Protein 8WEB (pdb70)

Sequence (646 aa):
TVEEANALLKWKSTFTNQTSSSKLSSWVNPNTSSFCTSWYGVACSLGSIIRLNLTNTGIEGTFEDFPFSSLPNLTFVDLSMNRFSGTISPEWGRFSKLEYFDLSINQLVGEIPPELGKLSNLDTLHLVENKLNGSIPSEIGRLTKVTEIAIYDNLLTGPIPSSFGNLTKLVNLYLFINSLSGSIPSEIGNLPNLRELCLDRNNLTGKIPSSFGNLKNVTLLNMFENQLSGEIPPEIGNMTALDTLSLHTNKLTGPIPSTLGNIKTLAVLHLYLNQLNGSIPPELGEMESMIDLEISENKLTGPVPDSFGKLTALEWLFLRDNQLSGPIPPGIANSTELTVLQLDTNNFTGFLPDTICRGGKLENLTLDDNHFEGPVPKSLRDCKSLIRVRFKGNSFSGDISEAFGVYPTLNFIDLSNNNFHGQLSANWEQSQKLVAFILSNNSITGAIPPEIWNMTQLSQLDLSSNRITGELPESISNINRISKLQLNGNRLSGKIPSGIRLLTNLEYLDLSSNRFSFEIPPTLNNLPRLYYMNLSRNDLDQTIPEGLTKLSQLQMLDLSYNQLDGEISSQFRSLQNLERLDLSHNNLSGQIPPSFKDMLALTHVDVSHNNLQGPIPDNAAFRNAPPDAFEGNKDLCGSQGLKPCS

InterPro domains:
  IPR000719 Protein kinase domain [PF00069] (779-1040)
  IPR000719 Protein kinase domain [PS50011] (775-1045)
  IPR001611 Leucine-rich repeat [PF00560] (360-380)
  IPR001611 Leucine-rich repeat [PF00560] (480-501)
  IPR001611 Leucine-rich repeat [PF00560] (504-524)
  IPR001611 Leucine-rich repeat [PF13855] (550-610)
  IPR001611 Leucine-rich repeat [PF13855] (616-658)
  IPR001611 Leucine-rich repeat [PS51450] (551-574)
  IPR001611 Leucine-rich repeat [PS51450] (623-645)
  IPR003591 Leucine-rich repeat, typical subtype [SM00369] (165-189)
  IPR003591 Leucine-rich repeat, typical subtype [SM00369] (237-260)
  IPR003591 Leucine-rich repeat, typical subtype [SM00369] (261-285)
  IPR003591 Leucine-rich repeat, typical subtype [SM00369] (357-381)
  IPR003591 Leucine-rich repeat, typical subtype [SM00369] (501-525)
  IPR003591 Leucine-rich repeat, typical subtype [SM00369] (549-573)
  IPR003591 Leucine-rich repeat, typical subtype [SM00369] (597-620)
  IPR003591 Leucine-rich repeat, typical subtype [SM00369] (621-644)
  IPR003591 Leucine-rich repeat, typical subtype [SM00369] (645-678)
  IPR008266 Tyrosine-protein kinase, active site [PS00109] (901-913)
  IPR011009 Protein kinase-like domain superfamily [SSF56112] (757-1040)

Foldseek 3Di:
DLQLLVLVVVVQVQWPPDDCVFLQVQSDDSDPVSQCPGGPQFHDDPRATATGACAQRATAEECPSVPLPRRQNHAAYAHAHYAYEEEDDLSVLNNQNHAYEEHAHYAYEEEDDLSVLSNQNHAEAYHDHYAYEEADDLSVLSNQNYAEYAHAQYAYEEADHLSVLNNQNHAEYHHAHYAYEEAHHLSVLNNANYAEAAHAHYAYEEADHLSVLSNCRHQYAHHAHYAYEEAHDLSVLSNQNHQEHAHDHYAYEEADHLSVLSRCNHAYYHHDHYAYEEAHHLSVLSNQNHAHAAHAHYAYEEEDDLSLLNNQNYAEDHHAHYAYEEEHHLSVQQHLNHAEDHHHHYAYEEEHDLNHNVNLRHEAYAHHQYAYEEAAHVSQQVNQNYAYAHQHNYAYEEAPVVRHHAHQNHAYHAQAPYAYEEEDDLSPLSVLNHAEAHNEQYAYEEEDPPSVLQSQNHQYYAHEQYAYEEEDDLSVLSNQNHAEAHHYNYAYEEADHPSVLNNQNHAEEAHDHYAYEEADDLSNQRNQNHAYYAHDHYAYEEADHLSVLNNQNHQEDHHAHYAYEEEDDLSVLSNQNHAEYEHDHYAYEEEHDLSCQSRANHQAAAHYQYAYAEEDHDYNNRVPYDVRSHYNYHHYAYCPVHPHDD

Nearest PDB structures (foldseek):
  8wei-assembly1_A  TM=9.904E-01  e=1.282E-81  Brassica napus
  5gr9-assembly1_B  TM=7.968E-01  e=9.320E-37  Arabidopsis thaliana
  5jfk-assembly2_B  TM=8.933E-01  e=8.081E-34  Arabidopsis thaliana
  5ixt-assembly1_A  TM=8.221E-01  e=8.149E-36  Arabidopsis thaliana
  5xkj-assembly2_B  TM=6.113E-01  e=1.138E-32  Arabidopsis thaliana

GO terms:
  GO:0002237 response to molecule of bacterial origin (P, IEP)
  GO:0042277 peptide binding (F, IDA)
  GO:0002213 defense response to insect (P, IMP)
  GO:0001653 peptide receptor activity (F, IMP)
  GO:0009695 jasmonic acid biosynthetic process (P, IMP)
  GO:0009759 indole glucosinolate biosynthetic process (P, IMP)
  GO:1901653 cellular response to peptide (P, IMP)
  GO:0031349 positive regulation of defense response (P, IMP)
  GO:0080027 response to herbivore (P, IMP)
  GO:0005515 protein binding (F, IPI)
  GO:0090406 pollen tube (C, IDA)
  GO:0005886 plasma membrane (C, IDA)
  GO:0010183 pollen tube guidance (P, IGI)
  GO:0005886 plasma membrane (C, HDA)
  GO:0009506 plasmodesma (C, HDA)

B-factor: mean 26.1, std 13.51, range [9.66, 122.48]

Organism: Arabidopsis thaliana (NCBI:txid3702)

Radius of gyration: 35.7 Å; Cα contacts (8 Å, |Δi|>4): 1998; chains: 1; bounding box: 74×93×81 Å

Structure (mmCIF, N/CA/C/O backbone):
data_8WEB
#
_entry.id   8WEB
#
_cell.length_a   62.127
_cell.length_b   107.889
_cell.length_c   164.305
_cell.angle_alpha   90.00
_cell.angle_beta   90.00
_cell.angle_gamma   90.00
#
_symmetry.space_group_name_H-M   'P 21 21 21'
#
loop_
_entity.id
_entity.type
_entity.pdbx_description
1 polymer 'MDIS1-interacting receptor like kinase 2'
2 branched 2-acetamido-2-deoxy-beta-D-glucopyranose-(1-4)-2-acetamido-2-deoxy-beta-D-glucopyranose
3 non-polymer 2-acetamido-2-deoxy-beta-D-glucopyranose
4 water water
#
loop_
_atom_site.group_PDB
_atom_site.id
_atom_site.type_symbol
_atom_site.label_atom_id
_atom_site.label_alt_id
_atom_site.label_comp_id
_atom_site.label_asym_id
_atom_site.label_entity_id
_atom_site.label_seq_id
_atom_site.pdbx_PDB_ins_code
_atom_site.Cartn_x
_atom_site.Cartn_y
_atom_site.Cartn_z
_atom_site.occupancy
_atom_site.B_iso_or_equiv
_atom_site.auth_seq_id
_atom_site.auth_comp_id
_atom_site.auth_asym_id
_atom_site.auth_atom_id
_atom_site.pdbx_PDB_model_num
ATOM 1 N N . THR A 1 47 ? 20.180 -42.949 34.317 1.00 20.32 47 THR A N 1
ATOM 2 C CA . THR A 1 47 ? 19.748 -43.623 35.568 1.00 21.35 47 THR A CA 1
ATOM 3 C C . THR A 1 47 ? 18.247 -43.360 35.741 1.00 23.93 47 THR A C 1
ATOM 4 O O . THR A 1 47 ? 17.718 -42.418 35.156 1.00 19.59 47 THR A O 1
ATOM 8 N N . VAL A 1 48 ? 17.595 -44.182 36.565 1.00 23.50 48 VAL A N 1
ATOM 9 C CA . VAL A 1 48 ? 16.169 -44.021 36.828 1.00 27.02 48 VAL A CA 1
ATOM 10 C C . VAL A 1 48 ? 15.879 -42.625 37.378 1.00 27.02 48 VAL A C 1
ATOM 11 O O . VAL A 1 48 ? 14.880 -41.978 37.020 1.00 27.80 48 VAL A O 1
ATOM 15 N N . GLU A 1 49 ? 16.758 -42.116 38.240 1.00 23.82 49 GLU A N 1
ATOM 16 C CA . GLU A 1 49 ? 16.509 -40.791 38.804 1.00 25.13 49 GLU A CA 1
ATOM 17 C C . GLU A 1 49 ? 16.668 -39.691 37.763 1.00 21.22 49 GLU A C 1
ATOM 18 O O . GLU A 1 49 ? 15.880 -38.746 37.747 1.00 24.16 49 GLU A O 1
ATOM 24 N N . GLU A 1 50 ? 17.659 -39.784 36.867 1.00 21.61 50 GLU A N 1
ATOM 25 C CA . GLU A 1 50 ? 17.725 -38.752 35.822 1.00 18.96 50 GLU A CA 1
ATOM 26 C C . GLU A 1 50 ? 16.498 -38.814 34.903 1.00 19.53 50 GLU A C 1
ATOM 27 O O . GLU A 1 50 ? 15.905 -37.773 34.550 1.00 20.39 50 GLU A O 1
ATOM 33 N N . ALA A 1 51 ? 16.095 -40.022 34.533 1.00 21.26 51 ALA A N 1
ATOM 34 C CA . ALA A 1 51 ? 14.971 -40.193 33.614 1.00 21.04 51 ALA A CA 1
ATOM 35 C C . ALA A 1 51 ? 13.673 -39.688 34.245 1.00 28.23 51 ALA A C 1
ATOM 36 O O . ALA A 1 51 ? 12.903 -38.970 33.601 1.00 20.69 51 ALA A O 1
ATOM 38 N N . ASN A 1 52 ? 13.407 -40.063 35.515 1.00 23.68 52 ASN A N 1
ATOM 39 C CA . ASN A 1 52 ? 12.206 -39.556 36.170 1.00 21.91 52 ASN A CA 1
ATOM 40 C C . ASN A 1 52 ? 12.188 -38.037 36.225 1.00 20.00 52 ASN A C 1
ATOM 41 O O . ASN A 1 52 ? 11.147 -37.419 35.977 1.00 22.36 52 ASN A O 1
ATOM 46 N N . ALA A 1 53 ? 13.342 -37.409 36.482 1.00 20.91 53 ALA A N 1
ATOM 47 C CA . ALA A 1 53 ? 13.395 -35.953 36.536 1.00 23.87 53 ALA A CA 1
ATOM 48 C C . ALA A 1 53 ? 13.134 -35.317 35.173 1.00 23.97 53 ALA A C 1
ATOM 49 O O . ALA A 1 53 ? 12.474 -34.270 35.083 1.00 22.17 53 ALA A O 1
ATOM 51 N N . LEU A 1 54 ? 13.690 -35.896 34.105 1.00 22.39 54 LEU A N 1
ATOM 52 C CA . LEU A 1 54 ? 13.400 -35.373 32.773 1.00 21.37 54 LEU A CA 1
ATOM 53 C C . LEU A 1 54 ? 11.939 -35.586 32.396 1.00 24.73 54 LEU A C 1
ATOM 54 O O . LEU A 1 54 ? 11.363 -34.749 31.686 1.00 23.08 54 LEU A O 1
ATOM 59 N N . LEU A 1 55 ? 11.316 -36.668 32.882 1.00 20.44 55 LEU A N 1
ATOM 60 C CA . LEU A 1 55 ? 9.891 -36.856 32.635 1.00 26.20 55 LEU A CA 1
ATOM 61 C C . LEU A 1 55 ? 9.058 -35.760 33.300 1.00 26.22 55 LEU A C 1
ATOM 62 O O . LEU A 1 55 ? 8.082 -35.271 32.722 1.00 29.51 55 LEU A O 1
ATOM 67 N N . LYS A 1 56 ? 9.397 -35.398 34.527 1.00 25.55 56 LYS A N 1
ATOM 68 C CA . LYS A 1 56 ? 8.683 -34.323 35.204 1.00 27.08 56 LYS A CA 1
ATOM 69 C C . LYS A 1 56 ? 8.820 -33.006 34.446 1.00 27.68 56 LYS A C 1
ATOM 70 O O . LYS A 1 56 ? 7.854 -32.248 34.321 1.00 31.03 56 LYS A O 1
ATOM 76 N N . TRP A 1 57 ? 10.015 -32.713 33.935 1.00 25.02 57 TRP A N 1
ATOM 77 C CA . TRP A 1 57 ? 10.162 -31.517 33.115 1.00 22.50 57 TRP A CA 1
ATOM 78 C C . TRP A 1 57 ? 9.298 -31.615 31.863 1.00 25.83 57 TRP A C 1
ATOM 79 O O . TRP A 1 57 ? 8.616 -30.651 31.487 1.00 27.16 57 TRP A O 1
ATOM 90 N N . LYS A 1 58 ? 9.290 -32.779 31.226 1.00 22.12 58 LYS A N 1
ATOM 91 C CA . LYS A 1 58 ? 8.482 -32.957 30.019 1.00 25.42 58 LYS A CA 1
ATOM 92 C C . LYS A 1 58 ? 7.008 -32.742 30.310 1.00 25.69 58 LYS A C 1
ATOM 93 O O . LYS A 1 58 ? 6.299 -32.156 29.491 1.00 23.67 58 LYS A O 1
ATOM 99 N N . SER A 1 59 ? 6.515 -33.233 31.463 1.00 26.99 59 SER A N 1
ATOM 100 C CA . SER A 1 59 ? 5.086 -33.063 31.753 1.00 30.78 59 SER A CA 1
ATOM 101 C C . SER A 1 59 ? 4.685 -31.588 31.779 1.00 28.37 59 SER A C 1
ATOM 102 O O . SER A 1 59 ? 3.502 -31.287 31.651 1.00 30.46 59 SER A O 1
ATOM 105 N N . THR A 1 60 ? 5.642 -30.663 31.903 1.00 26.25 60 THR A N 1
ATOM 106 C CA . THR A 1 60 ? 5.311 -29.243 31.948 1.00 30.55 60 THR A CA 1
ATOM 107 C C . THR A 1 60 ? 5.212 -28.606 30.570 1.00 33.06 60 THR A C 1
ATOM 108 O O . THR A 1 60 ? 4.757 -27.460 30.485 1.00 34.38 60 THR A O 1
ATOM 112 N N . PHE A 1 61 ? 5.634 -29.292 29.501 1.00 25.38 61 PHE A N 1
ATOM 113 C CA . PHE A 1 61 ? 5.593 -28.673 28.176 1.00 27.75 61 PHE A CA 1
ATOM 114 C C . PHE A 1 61 ? 4.141 -28.450 27.745 1.00 30.23 61 PHE A C 1
ATOM 115 O O . PHE A 1 61 ? 3.236 -29.207 28.109 1.00 29.76 61 PHE A O 1
ATOM 123 N N . THR A 1 62 ? 3.924 -27.424 26.927 1.00 34.18 62 THR A N 1
ATOM 124 C CA . THR A 1 62 ? 2.583 -27.121 26.440 1.00 34.26 62 THR A CA 1
ATOM 125 C C . THR A 1 62 ? 2.483 -27.311 24.934 1.00 40.05 62 THR A C 1
ATOM 126 O O . THR A 1 62 ? 3.477 -27.264 24.198 1.00 32.21 62 THR A O 1
ATOM 130 N N . ASN A 1 63 ? 1.253 -27.564 24.486 1.00 47.35 63 ASN A N 1
ATOM 131 C CA . ASN A 1 63 ? 0.947 -27.609 23.055 1.00 50.82 63 ASN A CA 1
ATOM 132 C C . ASN A 1 63 ? 1.736 -28.713 22.348 1.00 42.88 63 ASN A C 1
ATOM 133 O O . ASN A 1 63 ? 2.280 -28.508 21.262 1.00 50.22 63 ASN A O 1
ATOM 138 N N . GLN A 1 64 ? 1.796 -29.891 22.972 1.00 44.55 64 GLN A N 1
ATOM 139 C CA . GLN A 1 64 ? 2.601 -31.013 22.497 1.00 51.46 64 GLN A CA 1
ATOM 140 C C . GLN A 1 64 ? 1.730 -31.951 21.654 1.00 60.04 64 GLN A C 1
ATOM 141 O O . GLN A 1 64 ? 0.617 -32.295 22.060 1.00 54.66 64 GLN A O 1
ATOM 147 N N . THR A 1 65 ? 2.226 -32.319 20.462 1.00 73.32 65 THR A N 1
ATOM 148 C CA . THR A 1 65 ? 1.385 -32.794 19.365 1.00 71.91 65 THR A CA 1
ATOM 149 C C . THR A 1 65 ? 1.148 -34.293 19.346 1.00 78.52 65 THR A C 1
ATOM 150 O O . THR A 1 65 ? 0.325 -34.748 18.544 1.00 93.96 65 THR A O 1
ATOM 154 N N . SER A 1 66 ? 1.852 -35.075 20.170 1.00 73.53 66 SER A N 1
ATOM 155 C CA . SER A 1 66 ? 1.744 -36.538 20.248 1.00 69.86 66 SER A CA 1
ATOM 156 C C . SER A 1 66 ? 2.312 -37.234 19.011 1.00 56.48 66 SER A C 1
ATOM 157 O O . SER A 1 66 ? 2.540 -38.447 19.041 1.00 46.79 66 SER A O 1
ATOM 160 N N . SER A 1 67 ? 2.735 -36.476 18.012 1.00 51.75 67 SER A N 1
ATOM 161 C CA . SER A 1 67 ? 3.681 -36.928 17.016 1.00 52.43 67 SER A CA 1
ATOM 162 C C . SER A 1 67 ? 5.073 -36.486 17.426 1.00 55.63 67 SER A C 1
ATOM 163 O O . SER A 1 67 ? 6.044 -36.672 16.678 1.00 38.39 67 SER A O 1
ATOM 166 N N . SER A 1 68 ? 5.174 -35.933 18.630 1.00 45.45 68 SER A N 1
ATOM 167 C CA . SER A 1 68 ? 6.454 -35.541 19.180 1.00 37.79 68 SER A CA 1
ATOM 168 C C . SER A 1 68 ? 7.411 -36.725 19.171 1.00 34.32 68 SER A C 1
ATOM 169 O O . SER A 1 68 ? 7.010 -37.877 19.412 1.00 26.96 68 SER A O 1
ATOM 172 N N . LYS A 1 69 ? 8.685 -36.430 18.895 1.00 31.63 69 LYS A N 1
ATOM 173 C CA . LYS A 1 69 ? 9.744 -37.415 19.130 1.00 33.32 69 LYS A CA 1
ATOM 174 C C . LYS A 1 69 ? 9.747 -37.880 20.579 1.00 33.13 69 LYS A C 1
ATOM 175 O O . LYS A 1 69 ? 10.043 -39.059 20.865 1.00 33.17 69 LYS A O 1
ATOM 181 N N . LEU A 1 70 ? 9.350 -36.995 21.503 1.00 23.49 70 LEU A N 1
ATOM 182 C CA . LEU A 1 70 ? 9.376 -37.348 22.920 1.00 24.12 70 LEU A CA 1
ATOM 183 C C . LEU A 1 70 ? 8.329 -38.402 23.294 1.00 23.45 70 LEU A C 1
ATOM 184 O O . LEU A 1 70 ? 8.269 -38.753 24.488 1.00 23.33 70 LEU A O 1
ATOM 189 N N . SER A 1 71 ? 7.536 -38.913 22.319 1.00 24.97 71 SER A N 1
ATOM 190 C CA . SER A 1 71 ? 6.746 -40.118 22.527 1.00 26.35 71 SER A CA 1
ATOM 191 C C . SER A 1 71 ? 7.597 -41.244 23.108 1.00 25.87 71 SER A C 1
ATOM 192 O O . SER A 1 71 ? 7.072 -42.159 23.770 1.00 26.64 71 SER A O 1
ATOM 195 N N . SER A 1 72 ? 8.894 -41.243 22.798 1.00 24.83 72 SER A N 1
ATOM 196 C CA . SER A 1 72 ? 9.789 -42.323 23.195 1.00 26.29 72 SER A CA 1
ATOM 197 C C . SER A 1 72 ? 10.234 -42.216 24.644 1.00 27.77 72 SER A C 1
ATOM 198 O O . SER A 1 72 ? 10.880 -43.145 25.136 1.00 23.54 72 SER A O 1
ATOM 201 N N . TRP A 1 73 ? 9.913 -41.113 25.326 1.00 22.80 73 TRP A N 1
ATOM 202 C CA . TRP A 1 73 ? 10.239 -40.922 26.746 1.00 22.00 73 TRP A CA 1
ATOM 203 C C . TRP A 1 73 ? 9.159 -41.603 27.587 1.00 26.80 73 TRP A C 1
ATOM 204 O O . TRP A 1 73 ? 8.174 -40.988 27.981 1.00 28.90 73 TRP A O 1
ATOM 215 N N . VAL A 1 74 ? 9.294 -42.910 27.792 1.00 25.02 74 VAL A N 1
ATOM 216 C CA . VAL A 1 74 ? 8.307 -43.605 28.622 1.00 35.00 74 VAL A CA 1
ATOM 217 C C . VAL A 1 74 ? 8.908 -44.342 29.819 1.00 34.66 74 VAL A C 1
ATOM 218 O O . VAL A 1 74 ? 8.663 -43.973 30.977 1.00 41.46 74 VAL A O 1
ATOM 222 N N . ASN A 1 75 ? 9.783 -45.317 29.548 1.00 26.23 75 ASN A N 1
ATOM 223 C CA . ASN A 1 75 ? 10.312 -46.221 30.576 1.00 33.47 75 ASN A CA 1
ATOM 224 C C . ASN A 1 75 ? 11.594 -45.632 31.157 1.00 29.39 75 ASN A C 1
ATOM 225 O O . ASN A 1 75 ? 12.610 -45.584 30.449 1.00 36.69 75 ASN A O 1
ATOM 230 N N . PRO A 1 76 ? 11.608 -45.190 32.422 1.00 35.27 76 PRO A N 1
ATOM 231 C CA . PRO A 1 76 ? 12.839 -44.593 33.000 1.00 33.94 76 PRO A CA 1
ATOM 232 C C . PRO A 1 76 ? 13.984 -45.573 33.214 1.00 38.23 76 PRO A C 1
ATOM 233 O O . PRO A 1 76 ? 15.114 -45.143 33.511 1.00 32.30 76 PRO A O 1
ATOM 237 N N . ASN A 1 77 ? 13.750 -46.874 33.096 1.00 39.80 77 ASN A N 1
ATOM 238 C CA . ASN A 1 77 ? 14.856 -47.792 33.293 1.00 34.52 77 ASN A CA 1
ATOM 239 C C . ASN A 1 77 ? 15.914 -47.583 32.213 1.00 47.03 77 ASN A C 1
ATOM 240 O O . ASN A 1 77 ? 15.623 -47.162 31.078 1.00 35.85 77 ASN A O 1
ATOM 245 N N . THR A 1 78 ? 17.164 -47.828 32.598 1.00 44.20 78 THR A N 1
ATOM 246 C CA . THR A 1 78 ? 18.197 -47.984 31.598 1.00 42.30 78 THR A CA 1
ATOM 247 C C . THR A 1 78 ? 17.745 -49.107 30.651 1.00 59.47 78 THR A C 1
ATOM 248 O O . THR A 1 78 ? 16.818 -49.880 30.949 1.00 64.78 78 THR A O 1
ATOM 252 N N . SER A 1 79 ? 18.335 -49.126 29.467 1.00 62.47 79 SER A N 1
ATOM 253 C CA . SER A 1 79 ? 17.968 -50.020 28.366 1.00 60.22 79 SER A CA 1
ATOM 254 C C . SER A 1 79 ? 16.669 -49.548 27.746 1.00 48.66 79 SER A C 1
ATOM 255 O O . SER A 1 79 ? 16.291 -49.986 26.655 1.00 59.56 79 SER A O 1
ATOM 258 N N . SER A 1 80 ? 16.044 -48.568 28.371 1.00 31.99 80 SER A N 1
ATOM 259 C CA . SER A 1 80 ? 15.145 -47.695 27.642 1.00 39.55 80 SER A CA 1
ATOM 260 C C . SER A 1 80 ? 15.722 -46.294 27.581 1.00 30.89 80 SER A C 1
ATOM 261 O O . SER A 1 80 ? 16.005 -45.766 26.490 1.00 23.27 80 SER A O 1
ATOM 264 N N . PHE A 1 81 ? 16.043 -45.742 28.753 1.00 24.53 81 PHE A N 1
ATOM 265 C CA . PHE A 1 81 ? 16.561 -44.377 28.854 1.00 25.02 81 PHE A CA 1
ATOM 266 C C . PHE A 1 81 ? 17.812 -44.196 28.006 1.00 20.63 81 PHE A C 1
ATOM 267 O O . PHE A 1 81 ? 17.931 -43.221 27.247 1.00 21.47 81 PHE A O 1
ATOM 275 N N . CYS A 1 82 ? 18.750 -45.137 28.093 1.00 21.62 82 CYS A N 1
ATOM 276 C CA . CYS A 1 82 ? 20.013 -44.930 27.399 1.00 24.48 82 CYS A CA 1
ATOM 277 C C . CYS A 1 82 ? 20.012 -45.486 25.980 1.00 28.93 82 CYS A C 1
ATOM 278 O O . CYS A 1 82 ? 20.999 -45.315 25.262 1.00 28.30 82 CYS A O 1
ATOM 281 N N . THR A 1 83 ? 18.913 -46.071 25.515 1.00 24.65 83 THR A N 1
ATOM 282 C CA . THR A 1 83 ? 18.979 -46.613 24.160 1.00 24.15 83 THR A CA 1
ATOM 283 C C . THR A 1 83 ? 17.881 -46.059 23.256 1.00 28.10 83 THR A C 1
ATOM 284 O O . THR A 1 83 ? 18.111 -45.857 22.053 1.00 26.30 83 THR A O 1
ATOM 288 N N . SER A 1 84 ? 16.716 -45.706 23.810 1.00 26.36 84 SER A N 1
ATOM 289 C CA . SER A 1 84 ? 15.565 -45.376 22.959 1.00 25.71 84 SER A CA 1
ATOM 290 C C . SER A 1 84 ? 14.933 -44.025 23.259 1.00 23.72 84 SER A C 1
ATOM 291 O O . SER A 1 84 ? 14.051 -43.604 22.500 1.00 23.90 84 SER A O 1
ATOM 294 N N . TRP A 1 85 ? 15.329 -43.325 24.334 1.00 21.69 85 TRP A N 1
ATOM 295 C CA . TRP A 1 85 ? 14.742 -41.996 24.541 1.00 20.77 85 TRP A CA 1
ATOM 296 C C . TRP A 1 85 ? 15.341 -41.000 23.559 1.00 20.19 85 TRP A C 1
ATOM 297 O O . TRP A 1 85 ? 16.550 -40.758 23.582 1.00 19.57 85 TRP A O 1
ATOM 308 N N . TYR A 1 86 ? 14.499 -40.373 22.746 1.00 21.91 86 TYR A N 1
ATOM 309 C CA . TYR A 1 86 ? 14.993 -39.427 21.750 1.00 22.02 86 TYR A CA 1
ATOM 310 C C . TYR A 1 86 ? 15.850 -38.352 22.407 1.00 18.65 86 TYR A C 1
ATOM 311 O O . TYR A 1 86 ? 15.451 -37.743 23.411 1.00 19.39 86 TYR A O 1
ATOM 320 N N . GLY A 1 87 ? 17.023 -38.085 21.823 1.00 18.32 87 GLY A N 1
ATOM 321 C CA . GLY A 1 87 ? 17.854 -36.960 22.257 1.00 17.13 87 GLY A CA 1
ATOM 322 C C . GLY A 1 87 ? 18.710 -37.216 23.479 1.00 19.40 87 GLY A C 1
ATOM 323 O O . GLY A 1 87 ? 19.487 -36.323 23.876 1.00 17.62 87 GLY A O 1
ATOM 324 N N . VAL A 1 88 ? 18.678 -38.430 24.034 1.00 20.45 88 VAL A N 1
ATOM 325 C CA . VAL A 1 88 ? 19.399 -38.767 25.260 1.00 17.58 88 VAL A CA 1
ATOM 326 C C . VAL A 1 88 ? 20.559 -39.682 24.859 1.00 22.53 88 VAL A C 1
ATOM 327 O O . VAL A 1 88 ? 20.349 -40.717 24.225 1.00 18.62 88 VAL A O 1
ATOM 331 N N . ALA A 1 89 ? 21.770 -39.339 25.256 1.00 20.07 89 ALA A N 1
ATOM 332 C CA . ALA A 1 89 ? 22.886 -40.284 25.156 1.00 19.51 89 ALA A CA 1
ATOM 333 C C . ALA A 1 89 ? 23.600 -40.373 26.502 1.00 23.61 89 ALA A C 1
ATOM 334 O O . ALA A 1 89 ? 23.742 -39.370 27.205 1.00 19.68 89 ALA A O 1
ATOM 336 N N . CYS A 1 90 ? 24.030 -41.588 26.854 1.00 20.51 90 CYS A N 1
ATOM 337 C CA . CYS A 1 90 ? 24.547 -41.881 28.178 1.00 24.12 90 CYS A CA 1
ATOM 338 C C . CYS A 1 90 ? 25.988 -42.352 28.100 1.00 27.48 90 CYS A C 1
ATOM 339 O O . CYS A 1 90 ? 26.448 -42.819 27.050 1.00 25.12 90 CYS A O 1
ATOM 342 N N . SER A 1 91 ? 26.648 -42.313 29.263 1.00 24.29 91 SER A N 1
ATOM 343 C CA . SER A 1 91 ? 27.891 -43.025 29.516 1.00 26.12 91 SER A CA 1
ATOM 344 C C . SER A 1 91 ? 27.728 -43.786 30.828 1.00 26.68 91 SER A C 1
ATOM 345 O O . SER A 1 91 ? 27.322 -43.193 31.835 1.00 27.20 91 SER A O 1
ATOM 348 N N . LEU A 1 92 ? 27.969 -45.100 30.801 1.00 30.73 92 LEU A N 1
ATOM 349 C CA . LEU A 1 92 ? 27.852 -45.925 32.005 1.00 34.44 92 LEU A CA 1
ATOM 350 C C . LEU A 1 92 ? 26.510 -45.696 32.694 1.00 29.57 92 LEU A C 1
ATOM 351 O O . LEU A 1 92 ? 26.438 -45.502 33.908 1.00 29.31 92 LEU A O 1
ATOM 356 N N . GLY A 1 93 ? 25.438 -45.674 31.898 1.00 29.93 93 GLY A N 1
ATOM 357 C CA . GLY A 1 93 ? 24.100 -45.589 32.444 1.00 25.36 93 GLY A CA 1
ATOM 358 C C . GLY A 1 93 ? 23.682 -44.205 32.889 1.00 29.39 93 GLY A C 1
ATOM 359 O O . GLY A 1 93 ? 22.573 -44.052 33.405 1.00 27.67 93 GLY A O 1
ATOM 360 N N . SER A 1 94 ? 24.513 -43.181 32.694 1.00 24.33 94 SER A N 1
ATOM 361 C CA . SER A 1 94 ? 24.181 -41.816 33.086 1.00 22.28 94 SER A CA 1
ATOM 362 C C . SER A 1 94 ? 24.145 -40.868 31.884 1.00 21.58 94 SER A C 1
ATOM 363 O O . SER A 1 94 ? 24.992 -40.953 30.985 1.00 22.22 94 SER A O 1
ATOM 366 N N . ILE A 1 95 ? 23.179 -39.934 31.858 1.00 19.69 95 ILE A N 1
ATOM 367 C CA . ILE A 1 95 ? 23.047 -39.090 30.677 1.00 16.61 95 ILE A CA 1
ATOM 368 C C . ILE A 1 95 ? 24.193 -38.079 30.629 1.00 21.56 95 ILE A C 1
ATOM 369 O O . ILE A 1 95 ? 24.459 -37.357 31.601 1.00 18.49 95 ILE A O 1
ATOM 374 N N . ILE A 1 96 ? 24.873 -38.012 29.489 1.00 19.36 96 ILE A N 1
ATOM 375 C CA . ILE A 1 96 ? 25.905 -36.998 29.275 1.00 18.31 96 ILE A CA 1
ATOM 376 C C . ILE A 1 96 ? 25.583 -36.052 28.134 1.00 21.07 96 ILE A C 1
ATOM 377 O O . ILE A 1 96 ? 26.187 -34.974 28.059 1.00 18.59 96 ILE A O 1
ATOM 382 N N . ARG A 1 97 ? 24.626 -36.390 27.270 1.00 20.42 97 ARG A N 1
ATOM 383 C CA . ARG A 1 97 ? 24.236 -35.555 26.141 1.00 15.98 97 ARG A CA 1
ATOM 384 C C . ARG A 1 97 ? 22.712 -35.445 26.093 1.00 22.65 97 ARG A C 1
ATOM 385 O O . ARG A 1 97 ? 22.010 -36.459 26.181 1.00 19.27 97 ARG A O 1
ATOM 393 N N . LEU A 1 98 ? 22.192 -34.219 25.996 1.00 18.94 98 LEU A N 1
ATOM 394 C CA . LEU A 1 98 ? 20.757 -33.998 25.799 1.00 18.13 98 LEU A CA 1
ATOM 395 C C . LEU A 1 98 ? 20.604 -33.132 24.558 1.00 20.30 98 LEU A C 1
ATOM 396 O O . LEU A 1 98 ? 21.021 -31.965 24.556 1.00 18.84 98 LEU A O 1
ATOM 401 N N . ASN A 1 99 ? 20.085 -33.718 23.472 1.00 17.67 99 ASN A N 1
ATOM 402 C CA . ASN A 1 99 ? 19.994 -32.998 22.207 1.00 18.86 99 ASN A CA 1
ATOM 403 C C . ASN A 1 99 ? 18.546 -32.983 21.742 1.00 18.38 99 ASN A C 1
ATOM 404 O O . ASN A 1 99 ? 18.075 -33.949 21.117 1.00 17.30 99 ASN A O 1
ATOM 409 N N . LEU A 1 100 ? 17.829 -31.913 22.059 1.00 18.74 100 LEU A N 1
ATOM 410 C CA . LEU A 1 100 ? 16.443 -31.778 21.630 1.00 18.09 100 LEU A CA 1
ATOM 411 C C . LEU A 1 100 ? 16.285 -30.619 20.652 1.00 17.96 100 LEU A C 1
ATOM 412 O O . LEU A 1 100 ? 15.217 -29.984 20.595 1.00 22.15 100 LEU A O 1
ATOM 417 N N . THR A 1 101 ? 17.296 -30.396 19.811 1.00 16.27 101 THR A N 1
ATOM 418 C CA . THR A 1 101 ? 17.177 -29.330 18.827 1.00 18.21 101 THR A CA 1
ATOM 419 C C . THR A 1 101 ? 15.993 -29.579 17.898 1.00 19.98 101 THR A C 1
ATOM 420 O O . THR A 1 101 ? 15.779 -30.699 17.413 1.00 22.57 101 THR A O 1
ATOM 424 N N . ASN A 1 102 ? 15.238 -28.516 17.635 1.00 20.99 102 ASN A N 1
ATOM 425 C CA . ASN A 1 102 ? 14.217 -28.520 16.582 1.00 26.19 102 ASN A CA 1
ATOM 426 C C . ASN A 1 102 ? 13.218 -29.662 16.756 1.00 26.23 102 ASN A C 1
ATOM 427 O O . ASN A 1 102 ? 12.940 -30.426 15.842 1.00 23.81 102 ASN A O 1
ATOM 432 N N . THR A 1 103 ? 12.711 -29.801 17.963 1.00 22.88 103 THR A N 1
ATOM 433 C CA . THR A 1 103 ? 11.728 -30.830 18.267 1.00 27.78 103 THR A CA 1
ATOM 434 C C . THR A 1 103 ? 10.358 -30.301 18.672 1.00 29.86 103 THR A C 1
ATOM 435 O O . THR A 1 103 ? 9.514 -31.096 19.113 1.00 30.03 103 THR A O 1
ATOM 439 N N . GLY A 1 104 ? 10.101 -29.004 18.456 1.00 30.06 104 GLY A N 1
ATOM 440 C CA . GLY A 1 104 ? 8.786 -28.417 18.672 1.00 30.29 104 GLY A CA 1
ATOM 441 C C . GLY A 1 104 ? 8.377 -28.351 20.117 1.00 32.88 104 GLY A C 1
ATOM 442 O O . GLY A 1 104 ? 7.187 -28.448 20.424 1.00 29.41 104 GLY A O 1
ATOM 443 N N . ILE A 1 105 ? 9.339 -28.246 21.019 1.00 28.02 105 ILE A N 1
ATOM 444 C CA . ILE A 1 105 ? 9.037 -28.160 22.441 1.00 26.24 105 ILE A CA 1
ATOM 445 C C . ILE A 1 105 ? 8.631 -26.735 22.753 1.00 28.90 105 ILE A C 1
ATOM 446 O O . ILE A 1 105 ? 9.335 -25.793 22.373 1.00 25.42 105 ILE A O 1
ATOM 451 N N . GLU A 1 106 ? 7.536 -26.573 23.489 1.00 24.67 106 GLU A N 1
ATOM 452 C CA . GLU A 1 106 ? 7.157 -25.270 24.004 1.00 26.20 106 GLU A CA 1
ATOM 453 C C . GLU A 1 106 ? 7.059 -25.368 25.521 1.00 25.41 106 GLU A C 1
ATOM 454 O O . GLU A 1 106 ? 6.406 -26.272 26.060 1.00 29.27 106 GLU A O 1
ATOM 460 N N . GLY A 1 107 ? 7.761 -24.478 26.205 1.00 21.61 107 GLY A N 1
ATOM 461 C CA . GLY A 1 107 ? 7.828 -24.540 27.651 1.00 22.52 107 GLY A CA 1
ATOM 462 C C . GLY A 1 107 ? 8.905 -23.587 28.142 1.00 25.21 107 GLY A C 1
ATOM 463 O O . GLY A 1 107 ? 9.250 -22.621 27.467 1.00 22.89 107 GLY A O 1
ATOM 464 N N . THR A 1 108 ? 9.364 -23.838 29.357 1.00 21.49 108 THR A N 1
ATOM 465 C CA . THR A 1 108 ? 10.429 -23.064 29.957 1.00 21.06 108 THR A CA 1
ATOM 466 C C . THR A 1 108 ? 11.400 -24.021 30.638 1.00 27.20 108 THR A C 1
ATOM 467 O O . THR A 1 108 ? 11.208 -25.246 30.661 1.00 26.37 108 THR A O 1
ATOM 471 N N . PHE A 1 109 ? 12.433 -23.451 31.240 1.00 22.61 109 PHE A N 1
ATOM 472 C CA . PHE A 1 109 ? 13.416 -24.217 31.990 1.00 20.78 109 PHE A CA 1
ATOM 473 C C . PHE A 1 109 ? 13.165 -24.135 33.489 1.00 24.85 109 PHE A C 1
ATOM 474 O O . PHE A 1 109 ? 13.965 -24.661 34.281 1.00 23.17 109 PHE A O 1
ATOM 482 N N . GLU A 1 110 ? 12.028 -23.550 33.891 1.00 23.39 110 GLU A N 1
ATOM 483 C CA . GLU A 1 110 ? 11.685 -23.456 35.307 1.00 29.21 110 GLU A CA 1
ATOM 484 C C . GLU A 1 110 ? 11.786 -24.806 36.019 1.00 32.58 110 GLU A C 1
ATOM 485 O O . GLU A 1 110 ? 12.276 -24.884 37.156 1.00 28.00 110 GLU A O 1
ATOM 491 N N . ASP A 1 111 ? 11.309 -25.878 35.387 1.00 26.74 111 ASP A N 1
ATOM 492 C CA . ASP A 1 111 ? 11.377 -27.214 35.998 1.00 28.45 111 ASP A CA 1
ATOM 493 C C . ASP A 1 111 ? 12.422 -28.120 35.352 1.00 31.17 111 ASP A C 1
ATOM 494 O O . ASP A 1 111 ? 12.359 -29.349 35.496 1.00 30.01 111 ASP A O 1
ATOM 499 N N . PHE A 1 112 ? 13.375 -27.537 34.633 1.00 20.20 112 PHE A N 1
ATOM 500 C CA . PHE A 1 112 ? 14.513 -28.301 34.147 1.00 20.68 112 PHE A CA 1
ATOM 501 C C . PHE A 1 112 ? 15.237 -28.896 35.355 1.00 28.78 112 PHE A C 1
ATOM 502 O O . PHE A 1 112 ? 15.424 -28.211 36.362 1.00 22.77 112 PHE A O 1
ATOM 510 N N . PRO A 1 113 ? 15.621 -30.137 35.312 1.00 25.12 113 PRO A N 1
ATOM 511 C CA . PRO A 1 113 ? 16.107 -30.785 36.569 1.00 31.97 113 PRO A CA 1
ATOM 512 C C . PRO A 1 113 ? 17.590 -30.541 36.833 1.00 29.80 113 PRO A C 1
ATOM 513 O O . PRO A 1 113 ? 18.434 -31.449 36.741 1.00 27.00 113 PRO A O 1
ATOM 517 N N . PHE A 1 114 ? 17.936 -29.294 37.196 1.00 20.97 114 PHE A N 1
ATOM 518 C CA . PHE A 1 114 ? 19.350 -28.953 37.355 1.00 27.95 114 PHE A CA 1
ATOM 519 C C . PHE A 1 114 ? 20.049 -29.896 38.328 1.00 22.60 114 PHE A C 1
ATOM 520 O O . PHE A 1 114 ? 21.180 -30.331 38.093 1.00 30.50 114 PHE A O 1
ATOM 528 N N . SER A 1 115 ? 19.412 -30.215 39.419 1.00 20.71 115 SER A N 1
ATOM 529 C CA . SER A 1 115 ? 20.140 -30.980 40.423 1.00 30.99 115 SER A CA 1
ATOM 530 C C . SER A 1 115 ? 20.145 -32.486 40.131 1.00 27.44 115 SER A C 1
ATOM 531 O O . SER A 1 115 ? 20.704 -33.255 40.909 1.00 27.64 115 SER A O 1
ATOM 534 N N . SER A 1 116 ? 19.541 -32.939 39.036 1.00 24.84 116 SER A N 1
ATOM 535 C CA . SER A 1 116 ? 19.391 -34.378 38.778 1.00 24.37 116 SER A CA 1
ATOM 536 C C . SER A 1 116 ? 20.264 -34.899 37.648 1.00 20.15 116 SER A C 1
ATOM 537 O O . SER A 1 116 ? 20.276 -36.116 37.418 1.00 21.84 116 SER A O 1
ATOM 540 N N . LEU A 1 117 ? 20.990 -34.034 36.940 1.00 16.39 117 LEU A N 1
ATOM 541 C CA . LEU A 1 117 ? 21.740 -34.425 35.742 1.00 20.87 117 LEU A CA 1
ATOM 542 C C . LEU A 1 117 ? 23.201 -34.036 35.886 1.00 22.81 117 LEU A C 1
ATOM 543 O O . LEU A 1 117 ? 23.729 -33.264 35.090 1.00 21.66 117 LEU A O 1
ATOM 548 N N . PRO A 1 118 ? 23.905 -34.598 36.883 1.00 23.94 118 PRO A N 1
ATOM 549 C CA . PRO A 1 118 ? 25.243 -34.086 37.209 1.00 27.78 118 PRO A CA 1
ATOM 550 C C . PRO A 1 118 ? 26.245 -34.247 36.102 1.00 25.93 118 PRO A C 1
ATOM 551 O O . PRO A 1 118 ? 27.232 -33.505 36.083 1.00 24.97 118 PRO A O 1
ATOM 555 N N . ASN A 1 119 ? 26.060 -35.207 35.197 1.00 19.89 119 ASN A N 1
ATOM 556 C CA . ASN A 1 119 ? 27.087 -35.502 34.213 1.00 18.98 119 ASN A CA 1
ATOM 557 C C . ASN A 1 119 ? 26.812 -34.863 32.874 1.00 20.46 119 ASN A C 1
ATOM 558 O O . ASN A 1 119 ? 27.462 -35.229 31.883 1.00 21.59 119 ASN A O 1
ATOM 563 N N . LEU A 1 120 ? 25.866 -33.939 32.821 1.00 15.01 120 LEU A N 1
ATOM 564 C CA . LEU A 1 120 ? 25.543 -33.278 31.557 1.00 18.16 120 LEU A CA 1
ATOM 565 C C . LEU A 1 120 ? 26.786 -32.626 30.971 1.00 20.27 120 LEU A C 1
ATOM 566 O O . LEU A 1 120 ? 27.442 -31.793 31.620 1.00 18.83 120 LEU A O 1
ATOM 571 N N . THR A 1 121 ? 27.119 -33.038 29.770 1.00 20.73 121 THR A N 1
ATOM 572 C CA . THR A 1 121 ? 28.312 -32.596 29.060 1.00 18.45 121 THR A CA 1
ATOM 573 C C . THR A 1 121 ? 27.985 -31.878 27.762 1.00 20.38 121 THR A C 1
ATOM 574 O O . THR A 1 121 ? 28.673 -30.902 27.401 1.00 20.64 121 THR A O 1
ATOM 578 N N . PHE A 1 122 ? 26.951 -32.311 27.042 1.00 16.20 122 PHE A N 1
ATOM 579 C CA . PHE A 1 122 ? 26.571 -31.674 25.780 1.00 17.58 122 PHE A CA 1
ATOM 580 C C . PHE A 1 122 ? 25.083 -31.380 25.866 1.00 19.70 122 PHE A C 1
ATOM 581 O O . PHE A 1 122 ? 24.286 -32.289 26.149 1.00 20.50 122 PHE A O 1
ATOM 589 N N . VAL A 1 123 ? 24.707 -30.112 25.699 1.00 18.80 123 VAL A N 1
ATOM 590 C CA . VAL A 1 123 ? 23.304 -29.709 25.817 1.00 12.76 123 VAL A CA 1
ATOM 591 C C . VAL A 1 123 ? 22.967 -28.857 24.611 1.00 20.06 123 VAL A C 1
ATOM 592 O O . VAL A 1 123 ? 23.568 -27.796 24.433 1.00 15.74 123 VAL A O 1
ATOM 596 N N . ASP A 1 124 ? 21.987 -29.292 23.813 1.00 15.21 124 ASP A N 1
ATOM 597 C CA . ASP A 1 124 ? 21.548 -28.516 22.646 1.00 14.88 124 ASP A CA 1
ATOM 598 C C . ASP A 1 124 ? 20.030 -28.451 22.734 1.00 21.74 124 ASP A C 1
ATOM 599 O O . ASP A 1 124 ? 19.341 -29.438 22.423 1.00 18.93 124 ASP A O 1
ATOM 604 N N . LEU A 1 125 ? 19.505 -27.308 23.173 1.00 17.54 125 LEU A N 1
ATOM 605 C CA . LEU A 1 125 ? 18.054 -27.129 23.218 1.00 18.15 125 LEU A CA 1
ATOM 606 C C . LEU A 1 125 ? 17.575 -26.076 22.213 1.00 19.10 125 LEU A C 1
ATOM 607 O O . LEU A 1 125 ? 16.474 -25.526 22.363 1.00 16.35 125 LEU A O 1
ATOM 612 N N . SER A 1 126 ? 18.353 -25.856 21.154 1.00 16.63 126 SER A N 1
ATOM 613 C CA . SER A 1 126 ? 18.104 -24.817 20.156 1.00 18.16 126 SER A CA 1
ATOM 614 C C . SER A 1 126 ? 16.901 -25.134 19.261 1.00 20.89 126 SER A C 1
ATOM 615 O O . SER A 1 126 ? 16.500 -26.296 19.084 1.00 20.59 126 SER A O 1
ATOM 618 N N . MET A 1 127 ? 16.350 -24.059 18.658 1.00 21.36 127 MET A N 1
ATOM 619 C CA . MET A 1 127 ? 15.275 -24.145 17.667 1.00 17.30 127 MET A CA 1
ATOM 620 C C . MET A 1 127 ? 14.022 -24.783 18.275 1.00 22.41 127 MET A C 1
ATOM 621 O O . MET A 1 127 ? 13.431 -25.707 17.713 1.00 24.32 127 MET A O 1
ATOM 626 N N . ASN A 1 128 ? 13.570 -24.221 19.389 1.00 18.43 128 ASN A N 1
ATOM 627 C CA . ASN A 1 128 ? 12.368 -24.660 20.083 1.00 24.24 128 ASN A CA 1
ATOM 628 C C . ASN A 1 128 ? 11.588 -23.401 20.445 1.00 24.95 128 ASN A C 1
ATOM 629 O O . ASN A 1 128 ? 11.738 -22.354 19.804 1.00 23.34 128 ASN A O 1
ATOM 634 N N . ARG A 1 129 ? 10.615 -23.559 21.319 1.00 20.91 129 ARG A N 1
ATOM 635 C CA . ARG A 1 129 ? 9.807 -22.451 21.828 1.00 24.68 129 ARG A CA 1
ATOM 636 C C . ARG A 1 129 ? 9.966 -22.349 23.354 1.00 20.76 129 ARG A C 1
ATOM 637 O O . ARG A 1 129 ? 8.995 -22.325 24.122 1.00 25.78 129 ARG A O 1
ATOM 645 N N . PHE A 1 130 ? 11.200 -22.417 23.816 1.00 19.52 130 PHE A N 1
ATOM 646 C CA . PHE A 1 130 ? 11.496 -22.146 25.210 1.00 21.08 130 PHE A CA 1
ATOM 647 C C . PHE A 1 130 ? 11.485 -20.656 25.512 1.00 19.59 130 PHE A C 1
ATOM 648 O O . PHE A 1 130 ? 12.099 -19.860 24.793 1.00 20.15 130 PHE A O 1
ATOM 656 N N . SER A 1 131 ? 10.773 -20.290 26.566 1.00 21.18 131 SER A N 1
ATOM 657 C CA . SER A 1 131 ? 10.632 -18.896 26.974 1.00 23.27 131 SER A CA 1
ATOM 658 C C . SER A 1 131 ? 11.150 -18.804 28.402 1.00 23.82 131 SER A C 1
ATOM 659 O O . SER A 1 131 ? 11.681 -19.784 28.951 1.00 20.87 131 SER A O 1
ATOM 662 N N . GLY A 1 132 ? 11.005 -17.619 29.001 1.00 19.86 132 GLY A N 1
ATOM 663 C CA . GLY A 1 132 ? 11.524 -17.378 30.344 1.00 24.50 132 GLY A CA 1
ATOM 664 C C . GLY A 1 132 ? 13.009 -17.034 30.290 1.00 22.14 132 GLY A C 1
ATOM 665 O O . GLY A 1 132 ? 13.543 -16.648 29.245 1.00 21.55 132 GLY A O 1
ATOM 666 N N . THR A 1 133 ? 13.693 -17.209 31.426 1.00 21.03 133 THR A N 1
ATOM 667 C CA . THR A 1 133 ? 15.063 -16.711 31.607 1.00 19.50 133 THR A CA 1
ATOM 668 C C . THR A 1 133 ? 16.060 -17.863 31.677 1.00 20.68 133 THR A C 1
ATOM 669 O O . THR A 1 133 ? 15.703 -19.058 31.695 1.00 21.31 133 THR A O 1
ATOM 673 N N . ILE A 1 134 ? 17.337 -17.491 31.741 1.00 15.91 134 ILE A N 1
ATOM 674 C CA . ILE A 1 134 ? 18.428 -18.442 31.871 1.00 14.55 134 ILE A CA 1
ATOM 675 C C . ILE A 1 134 ? 18.839 -18.408 33.326 1.00 21.35 134 ILE A C 1
ATOM 676 O O . ILE A 1 134 ? 19.374 -17.401 33.806 1.00 15.74 134 ILE A O 1
ATOM 681 N N . SER A 1 135 ? 18.567 -19.494 34.019 1.00 16.82 135 SER A N 1
ATOM 682 C CA . SER A 1 135 ? 18.798 -19.572 35.455 1.00 20.97 135 SER A CA 1
ATOM 683 C C . SER A 1 135 ? 20.299 -19.582 35.793 1.00 21.46 135 SER A C 1
ATOM 684 O O . SER A 1 135 ? 21.103 -20.178 35.077 1.00 14.89 135 SER A O 1
ATOM 687 N N . PRO A 1 136 ? 20.686 -18.998 36.916 1.00 16.67 136 PRO A N 1
ATOM 688 C CA . PRO A 1 136 ? 22.057 -19.225 37.443 1.00 19.61 136 PRO A CA 1
ATOM 689 C C . PRO A 1 136 ? 22.417 -20.700 37.588 1.00 20.23 136 PRO A C 1
ATOM 690 O O . PRO A 1 136 ? 23.603 -21.057 37.509 1.00 17.02 136 PRO A O 1
ATOM 694 N N . GLU A 1 137 ? 21.415 -21.568 37.795 1.00 16.33 137 GLU A N 1
ATOM 695 C CA . GLU A 1 137 ? 21.665 -22.999 38.015 1.00 21.72 137 GLU A CA 1
ATOM 696 C C . GLU A 1 137 ? 22.285 -23.697 36.809 1.00 18.23 137 GLU A C 1
ATOM 697 O O . GLU A 1 137 ? 22.905 -24.735 36.988 1.00 16.99 137 GLU A O 1
ATOM 703 N N . TRP A 1 138 ? 22.175 -23.151 35.591 1.00 18.01 138 TRP A N 1
ATOM 704 C CA . TRP A 1 138 ? 22.910 -23.742 34.463 1.00 14.62 138 TRP A CA 1
ATOM 705 C C . TRP A 1 138 ? 24.410 -23.803 34.737 1.00 19.94 138 TRP A C 1
ATOM 706 O O . TRP A 1 138 ? 25.108 -24.636 34.155 1.00 18.10 138 TRP A O 1
ATOM 717 N N . GLY A 1 139 ? 24.936 -22.904 35.594 1.00 17.48 139 GLY A N 1
ATOM 718 C CA . GLY A 1 139 ? 26.362 -22.923 35.904 1.00 21.00 139 GLY A CA 1
ATOM 719 C C . GLY A 1 139 ? 26.812 -24.028 36.840 1.00 19.02 139 GLY A C 1
ATOM 720 O O . GLY A 1 139 ? 28.013 -24.142 37.110 1.00 23.65 139 GLY A O 1
ATOM 721 N N . ARG A 1 140 ? 25.902 -24.891 37.291 1.00 17.84 140 ARG A N 1
ATOM 722 C CA . ARG A 1 140 ? 26.284 -25.993 38.159 1.00 22.59 140 ARG A CA 1
ATOM 723 C C . ARG A 1 140 ? 26.634 -27.258 37.389 1.00 25.10 140 ARG A C 1
ATOM 724 O O . ARG A 1 140 ? 27.050 -28.250 38.004 1.00 19.66 140 ARG A O 1
ATOM 732 N N . PHE A 1 141 ? 26.574 -27.227 36.060 1.00 18.96 141 PHE A N 1
ATOM 733 C CA . PHE A 1 141 ? 26.885 -28.415 35.265 1.00 18.08 141 PHE A CA 1
ATOM 734 C C . PHE A 1 141 ? 28.378 -28.396 35.005 1.00 19.20 141 PHE A C 1
ATOM 735 O O . PHE A 1 141 ? 28.852 -27.967 33.955 1.00 21.62 141 PHE A O 1
ATOM 743 N N . SER A 1 142 ? 29.136 -28.891 35.992 1.00 19.23 142 SER A N 1
ATOM 744 C CA . SER A 1 142 ? 30.577 -28.670 35.971 1.00 19.57 142 SER A CA 1
ATOM 745 C C . SER A 1 142 ? 31.236 -29.326 34.752 1.00 19.94 142 SER A C 1
ATOM 746 O O . SER A 1 142 ? 32.282 -28.845 34.288 1.00 21.92 142 SER A O 1
ATOM 749 N N . LYS A 1 143 ? 30.655 -30.426 34.213 1.00 17.85 143 LYS A N 1
ATOM 750 C CA . LYS A 1 143 ? 31.274 -31.082 33.071 1.00 19.89 143 LYS A CA 1
ATOM 751 C C . LYS A 1 143 ? 30.892 -30.474 31.728 1.00 18.46 143 LYS A C 1
ATOM 752 O O . LYS A 1 143 ? 31.381 -30.954 30.704 1.00 20.97 143 LYS A O 1
ATOM 758 N N . LEU A 1 144 ? 30.019 -29.487 31.684 1.00 15.14 144 LEU A N 1
ATOM 759 C CA . LEU A 1 144 ? 29.476 -29.057 30.396 1.00 15.68 144 LEU A CA 1
ATOM 760 C C . LEU A 1 144 ? 30.583 -28.551 29.460 1.00 19.97 144 LEU A C 1
ATOM 761 O O . LEU A 1 144 ? 31.435 -27.739 29.844 1.00 13.99 144 LEU A O 1
ATOM 766 N N . GLU A 1 145 ? 30.576 -29.051 28.238 1.00 17.15 145 GLU A N 1
ATOM 767 C CA . GLU A 1 145 ? 31.489 -28.631 27.183 1.00 18.46 145 GLU A CA 1
ATOM 768 C C . GLU A 1 145 ? 30.798 -27.872 26.063 1.00 19.38 145 GLU A C 1
ATOM 769 O O . GLU A 1 145 ? 31.399 -26.969 25.455 1.00 17.00 145 GLU A O 1
ATOM 775 N N . TYR A 1 146 ? 29.528 -28.174 25.820 1.00 14.96 146 TYR A N 1
ATOM 776 C CA . TYR A 1 146 ? 28.806 -27.642 24.679 1.00 16.89 146 TYR A CA 1
ATOM 777 C C . TYR A 1 146 ? 27.449 -27.207 25.178 1.00 17.53 146 TYR A C 1
ATOM 778 O O . TYR A 1 146 ? 26.721 -28.014 25.771 1.00 15.74 146 TYR A O 1
ATOM 787 N N . PHE A 1 147 ? 27.116 -25.927 24.970 1.00 14.25 147 PHE A N 1
ATOM 788 C CA . PHE A 1 147 ? 25.913 -25.352 25.564 1.00 16.17 147 PHE A CA 1
ATOM 789 C C . PHE A 1 147 ? 25.210 -24.497 24.531 1.00 20.60 147 PHE A C 1
ATOM 790 O O . PHE A 1 147 ? 25.726 -23.425 24.190 1.00 16.03 147 PHE A O 1
ATOM 798 N N . ASP A 1 148 ? 24.041 -24.944 24.028 1.00 14.15 148 ASP A N 1
ATOM 799 C CA . ASP A 1 148 ? 23.334 -24.210 22.969 1.00 14.03 148 ASP A CA 1
ATOM 800 C C . ASP A 1 148 ? 21.853 -24.069 23.328 1.00 17.53 148 ASP A C 1
ATOM 801 O O . ASP A 1 148 ? 21.126 -25.068 23.353 1.00 15.40 148 ASP A O 1
ATOM 806 N N . LEU A 1 149 ? 21.414 -22.829 23.607 1.00 13.95 149 LEU A N 1
ATOM 807 C CA . LEU A 1 149 ? 20.006 -22.471 23.808 1.00 14.40 149 LEU A CA 1
ATOM 808 C C . LEU A 1 149 ? 19.525 -21.511 22.737 1.00 13.61 149 LEU A C 1
ATOM 809 O O . LEU A 1 149 ? 18.574 -20.760 22.968 1.00 16.92 149 LEU A O 1
ATOM 814 N N . SER A 1 150 ? 20.167 -21.512 21.565 1.00 15.96 150 SER A N 1
ATOM 815 C CA . SER A 1 150 ? 19.873 -20.505 20.532 1.00 15.50 150 SER A CA 1
ATOM 816 C C . SER A 1 150 ? 18.472 -20.711 19.956 1.00 18.38 150 SER A C 1
ATOM 817 O O . SER A 1 150 ? 17.910 -21.812 20.001 1.00 17.79 150 SER A O 1
ATOM 820 N N . ILE A 1 151 ? 17.955 -19.662 19.312 1.00 15.33 151 ILE A N 1
ATOM 821 C CA . ILE A 1 151 ? 16.736 -19.744 18.494 1.00 18.84 151 ILE A CA 1
ATOM 822 C C . ILE A 1 151 ? 15.589 -20.265 19.360 1.00 20.16 151 ILE A C 1
ATOM 823 O O . ILE A 1 151 ? 15.005 -21.337 19.127 1.00 19.96 151 ILE A O 1
ATOM 828 N N . ASN A 1 152 ? 15.319 -19.511 20.409 1.00 20.62 152 ASN A N 1
ATOM 829 C CA . ASN A 1 152 ? 14.271 -19.752 21.365 1.00 21.16 152 ASN A CA 1
ATOM 830 C C . ASN A 1 152 ? 13.650 -18.394 21.602 1.00 19.04 152 ASN A C 1
ATOM 831 O O . ASN A 1 152 ? 13.807 -17.496 20.773 1.00 18.47 152 ASN A O 1
ATOM 836 N N . GLN A 1 153 ? 12.820 -18.277 22.622 1.00 19.58 153 GLN A N 1
ATOM 837 C CA . GLN A 1 153 ? 12.246 -16.991 22.980 1.00 18.10 153 GLN A CA 1
ATOM 838 C C . GLN A 1 153 ? 12.661 -16.617 24.388 1.00 21.96 153 GLN A C 1
ATOM 839 O O . GLN A 1 153 ? 11.846 -16.189 25.196 1.00 23.80 153 GLN A O 1
ATOM 845 N N . LEU A 1 154 ? 13.932 -16.838 24.700 1.00 18.25 154 LEU A N 1
ATOM 846 C CA . LEU A 1 154 ? 14.477 -16.509 26.014 1.00 20.70 154 LEU A CA 1
ATOM 847 C C . LEU A 1 154 ? 14.667 -14.996 26.213 1.00 20.40 154 LEU A C 1
ATOM 848 O O . LEU A 1 154 ? 14.989 -14.270 25.272 1.00 20.97 154 LEU A O 1
ATOM 853 N N . VAL A 1 155 ? 14.491 -14.537 27.468 1.00 20.31 155 VAL A N 1
ATOM 854 C CA . VAL A 1 155 ? 14.538 -13.130 27.858 1.00 18.28 155 VAL A CA 1
ATOM 855 C C . VAL A 1 155 ? 15.428 -12.998 29.095 1.00 21.31 155 VAL A C 1
ATOM 856 O O . VAL A 1 155 ? 15.910 -13.991 29.664 1.00 20.20 155 VAL A O 1
ATOM 860 N N . GLY A 1 156 ? 15.672 -11.738 29.497 1.00 21.46 156 GLY A N 1
ATOM 861 C CA . GLY A 1 156 ? 16.407 -11.480 30.715 1.00 22.08 156 GLY A CA 1
ATOM 862 C C . GLY A 1 156 ? 17.916 -11.555 30.492 1.00 20.59 156 GLY A C 1
ATOM 863 O O . GLY A 1 156 ? 18.419 -11.703 29.383 1.00 19.81 156 GLY A O 1
ATOM 864 N N . GLU A 1 157 ? 18.656 -11.367 31.565 1.00 17.85 157 GLU A N 1
ATOM 865 C CA . GLU A 1 157 ? 20.103 -11.213 31.440 1.00 19.93 157 GLU A CA 1
ATOM 866 C C . GLU A 1 157 ? 20.832 -12.555 31.457 1.00 21.86 157 GLU A C 1
ATOM 867 O O . GLU A 1 157 ? 20.326 -13.564 31.937 1.00 21.32 157 GLU A O 1
ATOM 873 N N . ILE A 1 158 ? 22.054 -12.554 30.930 1.00 18.90 158 ILE A N 1
ATOM 874 C CA . ILE A 1 158 ? 22.907 -13.730 31.007 1.00 18.11 158 ILE A CA 1
ATOM 875 C C . ILE A 1 158 ? 23.426 -13.809 32.437 1.00 19.80 158 ILE A C 1
ATOM 876 O O . ILE A 1 158 ? 23.994 -12.821 32.929 1.00 18.95 158 ILE A O 1
ATOM 881 N N . PRO A 1 159 ? 23.221 -14.896 33.180 1.00 18.26 159 PRO A N 1
ATOM 882 C CA . PRO A 1 159 ? 23.722 -14.902 34.567 1.00 15.76 159 PRO A CA 1
ATOM 883 C C . PRO A 1 159 ? 25.233 -15.028 34.583 1.00 16.13 159 PRO A C 1
ATOM 884 O O . PRO A 1 159 ? 25.833 -15.718 33.740 1.00 16.24 159 PRO A O 1
ATOM 888 N N . PRO A 1 160 ? 25.891 -14.371 35.541 1.00 22.15 160 PRO A N 1
ATOM 889 C CA . PRO A 1 160 ? 27.353 -14.510 35.657 1.00 19.05 160 PRO A CA 1
ATOM 890 C C . PRO A 1 160 ? 27.763 -15.942 35.908 1.00 17.66 160 PRO A C 1
ATOM 891 O O . PRO A 1 160 ? 28.868 -16.345 35.516 1.00 16.65 160 PRO A O 1
ATOM 895 N N . GLU A 1 161 ? 26.867 -16.740 36.493 1.00 16.35 161 GLU A N 1
ATOM 896 C CA . GLU A 1 161 ? 27.168 -18.137 36.797 1.00 16.17 161 GLU A CA 1
ATOM 897 C C . GLU A 1 161 ? 27.526 -18.962 35.565 1.00 18.37 161 GLU A C 1
ATOM 898 O O . GLU A 1 161 ? 28.150 -20.013 35.711 1.00 15.33 161 GLU A O 1
ATOM 904 N N . LEU A 1 162 ? 27.139 -18.542 34.349 1.00 14.84 162 LEU A N 1
ATOM 905 C CA . LEU A 1 162 ? 27.637 -19.291 33.185 1.00 14.62 162 LEU A CA 1
ATOM 906 C C . LEU A 1 162 ? 29.169 -19.354 33.188 1.00 18.68 162 LEU A C 1
ATOM 907 O O . LEU A 1 162 ? 29.755 -20.322 32.693 1.00 17.32 162 LEU A O 1
ATOM 912 N N . GLY A 1 163 ? 29.830 -18.340 33.763 1.00 17.35 163 GLY A N 1
ATOM 913 C CA . GLY A 1 163 ? 31.281 -18.327 33.882 1.00 16.66 163 GLY A CA 1
ATOM 914 C C . GLY A 1 163 ? 31.848 -19.441 34.746 1.00 24.05 163 GLY A C 1
ATOM 915 O O . GLY A 1 163 ? 33.072 -19.632 34.765 1.00 21.42 163 GLY A O 1
ATOM 916 N N . LYS A 1 164 ? 31.006 -20.147 35.499 1.00 18.00 164 LYS A N 1
ATOM 917 C CA . LYS A 1 164 ? 31.496 -21.272 36.291 1.00 18.86 164 LYS A CA 1
ATOM 918 C C . LYS A 1 164 ? 31.764 -22.515 35.437 1.00 24.07 164 LYS A C 1
ATOM 919 O O . LYS A 1 164 ? 32.303 -23.505 35.965 1.00 18.59 164 LYS A O 1
ATOM 925 N N . LEU A 1 165 ? 31.371 -22.493 34.160 1.00 17.55 165 LEU A N 1
ATOM 926 C CA . LEU A 1 165 ? 31.453 -23.694 33.297 1.00 19.68 165 LEU A CA 1
ATOM 927 C C . LEU A 1 165 ? 32.878 -23.843 32.765 1.00 17.48 165 LEU A C 1
ATOM 928 O O . LEU A 1 165 ? 33.174 -23.599 31.599 1.00 17.19 165 LEU A O 1
ATOM 933 N N . SER A 1 166 ? 33.768 -24.281 33.658 1.00 18.63 166 SER A N 1
ATOM 934 C CA . SER A 1 166 ? 35.189 -24.154 33.369 1.00 22.91 166 SER A CA 1
ATOM 935 C C . SER A 1 166 ? 35.625 -25.062 32.213 1.00 19.19 166 SER A C 1
ATOM 936 O O . SER A 1 166 ? 36.693 -24.834 31.618 1.00 21.19 166 SER A O 1
ATOM 939 N N . ASN A 1 167 ? 34.828 -26.077 31.889 1.00 20.37 167 ASN A N 1
ATOM 940 C CA . ASN A 1 167 ? 35.109 -26.985 30.787 1.00 17.84 167 ASN A CA 1
ATOM 941 C C . ASN A 1 167 ? 34.441 -26.597 29.469 1.00 18.94 167 ASN A C 1
ATOM 942 O O . ASN A 1 167 ? 34.591 -27.333 28.488 1.00 18.43 167 ASN A O 1
ATOM 947 N N . LEU A 1 168 ? 33.702 -25.494 29.425 1.00 16.08 168 LEU A N 1
ATOM 948 C CA . LEU A 1 168 ? 32.935 -25.161 28.235 1.00 17.25 168 LEU A CA 1
ATOM 949 C C . LEU A 1 168 ? 33.855 -24.891 27.048 1.00 21.36 168 LEU A C 1
ATOM 950 O O . LEU A 1 168 ? 34.821 -24.130 27.148 1.00 15.29 168 LEU A O 1
ATOM 955 N N . ASP A 1 169 ? 33.552 -25.534 25.926 1.00 18.16 169 ASP A N 1
ATOM 956 C CA . ASP A 1 169 ? 34.223 -25.299 24.662 1.00 19.07 169 ASP A CA 1
ATOM 957 C C . ASP A 1 169 ? 33.415 -24.393 23.733 1.00 20.81 169 ASP A C 1
ATOM 958 O O . ASP A 1 169 ? 33.992 -23.548 23.013 1.00 17.63 169 ASP A O 1
ATOM 963 N N . THR A 1 170 ? 32.093 -24.533 23.742 1.00 13.57 170 THR A N 1
ATOM 964 C CA . THR A 1 170 ? 31.231 -23.745 22.859 1.00 15.32 170 THR A CA 1
ATOM 965 C C . THR A 1 170 ? 30.067 -23.208 23.654 1.00 19.35 170 THR A C 1
ATOM 966 O O . THR A 1 170 ? 29.372 -23.992 24.315 1.00 14.44 170 THR A O 1
ATOM 970 N N . LEU A 1 171 ? 29.832 -21.877 23.562 1.00 17.17 171 LEU A N 1
ATOM 971 C CA . LEU A 1 171 ? 28.645 -21.238 24.124 1.00 16.58 171 LEU A CA 1
ATOM 972 C C . LEU A 1 171 ? 27.830 -20.574 23.020 1.00 17.54 171 LEU A C 1
ATOM 973 O O . LEU A 1 171 ? 28.306 -19.632 22.375 1.00 15.47 171 LEU A O 1
ATOM 978 N N . HIS A 1 172 ? 26.602 -21.044 22.813 1.00 14.32 172 HIS A N 1
ATOM 979 C CA . HIS A 1 172 ? 25.734 -20.495 21.781 1.00 14.11 172 HIS A CA 1
ATOM 980 C C . HIS A 1 172 ? 24.419 -20.078 22.413 1.00 17.18 172 HIS A C 1
ATOM 981 O O . HIS A 1 172 ? 23.683 -20.934 22.920 1.00 15.95 172 HIS A O 1
ATOM 988 N N . LEU A 1 173 ? 24.092 -18.791 22.329 1.00 15.05 173 LEU A N 1
ATOM 989 C CA . LEU A 1 173 ? 22.815 -18.256 22.820 1.00 15.91 173 LEU A CA 1
ATOM 990 C C . LEU A 1 173 ? 22.163 -17.314 21.793 1.00 16.41 173 LEU A C 1
ATOM 991 O O . LEU A 1 173 ? 21.501 -16.321 22.159 1.00 16.69 173 LEU A O 1
ATOM 996 N N . VAL A 1 174 ? 22.358 -17.591 20.519 1.00 15.50 174 VAL A N 1
ATOM 997 C CA . VAL A 1 174 ? 21.985 -16.622 19.492 1.00 13.97 174 VAL A CA 1
ATOM 998 C C . VAL A 1 174 ? 20.475 -16.598 19.312 1.00 19.16 174 VAL A C 1
ATOM 999 O O . VAL A 1 174 ? 19.757 -17.540 19.684 1.00 17.26 174 VAL A O 1
ATOM 1003 N N . GLU A 1 175 ? 19.989 -15.480 18.748 1.00 14.91 175 GLU A N 1
ATOM 1004 C CA . GLU A 1 175 ? 18.593 -15.367 18.285 1.00 18.25 175 GLU A CA 1
ATOM 1005 C C . GLU A 1 175 ? 17.625 -15.642 19.428 1.00 19.18 175 GLU A C 1
ATOM 1006 O O . GLU A 1 175 ? 16.758 -16.506 19.358 1.00 19.25 175 GLU A O 1
ATOM 1012 N N . ASN A 1 176 ? 17.808 -14.889 20.504 1.00 20.90 176 ASN A N 1
ATOM 1013 C CA . ASN A 1 176 ? 16.906 -14.846 21.646 1.00 19.29 176 ASN A CA 1
ATOM 1014 C C . ASN A 1 176 ? 16.605 -13.380 21.882 1.00 23.61 176 ASN A C 1
ATOM 1015 O O . ASN A 1 176 ? 16.797 -12.572 20.966 1.00 19.59 176 ASN A O 1
ATOM 1020 N N . LYS A 1 177 ? 15.984 -13.040 23.003 1.00 17.47 177 LYS A N 1
ATOM 1021 C CA . LYS A 1 177 ? 15.819 -11.633 23.353 1.00 18.32 177 LYS A CA 1
ATOM 1022 C C . LYS A 1 177 ? 16.540 -11.304 24.650 1.00 22.66 177 LYS A C 1
ATOM 1023 O O . LYS A 1 177 ? 16.039 -10.540 25.484 1.00 19.42 177 LYS A O 1
ATOM 1029 N N . LEU A 1 178 ? 17.740 -11.853 24.810 1.00 17.20 178 LEU A N 1
ATOM 1030 C CA . LEU A 1 178 ? 18.528 -11.602 26.014 1.00 20.74 178 LEU A CA 1
ATOM 1031 C C . LEU A 1 178 ? 18.944 -10.144 26.099 1.00 19.77 178 LEU A C 1
ATOM 1032 O O . LEU A 1 178 ? 19.365 -9.543 25.109 1.00 17.82 178 LEU A O 1
ATOM 1037 N N . ASN A 1 179 ? 18.870 -9.585 27.296 1.00 16.96 179 ASN A N 1
ATOM 1038 C CA . ASN A 1 179 ? 19.195 -8.170 27.475 1.00 21.56 179 ASN A CA 1
ATOM 1039 C C . ASN A 1 179 ? 20.185 -7.935 28.612 1.00 20.14 179 ASN A C 1
ATOM 1040 O O . ASN A 1 179 ? 20.775 -8.890 29.127 1.00 20.67 179 ASN A O 1
ATOM 1045 N N . GLY A 1 180 ? 20.413 -6.663 28.974 1.00 22.63 180 GLY A N 1
ATOM 1046 C CA . GLY A 1 180 ? 21.417 -6.310 29.960 1.00 22.30 180 GLY A CA 1
ATOM 1047 C C . GLY A 1 180 ? 22.825 -6.431 29.378 1.00 25.10 180 GLY A C 1
ATOM 1048 O O . GLY A 1 180 ? 23.022 -6.733 28.181 1.00 17.82 180 GLY A O 1
ATOM 1049 N N . SER A 1 181 ? 23.812 -6.298 30.268 1.00 22.08 181 SER A N 1
ATOM 1050 C CA . SER A 1 181 ? 25.233 -6.392 29.916 1.00 26.20 181 SER A CA 1
ATOM 1051 C C . SER A 1 181 ? 25.737 -7.840 29.973 1.00 22.50 181 SER A C 1
ATOM 1052 O O . SER A 1 181 ? 25.211 -8.682 30.703 1.00 20.02 181 SER A O 1
ATOM 1055 N N . ILE A 1 182 ? 26.742 -8.143 29.158 1.00 19.26 182 ILE A N 1
ATOM 1056 C CA . ILE A 1 182 ? 27.439 -9.425 29.257 1.00 16.51 182 ILE A CA 1
ATOM 1057 C C . ILE A 1 182 ? 28.184 -9.401 30.579 1.00 21.00 182 ILE A C 1
ATOM 1058 O O . ILE A 1 182 ? 28.984 -8.475 30.806 1.00 19.66 182 ILE A O 1
ATOM 1063 N N . PRO A 1 183 ? 27.957 -10.345 31.490 1.00 17.96 183 PRO A N 1
ATOM 1064 C CA . PRO A 1 183 ? 28.665 -10.272 32.782 1.00 20.79 183 PRO A CA 1
ATOM 1065 C C . PRO A 1 183 ? 30.175 -10.510 32.605 1.00 16.95 183 PRO A C 1
ATOM 1066 O O . PRO A 1 183 ? 30.595 -11.314 31.765 1.00 19.32 183 PRO A O 1
ATOM 1070 N N . SER A 1 184 ? 30.991 -9.827 33.413 1.00 21.15 184 SER A N 1
ATOM 1071 C CA . SER A 1 184 ? 32.440 -9.997 33.267 1.00 25.47 184 SER A CA 1
ATOM 1072 C C . SER A 1 184 ? 32.893 -11.420 33.609 1.00 27.72 184 SER A C 1
ATOM 1073 O O . SER A 1 184 ? 33.939 -11.873 33.113 1.00 22.02 184 SER A O 1
ATOM 1076 N N . GLU A 1 185 ? 32.116 -12.148 34.413 1.00 22.94 185 GLU A N 1
ATOM 1077 C CA . GLU A 1 185 ? 32.475 -13.515 34.742 1.00 23.04 185 GLU A CA 1
ATOM 1078 C C . GLU A 1 185 ? 32.502 -14.444 33.515 1.00 22.98 185 GLU A C 1
ATOM 1079 O O . GLU A 1 185 ? 33.044 -15.553 33.613 1.00 22.48 185 GLU A O 1
ATOM 1085 N N . ILE A 1 186 ? 31.923 -14.045 32.372 1.00 18.84 186 ILE A N 1
ATOM 1086 C CA . ILE A 1 186 ? 32.074 -14.862 31.157 1.00 19.67 186 ILE A CA 1
ATOM 1087 C C . ILE A 1 186 ? 33.560 -14.995 30.802 1.00 22.13 186 ILE A C 1
ATOM 1088 O O . ILE A 1 186 ? 33.967 -15.984 30.189 1.00 19.66 186 ILE A O 1
ATOM 1093 N N . GLY A 1 187 ? 34.389 -14.042 31.228 1.00 21.15 187 GLY A N 1
ATOM 1094 C CA . GLY A 1 187 ? 35.830 -14.090 30.997 1.00 21.81 187 GLY A CA 1
ATOM 1095 C C . GLY A 1 187 ? 36.555 -15.170 31.774 1.00 22.68 187 GLY A C 1
ATOM 1096 O O . GLY A 1 187 ? 37.745 -15.367 31.533 1.00 23.24 187 GLY A O 1
ATOM 1097 N N . ARG A 1 188 ? 35.868 -15.896 32.661 1.00 20.44 188 ARG A N 1
ATOM 1098 C CA . ARG A 1 188 ? 36.460 -17.061 33.323 1.00 23.04 188 ARG A CA 1
ATOM 1099 C C . ARG A 1 188 ? 36.405 -18.340 32.494 1.00 24.04 188 ARG A C 1
ATOM 1100 O O . ARG A 1 188 ? 36.879 -19.385 32.975 1.00 19.19 188 ARG A O 1
ATOM 1108 N N . LEU A 1 189 ? 35.793 -18.329 31.306 1.00 21.04 189 LEU A N 1
ATOM 1109 C CA . LEU A 1 189 ? 35.680 -19.563 30.499 1.00 21.69 189 LEU A CA 1
ATOM 1110 C C . LEU A 1 189 ? 36.990 -19.812 29.741 1.00 22.37 189 LEU A C 1
ATOM 1111 O O . LEU A 1 189 ? 37.078 -19.693 28.511 1.00 21.74 189 LEU A O 1
ATOM 1116 N N . THR A 1 190 ? 38.017 -20.229 30.495 1.00 21.23 190 THR A N 1
ATOM 1117 C CA . THR A 1 190 ? 39.358 -20.189 29.914 1.00 28.40 190 THR A CA 1
ATOM 1118 C C . THR A 1 190 ? 39.565 -21.249 28.852 1.00 26.75 190 THR A C 1
ATOM 1119 O O . THR A 1 190 ? 40.569 -21.182 28.143 1.00 23.84 190 THR A O 1
ATOM 1123 N N . LYS A 1 191 ? 38.638 -22.196 28.690 1.00 20.36 191 LYS A N 1
ATOM 1124 C CA . LYS A 1 191 ? 38.807 -23.184 27.638 1.00 27.33 191 LYS A CA 1
ATOM 1125 C C . LYS A 1 191 ? 37.894 -22.908 26.447 1.00 24.01 191 LYS A C 1
ATOM 1126 O O . LYS A 1 191 ? 37.942 -23.643 25.464 1.00 20.12 191 LYS A O 1
ATOM 1132 N N . VAL A 1 192 ? 37.039 -21.885 26.521 1.00 16.73 192 VAL A N 1
ATOM 1133 C CA . VAL A 1 192 ? 36.045 -21.726 25.477 1.00 16.48 192 VAL A CA 1
ATOM 1134 C C . VAL A 1 192 ? 36.734 -21.312 24.169 1.00 22.74 192 VAL A C 1
ATOM 1135 O O . VAL A 1 192 ? 37.671 -20.499 24.163 1.00 18.97 192 VAL A O 1
ATOM 1139 N N . THR A 1 193 ? 36.341 -21.953 23.057 1.00 18.81 193 THR A N 1
ATOM 1140 C CA . THR A 1 193 ? 36.863 -21.582 21.739 1.00 21.10 193 THR A CA 1
ATOM 1141 C C . THR A 1 193 ? 35.854 -20.850 20.858 1.00 19.33 193 THR A C 1
ATOM 1142 O O . THR A 1 193 ? 36.273 -20.257 19.856 1.00 20.12 193 THR A O 1
ATOM 1146 N N . GLU A 1 194 ? 34.557 -20.911 21.161 1.00 17.64 194 GLU A N 1
ATOM 1147 C CA . GLU A 1 194 ? 33.568 -20.119 20.403 1.00 17.06 194 GLU A CA 1
ATOM 1148 C C . GLU A 1 194 ? 32.472 -19.602 21.313 1.00 18.78 194 GLU A C 1
ATOM 1149 O O . GLU A 1 194 ? 31.849 -20.367 22.079 1.00 16.82 194 GLU A O 1
ATOM 1155 N N . ILE A 1 195 ? 32.243 -18.292 21.217 1.00 17.46 195 ILE A N 1
ATOM 1156 C CA . ILE A 1 195 ? 31.137 -17.631 21.887 1.00 15.78 195 ILE A CA 1
ATOM 1157 C C . ILE A 1 195 ? 30.287 -16.975 20.813 1.00 17.76 195 ILE A C 1
ATOM 1158 O O . ILE A 1 195 ? 30.779 -16.113 20.051 1.00 15.71 195 ILE A O 1
ATOM 1163 N N . ALA A 1 196 ? 29.016 -17.356 20.758 1.00 14.33 196 ALA A N 1
ATOM 1164 C CA . ALA A 1 196 ? 28.069 -16.757 19.808 1.00 13.51 196 ALA A CA 1
ATOM 1165 C C . ALA A 1 196 ? 26.850 -16.318 20.595 1.00 17.47 196 ALA A C 1
ATOM 1166 O O . ALA A 1 196 ? 26.129 -17.156 21.160 1.00 15.04 196 ALA A O 1
ATOM 1168 N N . ILE A 1 197 ? 26.671 -14.996 20.702 1.00 12.87 197 ILE A N 1
ATOM 1169 C CA . ILE A 1 197 ? 25.470 -14.416 21.313 1.00 16.97 197 ILE A CA 1
ATOM 1170 C C . ILE A 1 197 ? 24.826 -13.392 20.383 1.00 17.51 197 ILE A C 1
ATOM 1171 O O . ILE A 1 197 ? 24.188 -12.439 20.838 1.00 15.95 197 ILE A O 1
ATOM 1176 N N . TYR A 1 198 ? 25.017 -13.565 19.078 1.00 17.06 198 TYR A N 1
ATOM 1177 C CA . TYR A 1 198 ? 24.529 -12.569 18.145 1.00 16.27 198 TYR A CA 1
ATOM 1178 C C . TYR A 1 198 ? 23.003 -12.583 18.116 1.00 17.62 198 TYR A C 1
ATOM 1179 O O . TYR A 1 198 ? 22.370 -13.596 18.438 1.00 16.32 198 TYR A O 1
ATOM 1188 N N . ASP A 1 199 ? 22.429 -11.454 17.659 1.00 13.70 199 ASP A N 1
ATOM 1189 C CA . ASP A 1 199 ? 20.980 -11.293 17.466 1.00 19.35 199 ASP A CA 1
ATOM 1190 C C . ASP A 1 199 ? 20.208 -11.447 18.785 1.00 22.80 199 ASP A C 1
ATOM 1191 O O . ASP A 1 199 ? 19.423 -12.361 18.991 1.00 17.88 199 ASP A O 1
ATOM 1196 N N . ASN A 1 200 ? 20.505 -10.546 19.701 1.00 18.64 200 ASN A N 1
ATOM 1197 C CA . ASN A 1 200 ? 19.888 -10.484 21.003 1.00 19.49 200 ASN A CA 1
ATOM 1198 C C . ASN A 1 200 ? 19.661 -8.995 21.256 1.00 22.91 200 ASN A C 1
ATOM 1199 O O . ASN A 1 200 ? 19.575 -8.207 20.307 1.00 18.91 200 ASN A O 1
ATOM 1204 N N . LEU A 1 201 ? 19.381 -8.632 22.499 1.00 18.39 201 LEU A N 1
ATOM 1205 C CA . LEU A 1 201 ? 19.178 -7.233 22.870 1.00 17.96 201 LEU A CA 1
ATOM 1206 C C . LEU A 1 201 ? 20.200 -6.782 23.897 1.00 22.06 201 LEU A C 1
ATOM 1207 O O . LEU A 1 201 ? 19.880 -6.030 24.821 1.00 20.86 201 LEU A O 1
ATOM 1212 N N . LEU A 1 202 ? 21.430 -7.266 23.772 1.00 18.34 202 LEU A N 1
ATOM 1213 C CA . LEU A 1 202 ? 22.463 -6.956 24.755 1.00 18.56 202 LEU A CA 1
ATOM 1214 C C . LEU A 1 202 ? 22.851 -5.487 24.710 1.00 21.33 202 LEU A C 1
ATOM 1215 O O . LEU A 1 202 ? 22.920 -4.880 23.634 1.00 19.21 202 LEU A O 1
ATOM 1220 N N . THR A 1 203 ? 23.130 -4.927 25.891 1.00 18.58 203 THR A N 1
ATOM 1221 C CA . THR A 1 203 ? 23.614 -3.552 26.037 1.00 20.02 203 THR A CA 1
ATOM 1222 C C . THR A 1 203 ? 24.917 -3.564 26.836 1.00 21.51 203 THR A C 1
ATOM 1223 O O . THR A 1 203 ? 25.422 -4.633 27.207 1.00 23.27 203 THR A O 1
ATOM 1227 N N . GLY A 1 204 ? 25.477 -2.355 27.075 1.00 21.31 204 GLY A N 1
ATOM 1228 C CA . GLY A 1 204 ? 26.675 -2.204 27.869 1.00 25.37 204 GLY A CA 1
ATOM 1229 C C . GLY A 1 204 ? 27.925 -2.608 27.080 1.00 23.82 204 GLY A C 1
ATOM 1230 O O . GLY A 1 204 ? 27.836 -3.037 25.928 1.00 20.28 204 GLY A O 1
ATOM 1231 N N . PRO A 1 205 ? 29.101 -2.492 27.691 1.00 29.37 205 PRO A N 1
ATOM 1232 C CA . PRO A 1 205 ? 30.353 -2.711 26.965 1.00 22.28 205 PRO A CA 1
ATOM 1233 C C . PRO A 1 205 ? 30.727 -4.181 26.927 1.00 25.13 205 PRO A C 1
ATOM 1234 O O . PRO A 1 205 ? 30.245 -5.008 27.716 1.00 25.68 205 PRO A O 1
ATOM 1238 N N . ILE A 1 206 ? 31.627 -4.493 26.001 1.00 22.17 206 ILE A N 1
ATOM 1239 C CA . ILE A 1 206 ? 32.237 -5.816 25.962 1.00 16.78 206 ILE A CA 1
ATOM 1240 C C . ILE A 1 206 ? 33.194 -5.839 27.145 1.00 23.32 206 ILE A C 1
ATOM 1241 O O . ILE A 1 206 ? 34.071 -4.974 27.205 1.00 19.50 206 ILE A O 1
ATOM 1246 N N . PRO A 1 207 ? 33.080 -6.800 28.062 1.00 22.10 207 PRO A N 1
ATOM 1247 C CA . PRO A 1 207 ? 33.939 -6.816 29.249 1.00 25.67 207 PRO A CA 1
ATOM 1248 C C . PRO A 1 207 ? 35.414 -6.943 28.891 1.00 21.17 207 PRO A C 1
ATOM 1249 O O . PRO A 1 207 ? 35.807 -7.745 28.044 1.00 22.04 207 PRO A O 1
ATOM 1253 N N . SER A 1 208 ? 36.228 -6.197 29.627 1.00 20.98 208 SER A N 1
ATOM 1254 C CA . SER A 1 208 ? 37.678 -6.317 29.562 1.00 27.75 208 SER A CA 1
ATOM 1255 C C . SER A 1 208 ? 38.165 -7.721 29.873 1.00 25.92 208 SER A C 1
ATOM 1256 O O . SER A 1 208 ? 39.169 -8.173 29.303 1.00 25.44 208 SER A O 1
ATOM 1259 N N . SER A 1 209 ? 37.441 -8.445 30.730 1.00 23.63 209 SER A N 1
ATOM 1260 C CA . SER A 1 209 ? 37.792 -9.820 31.063 1.00 28.04 209 SER A CA 1
ATOM 1261 C C . SER A 1 209 ? 37.807 -10.740 29.849 1.00 20.12 209 SER A C 1
ATOM 1262 O O . SER A 1 209 ? 38.332 -11.854 29.952 1.00 23.67 209 SER A O 1
ATOM 1265 N N . PHE A 1 210 ? 37.248 -10.333 28.707 1.00 20.06 210 PHE A N 1
ATOM 1266 C CA . PHE A 1 210 ? 37.341 -11.208 27.530 1.00 19.50 210 PHE A CA 1
ATOM 1267 C C . PHE A 1 210 ? 38.780 -11.414 27.089 1.00 20.26 210 PHE A C 1
ATOM 1268 O O . PHE A 1 210 ? 39.067 -12.375 26.358 1.00 22.58 210 PHE A O 1
ATOM 1276 N N . GLY A 1 211 ? 39.694 -10.537 27.515 1.00 21.32 211 GLY A N 1
ATOM 1277 C CA . GLY A 1 211 ? 41.109 -10.735 27.260 1.00 27.37 211 GLY A CA 1
ATOM 1278 C C . GLY A 1 211 ? 41.687 -11.960 27.945 1.00 27.10 211 GLY A C 1
ATOM 1279 O O . GLY A 1 211 ? 42.777 -12.401 27.563 1.00 25.11 211 GLY A O 1
ATOM 1280 N N . ASN A 1 212 ? 40.968 -12.542 28.911 1.00 22.65 212 ASN A N 1
ATOM 1281 C CA . ASN A 1 212 ? 41.403 -13.764 29.567 1.00 24.72 212 ASN A CA 1
ATOM 1282 C C . ASN A 1 212 ? 40.932 -15.016 28.842 1.00 28.96 212 ASN A C 1
ATOM 1283 O O . ASN A 1 212 ? 41.266 -16.128 29.267 1.00 25.76 212 ASN A O 1
ATOM 1288 N N . LEU A 1 213 ? 40.208 -14.872 27.735 1.00 22.85 213 LEU A N 1
ATOM 1289 C CA . LEU A 1 213 ? 39.704 -16.051 27.019 1.00 21.77 213 LEU A CA 1
ATOM 1290 C C . LEU A 1 213 ? 40.766 -16.530 26.028 1.00 26.81 213 LEU A C 1
ATOM 1291 O O . LEU A 1 213 ? 40.630 -16.415 24.810 1.00 20.98 213 LEU A O 1
ATOM 1296 N N . THR A 1 214 ? 41.836 -17.105 26.597 1.00 25.20 214 THR A N 1
ATOM 1297 C CA . THR A 1 214 ? 43.034 -17.352 25.808 1.00 29.18 214 THR A CA 1
ATOM 1298 C C . THR A 1 214 ? 42.818 -18.404 24.728 1.00 21.13 214 THR A C 1
ATOM 1299 O O . THR A 1 214 ? 43.544 -18.390 23.726 1.00 27.33 214 THR A O 1
ATOM 1303 N N . LYS A 1 215 ? 41.784 -19.234 24.827 1.00 22.93 215 LYS A N 1
ATOM 1304 C CA . LYS A 1 215 ? 41.556 -20.230 23.782 1.00 26.23 215 LYS A CA 1
ATOM 1305 C C . LYS A 1 215 ? 40.503 -19.783 22.766 1.00 24.57 215 LYS A C 1
ATOM 1306 O O . LYS A 1 215 ? 40.191 -20.529 21.816 1.00 19.40 215 LYS A O 1
ATOM 1312 N N . LEU A 1 216 ? 39.981 -18.570 22.910 1.00 17.83 216 LEU A N 1
ATOM 1313 C CA . LEU A 1 216 ? 38.913 -18.105 22.021 1.00 22.97 216 LEU A CA 1
ATOM 1314 C C . LEU A 1 216 ? 39.377 -18.021 20.567 1.00 20.66 216 LEU A C 1
ATOM 1315 O O . LEU A 1 216 ? 40.364 -17.346 20.251 1.00 19.88 216 LEU A O 1
ATOM 1320 N N . VAL A 1 217 ? 38.622 -18.666 19.678 1.00 18.59 217 VAL A N 1
ATOM 1321 C CA . VAL A 1 217 ? 38.873 -18.670 18.247 1.00 20.08 217 VAL A CA 1
ATOM 1322 C C . VAL A 1 217 ? 37.859 -17.795 17.514 1.00 25.85 217 VAL A C 1
ATOM 1323 O O . VAL A 1 217 ? 38.232 -16.947 16.688 1.00 23.87 217 VAL A O 1
ATOM 1327 N N . ASN A 1 218 ? 36.569 -17.987 17.781 1.00 19.77 218 ASN A N 1
ATOM 1328 C CA . ASN A 1 218 ? 35.520 -17.201 17.115 1.00 17.62 218 ASN A CA 1
ATOM 1329 C C . ASN A 1 218 ? 34.677 -16.438 18.128 1.00 24.16 218 ASN A C 1
ATOM 1330 O O . ASN A 1 218 ? 34.181 -17.028 19.099 1.00 17.71 218 ASN A O 1
ATOM 1335 N N . LEU A 1 219 ? 34.470 -15.146 17.893 1.00 20.07 219 LEU A N 1
ATOM 1336 C CA . LEU A 1 219 ? 33.662 -14.326 18.799 1.00 16.52 219 LEU A CA 1
ATOM 1337 C C . LEU A 1 219 ? 32.598 -13.624 17.973 1.00 17.29 219 LEU A C 1
ATOM 1338 O O . LEU A 1 219 ? 32.922 -12.744 17.177 1.00 15.74 219 LEU A O 1
ATOM 1343 N N . TYR A 1 220 ? 31.331 -14.010 18.141 1.00 18.12 220 TYR A N 1
ATOM 1344 C CA . TYR A 1 220 ? 30.225 -13.510 17.309 1.00 17.37 220 TYR A CA 1
ATOM 1345 C C . TYR A 1 220 ? 29.232 -12.795 18.211 1.00 21.29 220 TYR A C 1
ATOM 1346 O O . TYR A 1 220 ? 28.440 -13.465 18.882 1.00 16.65 220 TYR A O 1
ATOM 1355 N N . LEU A 1 221 ? 29.269 -11.448 18.225 1.00 18.04 221 LEU A N 1
ATOM 1356 C CA . LEU A 1 221 ? 28.368 -10.644 19.050 1.00 14.48 221 LEU A CA 1
ATOM 1357 C C . LEU A 1 221 ? 27.517 -9.686 18.213 1.00 17.92 221 LEU A C 1
ATOM 1358 O O . LEU A 1 221 ? 26.943 -8.747 18.764 1.00 16.10 221 LEU A O 1
ATOM 1363 N N . PHE A 1 222 ? 27.419 -9.895 16.898 1.00 14.30 222 PHE A N 1
ATOM 1364 C CA . PHE A 1 222 ? 26.775 -8.922 16.033 1.00 16.36 222 PHE A CA 1
ATOM 1365 C C . PHE A 1 222 ? 25.267 -8.884 16.294 1.00 20.76 222 PHE A C 1
ATOM 1366 O O . PHE A 1 222 ? 24.685 -9.803 16.896 1.00 17.83 222 PHE A O 1
ATOM 1374 N N . ILE A 1 223 ? 24.621 -7.800 15.828 1.00 17.83 223 ILE A N 1
ATOM 1375 C CA . ILE A 1 223 ? 23.179 -7.571 15.982 1.00 19.21 223 ILE A CA 1
ATOM 1376 C C . ILE A 1 223 ? 22.812 -7.542 17.471 1.00 21.55 223 ILE A C 1
ATOM 1377 O O . ILE A 1 223 ? 22.056 -8.377 18.000 1.00 18.52 223 ILE A O 1
ATOM 1382 N N . ASN A 1 224 ? 23.328 -6.542 18.157 1.00 17.79 224 ASN A N 1
ATOM 1383 C CA . ASN A 1 224 ? 22.976 -6.292 19.541 1.00 15.83 224 ASN A CA 1
ATOM 1384 C C . ASN A 1 224 ? 23.003 -4.769 19.694 1.00 18.47 224 ASN A C 1
ATOM 1385 O O . ASN A 1 224 ? 23.123 -4.041 18.701 1.00 20.04 224 ASN A O 1
ATOM 1390 N N . SER A 1 225 ? 22.973 -4.286 20.919 1.00 17.10 225 SER A N 1
ATOM 1391 C CA . SER A 1 225 ? 23.168 -2.860 21.173 1.00 20.79 225 SER A CA 1
ATOM 1392 C C . SER A 1 225 ? 24.352 -2.614 22.093 1.00 19.12 225 SER A C 1
ATOM 1393 O O . SER A 1 225 ? 24.275 -1.784 23.007 1.00 20.76 225 SER A O 1
ATOM 1396 N N . LEU A 1 226 ? 25.429 -3.378 21.908 1.00 16.72 226 LEU A N 1
ATOM 1397 C CA . LEU A 1 226 ? 26.626 -3.218 22.727 1.00 18.66 226 LEU A CA 1
ATOM 1398 C C . LEU A 1 226 ? 27.189 -1.817 22.534 1.00 21.15 226 LEU A C 1
ATOM 1399 O O . LEU A 1 226 ? 27.157 -1.268 21.426 1.00 19.92 226 LEU A O 1
ATOM 1404 N N . SER A 1 227 ? 27.703 -1.241 23.611 1.00 20.13 227 SER A N 1
ATOM 1405 C CA . SER A 1 227 ? 28.162 0.153 23.571 1.00 19.30 227 SER A CA 1
ATOM 1406 C C . SER A 1 227 ? 29.537 0.289 24.222 1.00 19.95 227 SER A C 1
ATOM 1407 O O . SER A 1 227 ? 30.204 -0.714 24.487 1.00 24.07 227 SER A O 1
ATOM 1410 N N . GLY A 1 228 ? 30.003 1.520 24.416 1.00 21.49 228 GLY A N 1
ATOM 1411 C CA . GLY A 1 228 ? 31.342 1.745 24.924 1.00 26.71 228 GLY A CA 1
ATOM 1412 C C . GLY A 1 228 ? 32.439 1.469 23.900 1.00 26.73 228 GLY A C 1
ATOM 1413 O O . GLY A 1 228 ? 32.214 1.091 22.722 1.00 21.53 228 GLY A O 1
ATOM 1414 N N . SER A 1 229 ? 33.679 1.626 24.384 1.00 27.76 229 SER A N 1
ATOM 1415 C CA . SER A 1 229 ? 34.830 1.325 23.546 1.00 26.71 229 SER A CA 1
ATOM 1416 C C . SER A 1 229 ? 35.092 -0.161 23.531 1.00 23.05 229 SER A C 1
ATOM 1417 O O . SER A 1 229 ? 34.773 -0.882 24.486 1.00 25.31 229 SER A O 1
ATOM 1420 N N . ILE A 1 230 ? 35.677 -0.610 22.438 1.00 22.00 230 ILE A N 1
ATOM 1421 C CA . ILE A 1 230 ? 36.166 -1.985 22.373 1.00 20.81 230 ILE A CA 1
ATOM 1422 C C . ILE A 1 230 ? 37.332 -2.128 23.348 1.00 27.23 230 ILE A C 1
ATOM 1423 O O . ILE A 1 230 ? 38.297 -1.348 23.270 1.00 24.13 230 ILE A O 1
ATOM 1428 N N . PRO A 1 231 ? 37.309 -3.073 24.283 1.00 23.79 231 PRO A N 1
ATOM 1429 C CA . PRO A 1 231 ? 38.444 -3.171 25.220 1.00 28.83 231 PRO A CA 1
ATOM 1430 C C . PRO A 1 231 ? 39.718 -3.588 24.490 1.00 25.58 231 PRO A C 1
ATOM 1431 O O . PRO A 1 231 ? 39.685 -4.457 23.618 1.00 23.90 231 PRO A O 1
ATOM 1435 N N . SER A 1 232 ? 40.844 -2.912 24.809 1.00 24.57 232 SER A N 1
ATOM 1436 C CA . SER A 1 232 ? 42.125 -3.220 24.163 1.00 27.06 232 SER A CA 1
ATOM 1437 C C . SER A 1 232 ? 42.585 -4.650 24.444 1.00 25.31 232 SER A C 1
ATOM 1438 O O . SER A 1 232 ? 43.326 -5.209 23.629 1.00 26.70 232 SER A O 1
ATOM 1441 N N . GLU A 1 233 ? 42.111 -5.285 25.537 1.00 23.00 233 GLU A N 1
ATOM 1442 C CA . GLU A 1 233 ? 42.496 -6.657 25.856 1.00 29.15 233 GLU A CA 1
ATOM 1443 C C . GLU A 1 233 ? 42.092 -7.661 24.768 1.00 29.20 233 GLU A C 1
ATOM 1444 O O . GLU A 1 233 ? 42.750 -8.698 24.632 1.00 29.95 233 GLU A O 1
ATOM 1450 N N . ILE A 1 234 ? 41.064 -7.353 23.968 1.00 24.44 234 ILE A N 1
ATOM 1451 C CA . ILE A 1 234 ? 40.672 -8.203 22.841 1.00 24.28 234 ILE A CA 1
ATOM 1452 C C . ILE A 1 234 ? 41.844 -8.402 21.886 1.00 31.60 234 ILE A C 1
ATOM 1453 O O . ILE A 1 234 ? 41.993 -9.468 21.271 1.00 22.97 234 ILE A O 1
ATOM 1458 N N . GLY A 1 235 ? 42.683 -7.383 21.726 1.00 23.62 235 GLY A N 1
ATOM 1459 C CA . GLY A 1 235 ? 43.757 -7.514 20.772 1.00 29.28 235 GLY A CA 1
ATOM 1460 C C . GLY A 1 235 ? 44.821 -8.505 21.173 1.00 35.44 235 GLY A C 1
ATOM 1461 O O . GLY A 1 235 ? 45.662 -8.867 20.338 1.00 32.79 235 GLY A O 1
ATOM 1462 N N . ASN A 1 236 ? 44.776 -8.990 22.405 1.00 32.13 236 ASN A N 1
ATOM 1463 C CA . ASN A 1 236 ? 45.780 -9.908 22.911 1.00 40.24 236 ASN A CA 1
ATOM 1464 C C . ASN A 1 236 ? 45.267 -11.348 22.997 1.00 35.05 236 ASN A C 1
ATOM 1465 O O . ASN A 1 236 ? 45.812 -12.154 23.748 1.00 42.09 236 ASN A O 1
ATOM 1470 N N . LEU A 1 237 ? 44.240 -11.681 22.247 1.00 32.30 237 LEU A N 1
ATOM 1471 C CA . LEU A 1 237 ? 43.782 -13.065 22.140 1.00 29.14 237 LEU A CA 1
ATOM 1472 C C . LEU A 1 237 ? 44.557 -13.780 21.039 1.00 39.69 237 LEU A C 1
ATOM 1473 O O . LEU A 1 237 ? 44.232 -13.623 19.851 1.00 35.45 237 LEU A O 1
ATOM 1478 N N . PRO A 1 238 ? 45.531 -14.623 21.382 1.00 38.10 238 PRO A N 1
ATOM 1479 C CA . PRO A 1 238 ? 46.422 -15.163 20.334 1.00 46.10 238 PRO A CA 1
ATOM 1480 C C . PRO A 1 238 ? 45.725 -16.082 19.347 1.00 46.13 238 PRO A C 1
ATOM 1481 O O . PRO A 1 238 ? 46.082 -16.092 18.160 1.00 43.31 238 PRO A O 1
ATOM 1485 N N . ASN A 1 239 ? 44.724 -16.838 19.795 1.00 35.36 239 ASN A N 1
ATOM 1486 C CA . ASN A 1 239 ? 44.104 -17.818 18.918 1.00 34.09 239 ASN A CA 1
ATOM 1487 C C . ASN A 1 239 ? 42.915 -17.257 18.143 1.00 31.07 239 ASN A C 1
ATOM 1488 O O . ASN A 1 239 ? 42.318 -17.970 17.339 1.00 27.04 239 ASN A O 1
ATOM 1493 N N . LEU A 1 240 ? 42.588 -15.984 18.308 1.00 26.20 240 LEU A N 1
ATOM 1494 C CA . LEU A 1 240 ? 41.401 -15.456 17.661 1.00 21.02 240 LEU A CA 1
ATOM 1495 C C . LEU A 1 240 ? 41.525 -15.536 16.139 1.00 26.14 240 LEU A C 1
ATOM 1496 O O . LEU A 1 240 ? 42.562 -15.181 15.555 1.00 24.17 240 LEU A O 1
ATOM 1501 N N . ARG A 1 241 ? 40.487 -16.060 15.500 1.00 21.04 241 ARG A N 1
ATOM 1502 C CA . ARG A 1 241 ? 40.424 -16.104 14.040 1.00 21.74 241 ARG A CA 1
ATOM 1503 C C . ARG A 1 241 ? 39.311 -15.253 13.457 1.00 19.82 241 ARG A C 1
ATOM 1504 O O . ARG A 1 241 ? 39.500 -14.637 12.395 1.00 21.74 241 ARG A O 1
ATOM 1512 N N . GLU A 1 242 ? 38.132 -15.226 14.090 1.00 22.96 242 GLU A N 1
ATOM 1513 C CA . GLU A 1 242 ? 37.015 -14.444 13.573 1.00 18.28 242 GLU A CA 1
ATOM 1514 C C . GLU A 1 242 ? 36.459 -13.553 14.674 1.00 21.35 242 GLU A C 1
ATOM 1515 O O . GLU A 1 242 ? 36.105 -14.028 15.771 1.00 18.76 242 GLU A O 1
ATOM 1521 N N . LEU A 1 243 ? 36.393 -12.262 14.386 1.00 17.11 243 LEU A N 1
ATOM 1522 C CA . LEU A 1 243 ? 35.904 -11.280 15.351 1.00 17.68 243 LEU A CA 1
ATOM 1523 C C . LEU A 1 243 ? 34.805 -10.494 14.658 1.00 20.68 243 LEU A C 1
ATOM 1524 O O . LEU A 1 243 ? 35.101 -9.664 13.790 1.00 16.53 243 LEU A O 1
ATOM 1529 N N . CYS A 1 244 ? 33.549 -10.722 15.061 1.00 14.74 244 CYS A N 1
ATOM 1530 C CA . CYS A 1 244 ? 32.386 -10.107 14.401 1.00 16.31 244 CYS A CA 1
ATOM 1531 C C . CYS A 1 244 ? 31.573 -9.317 15.427 1.00 19.11 244 CYS A C 1
ATOM 1532 O O . CYS A 1 244 ? 30.800 -9.900 16.193 1.00 18.32 244 CYS A O 1
ATOM 1535 N N . LEU A 1 245 ? 31.768 -7.996 15.439 1.00 15.21 245 LEU A N 1
ATOM 1536 C CA . LEU A 1 245 ? 31.113 -7.060 16.351 1.00 16.77 245 LEU A CA 1
ATOM 1537 C C . LEU A 1 245 ? 30.231 -6.076 15.609 1.00 18.95 245 LEU A C 1
ATOM 1538 O O . LEU A 1 245 ? 29.780 -5.083 16.210 1.00 18.55 245 LEU A O 1
ATOM 1543 N N . ASP A 1 246 ? 29.964 -6.345 14.337 1.00 14.75 246 ASP A N 1
ATOM 1544 C CA . ASP A 1 246 ? 29.142 -5.493 13.486 1.00 16.30 246 ASP A CA 1
ATOM 1545 C C . ASP A 1 246 ? 27.734 -5.355 14.040 1.00 17.35 246 ASP A C 1
ATOM 1546 O O . ASP A 1 246 ? 27.244 -6.206 14.810 1.00 14.79 246 ASP A O 1
ATOM 1551 N N . ARG A 1 247 ? 27.075 -4.254 13.638 1.00 14.90 247 ARG A N 1
ATOM 1552 C CA . ARG A 1 247 ? 25.659 -3.983 13.940 1.00 14.81 247 ARG A CA 1
ATOM 1553 C C . ARG A 1 247 ? 25.413 -3.938 15.454 1.00 15.57 247 ARG A C 1
ATOM 1554 O O . ARG A 1 247 ? 24.591 -4.654 16.011 1.00 17.55 247 ARG A O 1
ATOM 1562 N N . ASN A 1 248 ? 26.150 -3.041 16.088 1.00 16.23 248 ASN A N 1
ATOM 1563 C CA . ASN A 1 248 ? 26.079 -2.741 17.502 1.00 19.78 248 ASN A CA 1
ATOM 1564 C C . ASN A 1 248 ? 26.127 -1.214 17.608 1.00 18.73 248 ASN A C 1
ATOM 1565 O O . ASN A 1 248 ? 25.972 -0.498 16.612 1.00 20.22 248 ASN A O 1
ATOM 1570 N N . ASN A 1 249 ? 26.318 -0.702 18.814 1.00 21.28 249 ASN A N 1
ATOM 1571 C CA . ASN A 1 249 ? 26.494 0.726 19.013 1.00 19.56 249 ASN A CA 1
ATOM 1572 C C . ASN A 1 249 ? 27.832 1.035 19.661 1.00 21.43 249 ASN A C 1
ATOM 1573 O O . ASN A 1 249 ? 27.932 1.883 20.545 1.00 21.04 249 ASN A O 1
ATOM 1578 N N . LEU A 1 250 ? 28.877 0.375 19.208 1.00 18.02 250 LEU A N 1
ATOM 1579 C CA . LEU A 1 250 ? 30.222 0.622 19.726 1.00 17.96 250 LEU A CA 1
ATOM 1580 C C . LEU A 1 250 ? 30.746 1.996 19.323 1.00 19.95 250 LEU A C 1
ATOM 1581 O O . LEU A 1 250 ? 30.505 2.472 18.211 1.00 19.84 250 LEU A O 1
ATOM 1586 N N . THR A 1 251 ? 31.414 2.666 20.273 1.00 24.61 251 THR A N 1
ATOM 1587 C CA . THR A 1 251 ? 32.011 3.986 20.073 1.00 23.28 251 THR A CA 1
ATOM 1588 C C . THR A 1 251 ? 33.525 3.913 20.336 1.00 24.82 251 THR A C 1
ATOM 1589 O O . THR A 1 251 ? 34.101 2.839 20.586 1.00 25.97 251 THR A O 1
ATOM 1593 N N . GLY A 1 252 ? 34.176 5.058 20.248 1.00 25.80 252 GLY A N 1
ATOM 1594 C CA . GLY A 1 252 ? 35.605 5.137 20.497 1.00 25.06 252 GLY A CA 1
ATOM 1595 C C . GLY A 1 252 ? 36.435 4.626 19.349 1.00 23.45 252 GLY A C 1
ATOM 1596 O O . GLY A 1 252 ? 35.935 4.263 18.289 1.00 23.01 252 GLY A O 1
ATOM 1597 N N . LYS A 1 253 ? 37.742 4.604 19.584 1.00 23.94 253 LYS A N 1
ATOM 1598 C CA . LYS A 1 253 ? 38.751 4.226 18.598 1.00 23.33 253 LYS A CA 1
ATOM 1599 C C . LYS A 1 253 ? 38.974 2.716 18.533 1.00 24.70 253 LYS A C 1
ATOM 1600 O O . LYS A 1 253 ? 38.864 1.996 19.529 1.00 25.47 253 LYS A O 1
ATOM 1606 N N . ILE A 1 254 ? 39.323 2.240 17.348 1.00 18.99 254 ILE A N 1
ATOM 1607 C CA . ILE A 1 254 ? 39.740 0.842 17.221 1.00 21.62 254 ILE A CA 1
ATOM 1608 C C . ILE A 1 254 ? 41.063 0.667 17.960 1.00 24.93 254 ILE A C 1
ATOM 1609 O O . ILE A 1 254 ? 41.987 1.454 17.741 1.00 22.89 254 ILE A O 1
ATOM 1614 N N . PRO A 1 255 ? 41.196 -0.295 18.874 1.00 26.90 255 PRO A N 1
ATOM 1615 C CA . PRO A 1 255 ? 42.422 -0.356 19.680 1.00 27.82 255 PRO A CA 1
ATOM 1616 C C . PRO A 1 255 ? 43.633 -0.671 18.837 1.00 24.79 255 PRO A C 1
ATOM 1617 O O . PRO A 1 255 ? 43.594 -1.524 17.936 1.00 21.69 255 PRO A O 1
ATOM 1621 N N . SER A 1 256 ? 44.726 0.022 19.151 1.00 25.26 256 SER A N 1
ATOM 1622 C CA . SER A 1 256 ? 45.977 -0.248 18.452 1.00 29.77 256 SER A CA 1
ATOM 1623 C C . SER A 1 256 ? 46.500 -1.638 18.796 1.00 29.85 256 SER A C 1
ATOM 1624 O O . SER A 1 256 ? 47.341 -2.181 18.079 1.00 26.42 256 SER A O 1
ATOM 1627 N N . SER A 1 257 ? 45.999 -2.228 19.879 1.00 23.39 257 SER A N 1
ATOM 1628 C CA . SER A 1 257 ? 46.372 -3.586 20.232 1.00 28.40 257 SER A CA 1
ATOM 1629 C C . SER A 1 257 ? 45.939 -4.587 19.181 1.00 24.41 257 SER A C 1
ATOM 1630 O O . SER A 1 257 ? 46.429 -5.723 19.197 1.00 25.80 257 SER A O 1
ATOM 1633 N N . PHE A 1 258 ? 45.014 -4.206 18.277 1.00 22.11 258 PHE A N 1
ATOM 1634 C CA . PHE A 1 258 ? 44.546 -5.145 17.260 1.00 23.66 258 PHE A CA 1
ATOM 1635 C C . PHE A 1 258 ? 45.675 -5.602 16.346 1.00 27.96 258 PHE A C 1
ATOM 1636 O O . PHE A 1 258 ? 45.565 -6.673 15.732 1.00 24.77 258 PHE A O 1
ATOM 1644 N N . GLY A 1 259 ? 46.761 -4.827 16.261 1.00 22.18 259 GLY A N 1
ATOM 1645 C CA . GLY A 1 259 ? 47.947 -5.248 15.527 1.00 28.23 259 GLY A CA 1
ATOM 1646 C C . GLY A 1 259 ? 48.604 -6.512 16.076 1.00 28.27 259 GLY A C 1
ATOM 1647 O O . GLY A 1 259 ? 49.448 -7.095 15.387 1.00 32.41 259 GLY A O 1
ATOM 1648 N N . ASN A 1 260 ? 48.205 -6.971 17.259 1.00 23.95 260 ASN A N 1
ATOM 1649 C CA . ASN A 1 260 ? 48.706 -8.246 17.771 1.00 30.42 260 ASN A CA 1
ATOM 1650 C C . ASN A 1 260 ? 47.863 -9.425 17.317 1.00 31.86 260 ASN A C 1
ATOM 1651 O O . ASN A 1 260 ? 48.210 -10.574 17.616 1.00 31.99 260 ASN A O 1
ATOM 1656 N N . LEU A 1 261 ? 46.758 -9.163 16.612 1.00 26.27 261 LEU A N 1
ATOM 1657 C CA . LEU A 1 261 ? 45.844 -10.209 16.155 1.00 26.39 261 LEU A CA 1
ATOM 1658 C C . LEU A 1 261 ? 46.347 -10.825 14.850 1.00 28.80 261 LEU A C 1
ATOM 1659 O O . LEU A 1 261 ? 45.785 -10.626 13.768 1.00 28.64 261 LEU A O 1
ATOM 1664 N N . LYS A 1 262 ? 47.431 -11.600 14.981 1.00 28.01 262 LYS A N 1
ATOM 1665 C CA . LYS A 1 262 ? 48.145 -12.184 13.848 1.00 28.88 262 LYS A CA 1
ATOM 1666 C C . LYS A 1 262 ? 47.387 -13.342 13.183 1.00 24.02 262 LYS A C 1
ATOM 1667 O O . LYS A 1 262 ? 47.714 -13.715 12.057 1.00 31.07 262 LYS A O 1
ATOM 1673 N N . ASN A 1 263 ? 46.377 -13.900 13.817 1.00 31.19 263 ASN A N 1
ATOM 1674 C CA . ASN A 1 263 ? 45.653 -14.998 13.206 1.00 31.68 263 ASN A CA 1
ATOM 1675 C C . ASN A 1 263 ? 44.253 -14.624 12.782 1.00 26.37 263 ASN A C 1
ATOM 1676 O O . ASN A 1 263 ? 43.542 -15.495 12.287 1.00 25.91 263 ASN A O 1
ATOM 1681 N N . VAL A 1 264 ? 43.810 -13.389 13.019 1.00 20.38 264 VAL A N 1
ATOM 1682 C CA . VAL A 1 264 ? 42.447 -13.036 12.651 1.00 20.87 264 VAL A CA 1
ATOM 1683 C C . VAL A 1 264 ? 42.357 -12.968 11.132 1.00 23.82 264 VAL A C 1
ATOM 1684 O O . VAL A 1 264 ? 43.141 -12.271 10.468 1.00 19.75 264 VAL A O 1
ATOM 1688 N N . THR A 1 265 ? 41.425 -13.739 10.575 1.00 22.09 265 THR A N 1
ATOM 1689 C CA . THR A 1 265 ? 41.154 -13.757 9.143 1.00 17.51 265 THR A CA 1
ATOM 1690 C C . THR A 1 265 ? 39.912 -12.945 8.774 1.00 20.58 265 THR A C 1
ATOM 1691 O O . THR A 1 265 ? 39.782 -12.531 7.615 1.00 20.31 265 THR A O 1
ATOM 1695 N N . LEU A 1 266 ? 39.004 -12.723 9.727 1.00 19.84 266 LEU A N 1
ATOM 1696 C CA . LEU A 1 266 ? 37.766 -11.999 9.497 1.00 17.67 266 LEU A CA 1
ATOM 1697 C C . LEU A 1 266 ? 37.588 -10.980 10.613 1.00 18.75 266 LEU A C 1
ATOM 1698 O O . LEU A 1 266 ? 37.524 -11.349 11.790 1.00 17.15 266 LEU A O 1
ATOM 1703 N N . LEU A 1 267 ? 37.507 -9.700 10.254 1.00 17.91 267 LEU A N 1
ATOM 1704 C CA . LEU A 1 267 ? 37.248 -8.634 11.229 1.00 17.76 267 LEU A CA 1
ATOM 1705 C C . LEU A 1 267 ? 36.068 -7.837 10.690 1.00 18.87 267 LEU A C 1
ATOM 1706 O O . LEU A 1 267 ? 36.247 -7.023 9.762 1.00 20.64 267 LEU A O 1
ATOM 1711 N N . ASN A 1 268 ? 34.877 -8.079 11.262 1.00 15.15 268 ASN A N 1
ATOM 1712 C CA . ASN A 1 268 ? 33.641 -7.390 10.882 1.00 14.76 268 ASN A CA 1
ATOM 1713 C C . ASN A 1 268 ? 33.235 -6.474 12.039 1.00 19.67 268 ASN A C 1
ATOM 1714 O O . ASN A 1 268 ? 32.887 -6.949 13.124 1.00 16.07 268 ASN A O 1
ATOM 1719 N N . MET A 1 269 ? 33.288 -5.153 11.822 1.00 16.19 269 MET A N 1
ATOM 1720 C CA . MET A 1 269 ? 32.826 -4.179 12.815 1.00 18.30 269 MET A CA 1
ATOM 1721 C C . MET A 1 269 ? 32.023 -3.056 12.162 1.00 17.63 269 MET A C 1
ATOM 1722 O O . MET A 1 269 ? 31.925 -1.955 12.723 1.00 15.71 269 MET A O 1
ATOM 1727 N N . PHE A 1 270 ? 31.417 -3.347 11.003 1.00 13.22 270 PHE A N 1
ATOM 1728 C CA . PHE A 1 270 ? 30.603 -2.400 10.272 1.00 16.08 270 PHE A CA 1
ATOM 1729 C C . PHE A 1 270 ? 29.309 -2.098 11.050 1.00 16.87 270 PHE A C 1
ATOM 1730 O O . PHE A 1 270 ? 28.865 -2.868 11.928 1.00 15.45 270 PHE A O 1
ATOM 1738 N N . GLU A 1 271 ? 28.711 -0.953 10.728 1.00 15.00 271 GLU A N 1
ATOM 1739 C CA . GLU A 1 271 ? 27.464 -0.492 11.348 1.00 18.67 271 GLU A CA 1
ATOM 1740 C C . GLU A 1 271 ? 27.607 -0.427 12.879 1.00 18.91 271 GLU A C 1
ATOM 1741 O O . GLU A 1 271 ? 26.928 -1.110 13.641 1.00 17.03 271 GLU A O 1
ATOM 1747 N N . ASN A 1 272 ? 28.533 0.414 13.299 1.00 16.67 272 ASN A N 1
ATOM 1748 C CA . ASN A 1 272 ? 28.771 0.803 14.674 1.00 18.56 272 ASN A CA 1
ATOM 1749 C C . ASN A 1 272 ? 28.957 2.313 14.638 1.00 24.01 272 ASN A C 1
ATOM 1750 O O . ASN A 1 272 ? 28.534 2.988 13.696 1.00 19.61 272 ASN A O 1
ATOM 1755 N N . GLN A 1 273 ? 29.442 2.859 15.720 1.00 17.73 273 GLN A N 1
ATOM 1756 C CA . GLN A 1 273 ? 29.737 4.274 15.819 1.00 20.55 273 GLN A CA 1
ATOM 1757 C C . GLN A 1 273 ? 31.211 4.506 16.106 1.00 22.62 273 GLN A C 1
ATOM 1758 O O . GLN A 1 273 ? 31.552 5.423 16.839 1.00 20.58 273 GLN A O 1
ATOM 1764 N N . LEU A 1 274 ? 32.078 3.662 15.567 1.00 20.64 274 LEU A N 1
ATOM 1765 C CA . LEU A 1 274 ? 33.505 3.783 15.822 1.00 22.54 274 LEU A CA 1
ATOM 1766 C C . LEU A 1 274 ? 34.028 5.107 15.272 1.00 24.41 274 LEU A C 1
ATOM 1767 O O . LEU A 1 274 ? 33.633 5.554 14.183 1.00 21.66 274 LEU A O 1
ATOM 1772 N N . SER A 1 275 ? 34.945 5.724 16.017 1.00 20.42 275 SER A N 1
ATOM 1773 C CA . SER A 1 275 ? 35.458 7.029 15.613 1.00 19.26 275 SER A CA 1
ATOM 1774 C C . SER A 1 275 ? 36.988 7.080 15.660 1.00 25.56 275 SER A C 1
ATOM 1775 O O . SER A 1 275 ? 37.648 6.051 15.879 1.00 22.89 275 SER A O 1
ATOM 1778 N N . GLY A 1 276 ? 37.566 8.287 15.445 1.00 28.93 276 GLY A N 1
ATOM 1779 C CA . GLY A 1 276 ? 39.011 8.445 15.362 1.00 24.82 276 GLY A CA 1
ATOM 1780 C C . GLY A 1 276 ? 39.550 7.824 14.076 1.00 23.29 276 GLY A C 1
ATOM 1781 O O . GLY A 1 276 ? 38.806 7.393 13.194 1.00 19.54 276 GLY A O 1
ATOM 1782 N N . GLU A 1 277 ? 40.877 7.717 14.008 1.00 22.16 277 GLU A N 1
ATOM 1783 C CA . GLU A 1 277 ? 41.491 7.170 12.804 1.00 27.64 277 GLU A CA 1
ATOM 1784 C C . GLU A 1 277 ? 41.685 5.668 12.942 1.00 23.81 277 GLU A C 1
ATOM 1785 O O . GLU A 1 277 ? 41.794 5.127 14.053 1.00 23.71 277 GLU A O 1
ATOM 1791 N N . ILE A 1 278 ? 41.693 4.995 11.801 1.00 19.94 278 ILE A N 1
ATOM 1792 C CA . ILE A 1 278 ? 42.051 3.580 11.750 1.00 22.59 278 ILE A CA 1
ATOM 1793 C C . ILE A 1 278 ? 43.515 3.460 12.138 1.00 26.92 278 ILE A C 1
ATOM 1794 O O . ILE A 1 278 ? 44.368 4.052 11.466 1.00 20.69 278 ILE A O 1
ATOM 1799 N N . PRO A 1 279 ? 43.862 2.745 13.205 1.00 22.65 279 PRO A N 1
ATOM 1800 C CA . PRO A 1 279 ? 45.263 2.760 13.659 1.00 26.39 279 PRO A CA 1
ATOM 1801 C C . PRO A 1 279 ? 46.161 2.077 12.642 1.00 26.06 279 PRO A C 1
ATOM 1802 O O . PRO A 1 279 ? 45.766 1.070 12.029 1.00 23.24 279 PRO A O 1
ATOM 1806 N N . PRO A 1 280 ? 47.366 2.611 12.425 1.00 24.59 280 PRO A N 1
ATOM 1807 C CA . PRO A 1 280 ? 48.321 1.962 11.496 1.00 27.14 280 PRO A CA 1
ATOM 1808 C C . PRO A 1 280 ? 48.661 0.535 11.894 1.00 24.84 280 PRO A C 1
ATOM 1809 O O . PRO A 1 280 ? 49.003 -0.283 11.023 1.00 26.68 280 PRO A O 1
ATOM 1813 N N . GLU A 1 281 ? 48.531 0.205 13.181 1.00 23.48 281 GLU A N 1
ATOM 1814 C CA . GLU A 1 281 ? 48.727 -1.162 13.649 1.00 25.51 281 GLU A CA 1
ATOM 1815 C C . GLU A 1 281 ? 47.811 -2.172 12.972 1.00 25.93 281 GLU A C 1
ATOM 1816 O O . GLU A 1 281 ? 48.137 -3.362 12.966 1.00 26.09 281 GLU A O 1
ATOM 1822 N N . ILE A 1 282 ? 46.698 -1.739 12.368 1.00 19.25 282 ILE A N 1
ATOM 1823 C CA . ILE A 1 282 ? 45.868 -2.690 11.637 1.00 19.92 282 ILE A CA 1
ATOM 1824 C C . ILE A 1 282 ? 46.662 -3.387 10.533 1.00 21.92 282 ILE A C 1
ATOM 1825 O O . ILE A 1 282 ? 46.383 -4.554 10.204 1.00 22.87 282 ILE A O 1
ATOM 1830 N N . GLY A 1 283 ? 47.687 -2.716 9.981 1.00 21.70 283 GLY A N 1
ATOM 1831 C CA . GLY A 1 283 ? 48.511 -3.312 8.939 1.00 22.48 283 GLY A CA 1
ATOM 1832 C C . GLY A 1 283 ? 49.305 -4.522 9.417 1.00 26.18 283 GLY A C 1
ATOM 1833 O O . GLY A 1 283 ? 49.819 -5.289 8.595 1.00 21.43 283 GLY A O 1
ATOM 1834 N N . ASN A 1 284 ? 49.408 -4.719 10.728 1.00 25.70 284 ASN A N 1
ATOM 1835 C CA . ASN A 1 284 ? 50.037 -5.928 11.263 1.00 25.62 284 ASN A CA 1
ATOM 1836 C C . ASN A 1 284 ? 49.079 -7.112 11.434 1.00 26.19 284 ASN A C 1
ATOM 1837 O O . ASN A 1 284 ? 49.520 -8.179 11.897 1.00 27.18 284 ASN A O 1
ATOM 1842 N N . MET A 1 285 ? 47.783 -6.961 11.127 1.00 23.42 285 MET A N 1
ATOM 1843 C CA . MET A 1 285 ? 46.887 -8.130 11.056 1.00 24.10 285 MET A CA 1
ATOM 1844 C C . MET A 1 285 ? 47.107 -8.862 9.730 1.00 26.01 285 MET A C 1
ATOM 1845 O O . MET A 1 285 ? 46.273 -8.864 8.821 1.00 21.99 285 MET A O 1
ATOM 1850 N N . THR A 1 286 ? 48.231 -9.544 9.660 1.00 22.03 286 THR A N 1
ATOM 1851 C CA . THR A 1 286 ? 48.730 -10.082 8.398 1.00 25.41 286 THR A CA 1
ATOM 1852 C C . THR A 1 286 ? 48.109 -11.414 8.003 1.00 28.74 286 THR A C 1
ATOM 1853 O O . THR A 1 286 ? 48.591 -12.005 7.030 1.00 27.74 286 THR A O 1
ATOM 1857 N N . ALA A 1 287 ? 47.063 -11.904 8.689 1.00 22.36 287 ALA A N 1
ATOM 1858 C CA . ALA A 1 287 ? 46.274 -13.016 8.149 1.00 21.21 287 ALA A CA 1
ATOM 1859 C C . ALA A 1 287 ? 44.896 -12.575 7.694 1.00 19.01 287 ALA A C 1
ATOM 1860 O O . ALA A 1 287 ? 44.098 -13.414 7.267 1.00 22.57 287 ALA A O 1
ATOM 1862 N N . LEU A 1 288 ? 44.575 -11.288 7.811 1.00 18.85 288 LEU A N 1
ATOM 1863 C CA . LEU A 1 288 ? 43.242 -10.819 7.467 1.00 21.49 288 LEU A CA 1
ATOM 1864 C C . LEU A 1 288 ? 42.906 -11.140 6.017 1.00 20.09 288 LEU A C 1
ATOM 1865 O O . LEU A 1 288 ? 43.685 -10.879 5.095 1.00 20.43 288 LEU A O 1
ATOM 1870 N N . ASP A 1 289 ? 41.752 -11.747 5.822 1.00 19.84 289 ASP A N 1
ATOM 1871 C CA . ASP A 1 289 ? 41.198 -11.945 4.501 1.00 15.62 289 ASP A CA 1
ATOM 1872 C C . ASP A 1 289 ? 40.116 -10.906 4.194 1.00 20.12 289 ASP A C 1
ATOM 1873 O O . ASP A 1 289 ? 39.946 -10.508 3.022 1.00 18.45 289 ASP A O 1
ATOM 1878 N N . THR A 1 290 ? 39.363 -10.495 5.215 1.00 14.92 290 THR A N 1
ATOM 1879 C CA . THR A 1 290 ? 38.214 -9.607 5.057 1.00 16.58 290 THR A CA 1
ATOM 1880 C C . THR A 1 290 ? 38.245 -8.606 6.200 1.00 17.39 290 THR A C 1
ATOM 1881 O O . THR A 1 290 ? 38.245 -8.995 7.368 1.00 19.22 290 THR A O 1
ATOM 1885 N N . LEU A 1 291 ? 38.281 -7.324 5.859 1.00 15.41 291 LEU A N 1
ATOM 1886 C CA . LEU A 1 291 ? 38.272 -6.237 6.839 1.00 14.98 291 LEU A CA 1
ATOM 1887 C C . LEU A 1 291 ? 37.077 -5.367 6.504 1.00 19.75 291 LEU A C 1
ATOM 1888 O O . LEU A 1 291 ? 37.017 -4.791 5.404 1.00 16.10 291 LEU A O 1
ATOM 1893 N N . SER A 1 292 ? 36.088 -5.309 7.411 1.00 14.66 292 SER A N 1
ATOM 1894 C CA . SER A 1 292 ? 34.888 -4.536 7.125 1.00 15.01 292 SER A CA 1
ATOM 1895 C C . SER A 1 292 ? 34.612 -3.568 8.262 1.00 18.37 292 SER A C 1
ATOM 1896 O O . SER A 1 292 ? 34.250 -3.983 9.370 1.00 15.93 292 SER A O 1
ATOM 1899 N N . LEU A 1 293 ? 34.746 -2.287 7.962 1.00 13.87 293 LEU A N 1
ATOM 1900 C CA . LEU A 1 293 ? 34.536 -1.194 8.912 1.00 13.47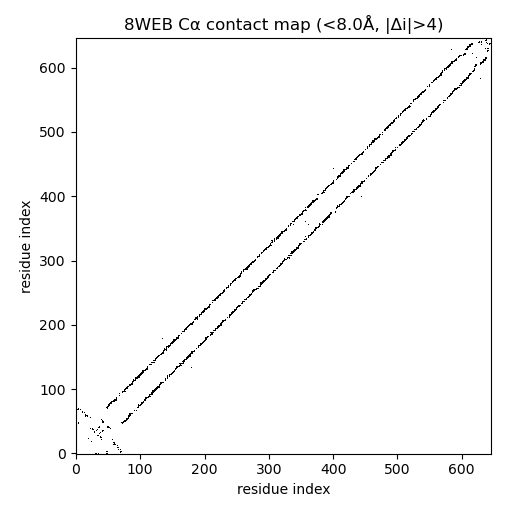 293 LEU A CA 1
ATOM 1901 C C . LEU A 1 293 ? 33.529 -0.192 8.384 1.00 15.25 293 LEU A C 1
ATOM 1902 O O . LEU A 1 293 ? 33.504 0.963 8.847 1.00 17.32 293 LEU A O 1
ATOM 1907 N N . HIS A 1 294 ? 32.692 -0.605 7.444 1.00 14.88 294 HIS A N 1
ATOM 1908 C CA . HIS A 1 294 ? 31.834 0.358 6.778 1.00 18.26 294 HIS A CA 1
ATOM 1909 C C . HIS A 1 294 ? 30.752 0.853 7.723 1.00 17.34 294 HIS A C 1
ATOM 1910 O O . HIS A 1 294 ? 30.407 0.196 8.722 1.00 16.25 294 HIS A O 1
ATOM 1917 N N . THR A 1 295 ? 30.212 2.040 7.409 1.00 16.39 295 THR A N 1
ATOM 1918 C CA . THR A 1 295 ? 29.102 2.616 8.197 1.00 16.61 295 THR A CA 1
ATOM 1919 C C . THR A 1 295 ? 29.499 2.779 9.669 1.00 20.37 295 THR A C 1
ATOM 1920 O O . THR A 1 295 ? 28.968 2.135 10.568 1.00 17.47 295 THR A O 1
ATOM 1924 N N . ASN A 1 296 ? 30.486 3.639 9.879 1.00 16.08 296 ASN A N 1
ATOM 1925 C CA . ASN A 1 296 ? 31.028 3.996 11.186 1.00 20.14 296 ASN A CA 1
ATOM 1926 C C . ASN A 1 296 ? 31.250 5.499 11.131 1.00 19.07 296 ASN A C 1
ATOM 1927 O O . ASN A 1 296 ? 30.664 6.179 10.279 1.00 21.70 296 ASN A O 1
ATOM 1932 N N . LYS A 1 297 ? 32.002 6.061 12.086 1.00 21.06 297 LYS A N 1
ATOM 1933 C CA . LYS A 1 297 ? 32.330 7.492 12.034 1.00 18.08 297 LYS A CA 1
ATOM 1934 C C . LYS A 1 297 ? 33.847 7.713 11.985 1.00 21.30 297 LYS A C 1
ATOM 1935 O O . LYS A 1 297 ? 34.399 8.594 12.647 1.00 20.28 297 LYS A O 1
ATOM 1941 N N . LEU A 1 298 ? 34.541 6.924 11.188 1.00 17.31 298 LEU A N 1
ATOM 1942 C CA . LEU A 1 298 ? 35.995 6.962 11.193 1.00 17.29 298 LEU A CA 1
ATOM 1943 C C . LEU A 1 298 ? 36.452 8.167 10.401 1.00 21.64 298 LEU A C 1
ATOM 1944 O O . LEU A 1 298 ? 35.831 8.534 9.399 1.00 17.92 298 LEU A O 1
ATOM 1949 N N . THR A 1 299 ? 37.529 8.797 10.863 1.00 19.97 299 THR A N 1
ATOM 1950 C CA . THR A 1 299 ? 38.035 10.044 10.274 1.00 20.67 299 THR A CA 1
ATOM 1951 C C . THR A 1 299 ? 39.513 9.863 9.952 1.00 23.96 299 THR A C 1
ATOM 1952 O O . THR A 1 299 ? 40.106 8.826 10.247 1.00 21.08 299 THR A O 1
ATOM 1956 N N . GLY A 1 300 ? 40.118 10.876 9.346 1.00 22.24 300 GLY A N 1
ATOM 1957 C CA . GLY A 1 300 ? 41.538 10.813 9.052 1.00 27.61 300 GLY A CA 1
ATOM 1958 C C . GLY A 1 300 ? 41.848 9.940 7.841 1.00 25.94 300 GLY A C 1
ATOM 1959 O O . GLY A 1 300 ? 40.938 9.441 7.169 1.00 19.24 300 GLY A O 1
ATOM 1960 N N . PRO A 1 301 ? 43.141 9.771 7.529 1.00 28.52 301 PRO A N 1
ATOM 1961 C CA . PRO A 1 301 ? 43.530 9.066 6.304 1.00 20.89 301 PRO A CA 1
ATOM 1962 C C . PRO A 1 301 ? 43.428 7.556 6.438 1.00 27.34 301 PRO A C 1
ATOM 1963 O O . PRO A 1 301 ? 43.421 6.987 7.529 1.00 22.58 301 PRO A O 1
ATOM 1967 N N . ILE A 1 302 ? 43.294 6.907 5.292 1.00 21.50 302 ILE A N 1
ATOM 1968 C CA . ILE A 1 302 ? 43.424 5.450 5.262 1.00 21.60 302 ILE A CA 1
ATOM 1969 C C . ILE A 1 302 ? 44.875 5.115 5.588 1.00 21.06 302 ILE A C 1
ATOM 1970 O O . ILE A 1 302 ? 45.772 5.723 4.992 1.00 21.03 302 ILE A O 1
ATOM 1975 N N . PRO A 1 303 ? 45.177 4.220 6.528 1.00 23.41 303 PRO A N 1
ATOM 1976 C CA . PRO A 1 303 ? 46.595 4.021 6.879 1.00 23.78 303 PRO A CA 1
ATOM 1977 C C . PRO A 1 303 ? 47.332 3.333 5.741 1.00 21.71 303 PRO A C 1
ATOM 1978 O O . PRO A 1 303 ? 46.805 2.428 5.081 1.00 21.64 303 PRO A O 1
ATOM 1982 N N . SER A 1 304 ? 48.538 3.814 5.472 1.00 21.99 304 SER A N 1
ATOM 1983 C CA . SER A 1 304 ? 49.321 3.231 4.400 1.00 25.73 304 SER A CA 1
ATOM 1984 C C . SER A 1 304 ? 49.748 1.794 4.720 1.00 29.90 304 SER A C 1
ATOM 1985 O O . SER A 1 304 ? 50.057 1.021 3.801 1.00 26.37 304 SER A O 1
ATOM 1988 N N . THR A 1 305 ? 49.729 1.401 5.993 1.00 27.49 305 THR A N 1
ATOM 1989 C CA . THR A 1 305 ? 50.176 0.054 6.340 1.00 24.05 305 THR A CA 1
ATOM 1990 C C . THR A 1 305 ? 49.238 -1.041 5.862 1.00 20.91 305 THR A C 1
ATOM 1991 O O . THR A 1 305 ? 49.595 -2.217 6.004 1.00 25.78 305 THR A O 1
ATOM 1995 N N . LEU A 1 306 ? 48.038 -0.709 5.351 1.00 18.74 306 LEU A N 1
ATOM 1996 C CA . LEU A 1 306 ? 47.156 -1.750 4.841 1.00 17.16 306 LEU A CA 1
ATOM 1997 C C . LEU A 1 306 ? 47.821 -2.490 3.691 1.00 24.05 306 LEU A C 1
ATOM 1998 O O . LEU A 1 306 ? 47.513 -3.665 3.449 1.00 19.36 306 LEU A O 1
ATOM 2003 N N . GLY A 1 307 ? 48.738 -1.823 2.972 1.00 21.17 307 GLY A N 1
ATOM 2004 C CA . GLY A 1 307 ? 49.502 -2.504 1.927 1.00 20.08 307 GLY A CA 1
ATOM 2005 C C . GLY A 1 307 ? 50.356 -3.650 2.446 1.00 22.50 307 GLY A C 1
ATOM 2006 O O . GLY A 1 307 ? 50.773 -4.504 1.669 1.00 27.27 307 GLY A O 1
ATOM 2007 N N . ASN A 1 308 ? 50.611 -3.694 3.756 1.00 21.46 308 ASN A N 1
ATOM 2008 C CA . ASN A 1 308 ? 51.337 -4.815 4.349 1.00 23.58 308 ASN A CA 1
ATOM 2009 C C . ASN A 1 308 ? 50.530 -6.121 4.384 1.00 27.30 308 ASN A C 1
ATOM 2010 O O . ASN A 1 308 ? 51.140 -7.170 4.568 1.00 24.37 308 ASN A O 1
ATOM 2015 N N . ILE A 1 309 ? 49.201 -6.089 4.227 1.00 21.38 309 ILE A N 1
ATOM 2016 C CA . ILE A 1 309 ? 48.349 -7.277 4.412 1.00 22.10 309 ILE A CA 1
ATOM 2017 C C . ILE A 1 309 ? 48.205 -7.974 3.061 1.00 18.48 309 ILE A C 1
ATOM 2018 O O . ILE A 1 309 ? 47.307 -7.661 2.251 1.00 20.66 309 ILE A O 1
ATOM 2023 N N . LYS A 1 310 ? 49.076 -8.947 2.812 1.00 21.37 310 LYS A N 1
ATOM 2024 C CA . LYS A 1 310 ? 49.143 -9.558 1.486 1.00 23.42 310 LYS A CA 1
ATOM 2025 C C . LYS A 1 310 ? 48.006 -10.544 1.244 1.00 24.48 310 LYS A C 1
ATOM 2026 O O . LYS A 1 310 ? 47.814 -10.987 0.112 1.00 23.00 310 LYS A O 1
ATOM 2032 N N . THR A 1 311 ? 47.331 -10.970 2.302 1.00 19.12 311 THR A N 1
ATOM 2033 C CA . THR A 1 311 ? 46.183 -11.865 2.273 1.00 18.38 311 THR A CA 1
ATOM 2034 C C . THR A 1 311 ? 44.865 -11.120 2.085 1.00 20.17 311 THR A C 1
ATOM 2035 O O . THR A 1 311 ? 43.832 -11.743 1.858 1.00 17.72 311 THR A O 1
ATOM 2039 N N . LEU A 1 312 ? 44.864 -9.790 2.153 1.00 18.84 312 LEU A N 1
ATOM 2040 C CA . LEU A 1 312 ? 43.593 -9.093 2.231 1.00 17.09 312 LEU A CA 1
ATOM 2041 C C . LEU A 1 312 ? 42.868 -9.140 0.883 1.00 19.32 312 LEU A C 1
ATOM 2042 O O . LEU A 1 312 ? 43.391 -8.655 -0.116 1.00 16.69 312 LEU A O 1
ATOM 2047 N N . ALA A 1 313 ? 41.671 -9.726 0.850 1.00 16.27 313 ALA A N 1
ATOM 2048 C CA . ALA A 1 313 ? 40.906 -9.838 -0.386 1.00 18.20 313 ALA A CA 1
ATOM 2049 C C . ALA A 1 313 ? 39.719 -8.893 -0.438 1.00 17.60 313 ALA A C 1
ATOM 2050 O O . ALA A 1 313 ? 39.228 -8.573 -1.529 1.00 16.47 313 ALA A O 1
ATOM 2052 N N . VAL A 1 314 ? 39.216 -8.470 0.716 1.00 14.70 314 VAL A N 1
ATOM 2053 C CA . VAL A 1 314 ? 37.960 -7.722 0.791 1.00 15.42 314 VAL A CA 1
ATOM 2054 C C . VAL A 1 314 ? 38.203 -6.594 1.784 1.00 15.50 314 VAL A C 1
ATOM 2055 O O . VAL A 1 314 ? 38.609 -6.856 2.920 1.00 14.90 314 VAL A O 1
ATOM 2059 N N . LEU A 1 315 ? 37.992 -5.337 1.352 1.00 14.53 315 LEU A N 1
ATOM 2060 C CA . LEU A 1 315 ? 38.177 -4.183 2.216 1.00 16.02 315 LEU A CA 1
ATOM 2061 C C . LEU A 1 315 ? 36.964 -3.266 2.055 1.00 16.58 315 LEU A C 1
ATOM 2062 O O . LEU A 1 315 ? 36.761 -2.663 0.989 1.00 13.63 315 LEU A O 1
ATOM 2067 N N . HIS A 1 316 ? 36.152 -3.146 3.097 1.00 12.05 316 HIS A N 1
ATOM 2068 C CA . HIS A 1 316 ? 34.939 -2.330 3.036 1.00 14.15 316 HIS A CA 1
ATOM 2069 C C . HIS A 1 316 ? 35.134 -1.231 4.043 1.00 16.07 316 HIS A C 1
ATOM 2070 O O . HIS A 1 316 ? 35.048 -1.484 5.255 1.00 12.98 316 HIS A O 1
ATOM 2077 N N . LEU A 1 317 ? 35.364 -0.017 3.549 1.00 13.95 317 LEU A N 1
ATOM 2078 C CA . LEU A 1 317 ? 35.496 1.160 4.389 1.00 15.51 317 LEU A CA 1
ATOM 2079 C C . LEU A 1 317 ? 34.471 2.235 4.069 1.00 13.17 317 LEU A C 1
ATOM 2080 O O . LEU A 1 317 ? 34.630 3.383 4.525 1.00 14.42 317 LEU A O 1
ATOM 2085 N N . TYR A 1 318 ? 33.443 1.906 3.300 1.00 15.26 318 TYR A N 1
ATOM 2086 C CA . TYR A 1 318 ? 32.571 2.939 2.809 1.00 14.75 318 TYR A CA 1
ATOM 2087 C C . TYR A 1 318 ? 31.695 3.507 3.938 1.00 14.96 318 TYR A C 1
ATOM 2088 O O . TYR A 1 318 ? 31.553 2.920 5.024 1.00 16.28 318 TYR A O 1
ATOM 2097 N N . LEU A 1 319 ? 31.094 4.676 3.662 1.00 17.15 319 LEU A N 1
ATOM 2098 C CA . LEU A 1 319 ? 30.200 5.362 4.608 1.00 12.82 319 LEU A CA 1
ATOM 2099 C C . LEU A 1 319 ? 30.928 5.644 5.925 1.00 18.10 319 LEU A C 1
ATOM 2100 O O . LEU A 1 319 ? 30.490 5.271 7.018 1.00 17.33 319 LEU A O 1
ATOM 2105 N N . ASN A 1 320 ? 32.076 6.291 5.798 1.00 16.02 320 ASN A N 1
ATOM 2106 C CA . ASN A 1 320 ? 32.840 6.828 6.914 1.00 14.63 320 ASN A CA 1
ATOM 2107 C C . ASN A 1 320 ? 33.154 8.283 6.577 1.00 19.08 320 ASN A C 1
ATOM 2108 O O . ASN A 1 320 ? 32.447 8.881 5.759 1.00 16.68 320 ASN A O 1
ATOM 2113 N N . GLN A 1 321 ? 34.029 8.926 7.321 1.00 18.91 321 GLN A N 1
ATOM 2114 C CA . GLN A 1 321 ? 34.477 10.271 6.985 1.00 18.43 321 GLN A CA 1
ATOM 2115 C C . GLN A 1 321 ? 35.982 10.293 6.693 1.00 17.76 321 GLN A C 1
ATOM 2116 O O . GLN A 1 321 ? 36.691 11.212 7.078 1.00 19.12 321 GLN A O 1
ATOM 2122 N N . LEU A 1 322 ? 36.496 9.245 6.056 1.00 15.69 322 LEU A N 1
ATOM 2123 C CA . LEU A 1 322 ? 37.931 9.171 5.761 1.00 18.72 322 LEU A CA 1
ATOM 2124 C C . LEU A 1 322 ? 38.315 10.273 4.782 1.00 18.46 322 LEU A C 1
ATOM 2125 O O . LEU A 1 322 ? 37.572 10.568 3.844 1.00 16.98 322 LEU A O 1
ATOM 2130 N N . ASN A 1 323 ? 39.455 10.934 5.038 1.00 20.33 323 ASN A N 1
ATOM 2131 C CA . ASN A 1 323 ? 39.873 12.044 4.186 1.00 17.37 323 ASN A CA 1
ATOM 2132 C C . ASN A 1 323 ? 41.332 11.857 3.732 1.00 20.04 323 ASN A C 1
ATOM 2133 O O . ASN A 1 323 ? 41.901 10.766 3.894 1.00 22.28 323 ASN A O 1
ATOM 2138 N N . GLY A 1 324 ? 41.923 12.868 3.101 1.00 19.82 324 GLY A N 1
ATOM 2139 C CA . GLY A 1 324 ? 43.277 12.735 2.591 1.00 21.67 324 GLY A CA 1
ATOM 2140 C C . GLY A 1 324 ? 43.331 11.900 1.319 1.00 19.64 324 GLY A C 1
ATOM 2141 O O . GLY A 1 324 ? 42.322 11.483 0.757 1.00 18.11 324 GLY A O 1
ATOM 2142 N N . SER A 1 325 ? 44.557 11.651 0.852 1.00 17.27 325 SER A N 1
ATOM 2143 C CA . SER A 1 325 ? 44.750 10.895 -0.379 1.00 19.33 325 SER A CA 1
ATOM 2144 C C . SER A 1 325 ? 44.722 9.384 -0.116 1.00 16.83 325 SER A C 1
ATOM 2145 O O . SER A 1 325 ? 45.078 8.912 0.967 1.00 19.76 325 SER A O 1
ATOM 2148 N N . ILE A 1 326 ? 44.343 8.624 -1.137 1.00 16.98 326 ILE A N 1
ATOM 2149 C CA . ILE A 1 326 ? 44.485 7.171 -1.101 1.00 17.88 326 ILE A CA 1
ATOM 2150 C C . ILE A 1 326 ? 45.987 6.885 -1.089 1.00 18.80 326 ILE A C 1
ATOM 2151 O O . ILE A 1 326 ? 46.692 7.331 -1.996 1.00 19.57 326 ILE A O 1
ATOM 2156 N N . PRO A 1 327 ? 46.537 6.238 -0.065 1.00 15.80 327 PRO A N 1
ATOM 2157 C CA . PRO A 1 327 ? 47.974 5.936 -0.062 1.00 17.15 327 PRO A CA 1
ATOM 2158 C C . PRO A 1 327 ? 48.341 5.104 -1.272 1.00 18.55 327 PRO A C 1
ATOM 2159 O O . PRO A 1 327 ? 47.618 4.159 -1.595 1.00 17.02 327 PRO A O 1
ATOM 2163 N N . PRO A 1 328 ? 49.454 5.402 -1.938 1.00 18.33 328 PRO A N 1
ATOM 2164 C CA . PRO A 1 328 ? 49.918 4.511 -3.012 1.00 23.31 328 PRO A CA 1
ATOM 2165 C C . PRO A 1 328 ? 50.189 3.113 -2.510 1.00 22.74 328 PRO A C 1
ATOM 2166 O O . PRO A 1 328 ? 50.075 2.166 -3.293 1.00 19.40 328 PRO A O 1
ATOM 2170 N N . GLU A 1 329 ? 50.523 2.957 -1.220 1.00 21.96 329 GLU A N 1
ATOM 2171 C CA . GLU A 1 329 ? 50.756 1.620 -0.673 1.00 22.49 329 GLU A CA 1
ATOM 2172 C C . GLU A 1 329 ? 49.525 0.709 -0.772 1.00 20.69 329 GLU A C 1
ATOM 2173 O O . GLU A 1 329 ? 49.678 -0.509 -0.682 1.00 25.28 329 GLU A O 1
ATOM 2179 N N . LEU A 1 330 ? 48.312 1.251 -0.945 1.00 20.64 330 LEU A N 1
ATOM 2180 C CA . LEU A 1 330 ? 47.166 0.366 -1.142 1.00 17.47 330 LEU A CA 1
ATOM 2181 C C . LEU A 1 330 ? 47.302 -0.463 -2.404 1.00 19.31 330 LEU A C 1
ATOM 2182 O O . LEU A 1 330 ? 46.709 -1.547 -2.479 1.00 18.67 330 LEU A O 1
ATOM 2187 N N . GLY A 1 331 ? 48.083 0.011 -3.388 1.00 20.15 331 GLY A N 1
ATOM 2188 C CA . GLY A 1 331 ? 48.341 -0.822 -4.551 1.00 17.80 331 GLY A CA 1
ATOM 2189 C C . GLY A 1 331 ? 49.129 -2.089 -4.236 1.00 22.76 331 GLY A C 1
ATOM 2190 O O . GLY A 1 331 ? 49.191 -2.962 -5.101 1.00 22.92 331 GLY A O 1
ATOM 2191 N N . GLU A 1 332 ? 49.703 -2.236 -3.022 1.00 19.73 332 GLU A N 1
ATOM 2192 C CA . GLU A 1 332 ? 50.500 -3.432 -2.672 1.00 20.43 332 GLU A CA 1
ATOM 2193 C C . GLU A 1 332 ? 49.660 -4.555 -2.033 1.00 26.16 332 GLU A C 1
ATOM 2194 O O . GLU A 1 332 ? 50.215 -5.583 -1.594 1.00 20.36 332 GLU A O 1
ATOM 2200 N N . MET A 1 333 ? 48.344 -4.379 -1.957 1.00 21.05 333 MET A N 1
ATOM 2201 C CA . MET A 1 333 ? 47.435 -5.370 -1.365 1.00 20.10 333 MET A CA 1
ATOM 2202 C C . MET A 1 333 ? 47.218 -6.440 -2.441 1.00 16.67 333 MET A C 1
ATOM 2203 O O . MET A 1 333 ? 46.189 -6.480 -3.123 1.00 18.27 333 MET A O 1
ATOM 2208 N N . GLU A 1 334 ? 48.201 -7.335 -2.589 1.00 18.69 334 GLU A N 1
ATOM 2209 C CA . GLU A 1 334 ? 48.251 -8.130 -3.828 1.00 22.97 334 GLU A CA 1
ATOM 2210 C C . GLU A 1 334 ? 47.023 -9.037 -3.993 1.00 18.74 334 GLU A C 1
ATOM 2211 O O . GLU A 1 334 ? 46.635 -9.347 -5.130 1.00 20.52 334 GLU A O 1
ATOM 2217 N N . SER A 1 335 ? 46.383 -9.453 -2.896 1.00 18.90 335 SER A N 1
ATOM 2218 C CA . SER A 1 335 ? 45.209 -10.323 -2.973 1.00 17.74 335 SER A CA 1
ATOM 2219 C C . SER A 1 335 ? 43.894 -9.593 -3.183 1.00 17.85 335 SER A C 1
ATOM 2220 O O . SER A 1 335 ? 42.851 -10.264 -3.252 1.00 17.70 335 SER A O 1
ATOM 2223 N N . MET A 1 336 ? 43.897 -8.252 -3.262 1.00 15.09 336 MET A N 1
ATOM 2224 C CA . MET A 1 336 ? 42.653 -7.507 -3.157 1.00 15.29 336 MET A CA 1
ATOM 2225 C C . MET A 1 336 ? 41.715 -7.822 -4.323 1.00 19.77 336 MET A C 1
ATOM 2226 O O . MET A 1 336 ? 42.087 -7.724 -5.503 1.00 18.61 336 MET A O 1
ATOM 2231 N N . ILE A 1 337 ? 40.485 -8.203 -3.983 1.00 14.29 337 ILE A N 1
ATOM 2232 C CA . ILE A 1 337 ? 39.444 -8.496 -4.970 1.00 13.00 337 ILE A CA 1
ATOM 2233 C C . ILE A 1 337 ? 38.348 -7.426 -4.948 1.00 15.68 337 ILE A C 1
ATOM 2234 O O . ILE A 1 337 ? 37.791 -7.060 -5.983 1.00 14.54 337 ILE A O 1
ATOM 2239 N N . ASP A 1 338 ? 38.001 -6.955 -3.776 1.00 13.16 338 ASP A N 1
ATOM 2240 C CA . ASP A 1 338 ? 36.742 -6.240 -3.571 1.00 14.28 338 ASP A CA 1
ATOM 2241 C C . ASP A 1 338 ? 37.060 -5.046 -2.685 1.00 16.26 338 ASP A C 1
ATOM 2242 O O . ASP A 1 338 ? 37.102 -5.168 -1.451 1.00 13.57 338 ASP A O 1
ATOM 2247 N N . LEU A 1 339 ? 37.329 -3.904 -3.323 1.00 15.45 339 LEU A N 1
ATOM 2248 C CA . LEU A 1 339 ? 37.843 -2.724 -2.618 1.00 11.78 339 LEU A CA 1
ATOM 2249 C C . LEU A 1 339 ? 36.769 -1.646 -2.659 1.00 14.28 339 LEU A C 1
ATOM 2250 O O . LEU A 1 339 ? 36.454 -1.101 -3.738 1.00 14.91 339 LEU A O 1
ATOM 2255 N N . GLU A 1 340 ? 36.178 -1.341 -1.497 1.00 13.03 340 GLU A N 1
ATOM 2256 C CA . GLU A 1 340 ? 35.035 -0.412 -1.458 1.00 10.39 340 GLU A CA 1
ATOM 2257 C C . GLU A 1 340 ? 35.303 0.711 -0.467 1.00 18.38 340 GLU A C 1
ATOM 2258 O O . GLU A 1 340 ? 35.285 0.501 0.757 1.00 15.54 340 GLU A O 1
ATOM 2264 N N . ILE A 1 341 ? 35.636 1.885 -0.991 1.00 13.29 341 ILE A N 1
ATOM 2265 C CA . ILE A 1 341 ? 35.877 3.040 -0.129 1.00 16.00 341 ILE A CA 1
ATOM 2266 C C . ILE A 1 341 ? 35.051 4.247 -0.565 1.00 10.99 341 ILE A C 1
ATOM 2267 O O . ILE A 1 341 ? 35.443 5.404 -0.346 1.00 17.57 341 ILE A O 1
ATOM 2272 N N . SER A 1 342 ? 33.895 3.983 -1.171 1.00 14.66 342 SER A N 1
ATOM 2273 C CA . SER A 1 342 ? 32.915 5.000 -1.512 1.00 15.59 342 SER A CA 1
ATOM 2274 C C . SER A 1 342 ? 32.329 5.682 -0.265 1.00 19.50 342 SER A C 1
ATOM 2275 O O . SER A 1 342 ? 32.475 5.219 0.891 1.00 14.86 342 SER A O 1
ATOM 2278 N N . GLU A 1 343 ? 31.642 6.808 -0.514 1.00 13.22 343 GLU A N 1
ATOM 2279 C CA . GLU A 1 343 ? 30.992 7.594 0.535 1.00 18.71 343 GLU A CA 1
ATOM 2280 C C . GLU A 1 343 ? 31.938 7.915 1.682 1.00 21.06 343 GLU A C 1
ATOM 2281 O O . GLU A 1 343 ? 31.720 7.551 2.843 1.00 16.89 343 GLU A O 1
ATOM 2287 N N . ASN A 1 344 ? 32.984 8.649 1.332 1.00 15.73 344 ASN A N 1
ATOM 2288 C CA . ASN A 1 344 ? 33.979 9.137 2.274 1.00 16.79 344 ASN A CA 1
ATOM 2289 C C . ASN A 1 344 ? 34.278 10.566 1.837 1.00 18.09 344 ASN A C 1
ATOM 2290 O O . ASN A 1 344 ? 33.503 11.142 1.075 1.00 19.02 344 ASN A O 1
ATOM 2295 N N . LYS A 1 345 ? 35.354 11.160 2.360 1.00 17.28 345 LYS A N 1
ATOM 2296 C CA . LYS A 1 345 ? 35.817 12.487 1.948 1.00 16.01 345 LYS A CA 1
ATOM 2297 C C . LYS A 1 345 ? 37.232 12.427 1.405 1.00 15.65 345 LYS A C 1
ATOM 2298 O O . LYS A 1 345 ? 38.037 13.329 1.643 1.00 17.63 345 LYS A O 1
ATOM 2304 N N . LEU A 1 346 ? 37.534 11.415 0.589 1.00 15.64 346 LEU A N 1
ATOM 2305 C CA . LEU A 1 346 ? 38.892 11.283 0.025 1.00 14.22 346 LEU A CA 1
ATOM 2306 C C . LEU A 1 346 ? 39.118 12.331 -1.043 1.00 15.65 346 LEU A C 1
ATOM 2307 O O . LEU A 1 346 ? 38.229 12.600 -1.862 1.00 16.16 346 LEU A O 1
ATOM 2312 N N . THR A 1 347 ? 40.338 12.858 -1.091 1.00 15.04 347 THR A N 1
ATOM 2313 C CA . THR A 1 347 ? 40.751 13.835 -2.098 1.00 17.05 347 THR A CA 1
ATOM 2314 C C . THR A 1 347 ? 41.992 13.321 -2.843 1.00 18.91 347 THR A C 1
ATOM 2315 O O . THR A 1 347 ? 42.552 12.269 -2.523 1.00 18.04 347 THR A O 1
ATOM 2319 N N . GLY A 1 348 ? 42.439 14.091 -3.828 1.00 17.92 348 GLY A N 1
ATOM 2320 C CA . GLY A 1 348 ? 43.624 13.753 -4.575 1.00 18.05 348 GLY A CA 1
ATOM 2321 C C . GLY A 1 348 ? 43.338 12.707 -5.655 1.00 20.18 348 GLY A C 1
ATOM 2322 O O . GLY A 1 348 ? 42.200 12.303 -5.879 1.00 14.61 348 GLY A O 1
ATOM 2323 N N . PRO A 1 349 ? 44.380 12.260 -6.350 1.00 24.04 349 PRO A N 1
ATOM 2324 C CA . PRO A 1 349 ? 44.198 11.352 -7.480 1.00 14.68 349 PRO A CA 1
ATOM 2325 C C . PRO A 1 349 ? 44.276 9.892 -7.033 1.00 21.52 349 PRO A C 1
ATOM 2326 O O . PRO A 1 349 ? 44.712 9.556 -5.932 1.00 20.23 349 PRO A O 1
ATOM 2330 N N . VAL A 1 350 ? 43.753 9.015 -7.874 1.00 15.79 350 VAL A N 1
ATOM 2331 C CA . VAL A 1 350 ? 43.929 7.579 -7.618 1.00 13.66 350 VAL A CA 1
ATOM 2332 C C . VAL A 1 350 ? 45.383 7.219 -7.955 1.00 13.97 350 VAL A C 1
ATOM 2333 O O . VAL A 1 350 ? 45.883 7.650 -9.007 1.00 14.47 350 VAL A O 1
ATOM 2337 N N . PRO A 1 351 ? 46.120 6.520 -7.095 1.00 14.63 351 PRO A N 1
ATOM 2338 C CA . PRO A 1 351 ? 47.546 6.272 -7.386 1.00 16.37 351 PRO A CA 1
ATOM 2339 C C . PRO A 1 351 ? 47.735 5.287 -8.533 1.00 19.07 351 PRO A C 1
ATOM 2340 O O . PRO A 1 351 ? 46.935 4.365 -8.721 1.00 14.47 351 PRO A O 1
ATOM 2344 N N . ASP A 1 352 ? 48.802 5.528 -9.323 1.00 18.24 352 ASP A N 1
ATOM 2345 C CA . ASP A 1 352 ? 49.166 4.631 -10.431 1.00 18.69 352 ASP A CA 1
ATOM 2346 C C . ASP A 1 352 ? 49.402 3.207 -9.925 1.00 18.89 352 ASP A C 1
ATOM 2347 O O . ASP A 1 352 ? 49.202 2.235 -10.670 1.00 22.56 352 ASP A O 1
ATOM 2352 N N . SER A 1 353 ? 49.862 3.070 -8.685 1.00 17.76 353 SER A N 1
ATOM 2353 C CA . SER A 1 353 ? 50.119 1.740 -8.135 1.00 19.57 353 SER A CA 1
ATOM 2354 C C . SER A 1 353 ? 48.882 0.854 -8.137 1.00 16.14 353 SER A C 1
ATOM 2355 O O . SER A 1 353 ? 49.023 -0.373 -7.984 1.00 20.30 353 SER A O 1
ATOM 2358 N N . PHE A 1 354 ? 47.674 1.414 -8.360 1.00 16.24 354 PHE A N 1
ATOM 2359 C CA . PHE A 1 354 ? 46.497 0.542 -8.495 1.00 15.79 354 PHE A CA 1
ATOM 2360 C C . PHE A 1 354 ? 46.650 -0.457 -9.637 1.00 16.32 354 PHE A C 1
ATOM 2361 O O . PHE A 1 354 ? 45.960 -1.486 -9.636 1.00 16.24 354 PHE A O 1
ATOM 2369 N N . GLY A 1 355 ? 47.570 -0.201 -10.575 1.00 18.16 355 GLY A N 1
ATOM 2370 C CA . GLY A 1 355 ? 47.865 -1.178 -11.641 1.00 15.10 355 GLY A CA 1
ATOM 2371 C C . GLY A 1 355 ? 48.502 -2.454 -11.164 1.00 20.22 355 GLY A C 1
ATOM 2372 O O . GLY A 1 355 ? 48.576 -3.422 -11.944 1.00 18.23 355 GLY A O 1
ATOM 2373 N N . LYS A 1 356 ? 48.984 -2.478 -9.911 1.00 19.73 356 LYS A N 1
ATOM 2374 C CA . LYS A 1 356 ? 49.540 -3.681 -9.312 1.00 21.69 356 LYS A CA 1
ATOM 2375 C C . LYS A 1 356 ? 48.484 -4.563 -8.671 1.00 18.60 356 LYS A C 1
ATOM 2376 O O . LYS A 1 356 ? 48.826 -5.651 -8.194 1.00 18.04 356 LYS A O 1
ATOM 2382 N N . LEU A 1 357 ? 47.225 -4.129 -8.623 1.00 15.75 357 LEU A N 1
ATOM 2383 C CA . LEU A 1 357 ? 46.178 -4.931 -7.983 1.00 15.63 357 LEU A CA 1
ATOM 2384 C C . LEU A 1 357 ? 45.625 -5.895 -9.036 1.00 15.45 357 LEU A C 1
ATOM 2385 O O . LEU A 1 357 ? 44.604 -5.640 -9.666 1.00 18.98 357 LEU A O 1
ATOM 2390 N N . THR A 1 358 ? 46.355 -6.995 -9.278 1.00 18.02 358 THR A N 1
ATOM 2391 C CA . THR A 1 358 ? 46.038 -7.830 -10.431 1.00 21.43 358 THR A CA 1
ATOM 2392 C C . THR A 1 358 ? 44.857 -8.781 -10.235 1.00 18.07 358 THR A C 1
ATOM 2393 O O . THR A 1 358 ? 44.432 -9.408 -11.221 1.00 21.30 358 THR A O 1
ATOM 2397 N N . ALA A 1 359 ? 44.321 -8.914 -9.017 1.00 17.42 359 ALA A N 1
ATOM 2398 C CA . ALA A 1 359 ? 43.126 -9.722 -8.765 1.00 15.49 359 ALA A CA 1
ATOM 2399 C C . ALA A 1 359 ? 41.875 -8.867 -8.596 1.00 17.21 359 ALA A C 1
ATOM 2400 O O . ALA A 1 359 ? 40.800 -9.395 -8.273 1.00 15.73 359 ALA A O 1
ATOM 2402 N N . LEU A 1 360 ? 41.985 -7.550 -8.807 1.00 15.30 360 LEU A N 1
ATOM 2403 C CA . LEU A 1 360 ? 40.882 -6.663 -8.484 1.00 12.97 360 LEU A CA 1
ATOM 2404 C C . LEU A 1 360 ? 39.651 -6.987 -9.335 1.00 15.21 360 LEU A C 1
ATOM 2405 O O . LEU A 1 360 ? 39.743 -7.113 -10.553 1.00 14.75 360 LEU A O 1
ATOM 2410 N N . GLU A 1 361 ? 38.489 -7.122 -8.693 1.00 13.83 361 GLU A N 1
ATOM 2411 C CA . GLU A 1 361 ? 37.243 -7.359 -9.426 1.00 13.21 361 GLU A CA 1
ATOM 2412 C C . GLU A 1 361 ? 36.261 -6.224 -9.251 1.00 15.12 361 GLU A C 1
ATOM 2413 O O . GLU A 1 361 ? 35.647 -5.791 -10.233 1.00 16.82 361 GLU A O 1
ATOM 2419 N N . TRP A 1 362 ? 36.078 -5.732 -8.017 1.00 14.80 362 TRP A N 1
ATOM 2420 C CA . TRP A 1 362 ? 35.172 -4.614 -7.745 1.00 13.88 362 TRP A CA 1
ATOM 2421 C C . TRP A 1 362 ? 35.964 -3.443 -7.185 1.00 14.04 362 TRP A C 1
ATOM 2422 O O . TRP A 1 362 ? 36.717 -3.610 -6.216 1.00 12.32 362 TRP A O 1
ATOM 2433 N N . LEU A 1 363 ? 35.785 -2.256 -7.775 1.00 12.07 363 LEU A N 1
ATOM 2434 C CA . LEU A 1 363 ? 36.444 -1.052 -7.266 1.00 11.98 363 LEU A CA 1
ATOM 2435 C C . LEU A 1 363 ? 35.374 0.014 -7.102 1.00 15.71 363 LEU A C 1
ATOM 2436 O O . LEU A 1 363 ? 34.851 0.541 -8.106 1.00 12.43 363 LEU A O 1
ATOM 2441 N N . PHE A 1 364 ? 34.998 0.310 -5.816 1.00 11.51 364 PHE A N 1
ATOM 2442 C CA . PHE A 1 364 ? 33.931 1.282 -5.508 1.00 10.78 364 PHE A CA 1
ATOM 2443 C C . PHE A 1 364 ? 34.569 2.525 -4.906 1.00 14.25 364 PHE A C 1
ATOM 2444 O O . PHE A 1 364 ? 35.090 2.483 -3.788 1.00 14.68 364 PHE A O 1
ATOM 2452 N N . LEU A 1 365 ? 34.530 3.638 -5.641 1.00 13.29 365 LEU A N 1
ATOM 2453 C CA . LEU A 1 365 ? 35.095 4.893 -5.166 1.00 12.84 365 LEU A CA 1
ATOM 2454 C C . LEU A 1 365 ? 34.067 6.003 -5.235 1.00 13.83 365 LEU A C 1
ATOM 2455 O O . LEU A 1 365 ? 34.432 7.185 -5.059 1.00 13.04 365 LEU A O 1
ATOM 2460 N N . ARG A 1 366 ? 32.795 5.683 -5.551 1.00 13.63 366 ARG A N 1
ATOM 2461 C CA . ARG A 1 366 ? 31.857 6.771 -5.779 1.00 13.66 366 ARG A CA 1
ATOM 2462 C C . ARG A 1 366 ? 31.694 7.632 -4.524 1.00 18.47 366 ARG A C 1
ATOM 2463 O O . ARG A 1 366 ? 31.955 7.197 -3.387 1.00 14.57 366 ARG A O 1
ATOM 2471 N N . ASP A 1 367 ? 31.252 8.869 -4.751 1.00 11.66 367 ASP A N 1
ATOM 2472 C CA . ASP A 1 367 ? 30.846 9.813 -3.703 1.00 14.67 367 ASP A CA 1
ATOM 2473 C C . ASP A 1 367 ? 32.023 10.133 -2.769 1.00 18.80 367 ASP A C 1
ATOM 2474 O O . ASP A 1 367 ? 32.009 9.849 -1.556 1.00 14.85 367 ASP A O 1
ATOM 2479 N N . ASN A 1 368 ? 33.098 10.605 -3.387 1.00 14.58 368 ASN A N 1
ATOM 2480 C CA . ASN A 1 368 ? 34.272 11.101 -2.683 1.00 13.65 368 ASN A CA 1
ATOM 2481 C C . ASN A 1 368 ? 34.567 12.451 -3.301 1.00 20.42 368 ASN A C 1
ATOM 2482 O O . ASN A 1 368 ? 33.668 13.042 -3.917 1.00 16.34 368 ASN A O 1
ATOM 2487 N N . GLN A 1 369 ? 35.727 13.020 -3.010 1.00 14.08 369 GLN A N 1
ATOM 2488 C CA . GLN A 1 369 ? 36.174 14.226 -3.682 1.00 14.24 369 GLN A CA 1
ATOM 2489 C C . GLN A 1 369 ? 37.468 13.963 -4.466 1.00 14.21 369 GLN A C 1
ATOM 2490 O O . GLN A 1 369 ? 38.354 14.829 -4.558 1.00 15.43 369 GLN A O 1
ATOM 2496 N N . LEU A 1 370 ? 37.582 12.772 -5.063 1.00 14.76 370 LEU A N 1
ATOM 2497 C CA . LEU A 1 370 ? 38.793 12.441 -5.813 1.00 13.09 370 LEU A CA 1
ATOM 2498 C C . LEU A 1 370 ? 38.851 13.259 -7.101 1.00 16.12 370 LEU A C 1
ATOM 2499 O O . LEU A 1 370 ? 37.828 13.687 -7.634 1.00 15.24 370 LEU A O 1
ATOM 2504 N N . SER A 1 371 ? 40.051 13.513 -7.602 1.00 13.47 371 SER A N 1
ATOM 2505 C CA . SER A 1 371 ? 40.119 14.425 -8.729 1.00 13.70 371 SER A CA 1
ATOM 2506 C C . SER A 1 371 ? 41.291 14.045 -9.617 1.00 18.67 371 SER A C 1
ATOM 2507 O O . SER A 1 371 ? 42.071 13.134 -9.310 1.00 18.13 371 SER A O 1
ATOM 2510 N N . GLY A 1 372 ? 41.428 14.770 -10.726 1.00 14.81 372 GLY A N 1
ATOM 2511 C CA . GLY A 1 372 ? 42.575 14.596 -11.595 1.00 16.97 372 GLY A CA 1
ATOM 2512 C C . GLY A 1 372 ? 42.352 13.461 -12.573 1.00 13.29 372 GLY A C 1
ATOM 2513 O O . GLY A 1 372 ? 41.309 12.809 -12.579 1.00 12.71 372 GLY A O 1
ATOM 2514 N N . PRO A 1 373 ? 43.327 13.221 -13.443 1.00 13.81 373 PRO A N 1
ATOM 2515 C CA . PRO A 1 373 ? 43.186 12.133 -14.412 1.00 14.50 373 PRO A CA 1
ATOM 2516 C C . PRO A 1 373 ? 43.267 10.791 -13.711 1.00 15.40 373 PRO A C 1
ATOM 2517 O O . PRO A 1 373 ? 43.895 10.666 -12.657 1.00 13.80 373 PRO A O 1
ATOM 2521 N N . ILE A 1 374 ? 42.609 9.783 -14.278 1.00 14.22 374 ILE A N 1
ATOM 2522 C CA . ILE A 1 374 ? 42.761 8.450 -13.691 1.00 12.27 374 ILE A CA 1
ATOM 2523 C C . ILE A 1 374 ? 43.928 7.738 -14.378 1.00 15.01 374 ILE A C 1
ATOM 2524 O O . ILE A 1 374 ? 44.060 7.804 -15.607 1.00 16.19 374 ILE A O 1
ATOM 2529 N N . PRO A 1 375 ? 44.814 7.067 -13.626 1.00 14.99 375 PRO A N 1
ATOM 2530 C CA . PRO A 1 375 ? 45.932 6.366 -14.271 1.00 14.49 375 PRO A CA 1
ATOM 2531 C C . PRO A 1 375 ? 45.457 5.095 -14.954 1.00 16.23 375 PRO A C 1
ATOM 2532 O O . PRO A 1 375 ? 44.461 4.476 -14.539 1.00 15.12 375 PRO A O 1
ATOM 2536 N N . PRO A 1 376 ? 46.112 4.693 -16.023 1.00 16.94 376 PRO A N 1
ATOM 2537 C CA . PRO A 1 376 ? 45.752 3.422 -16.687 1.00 13.76 376 PRO A CA 1
ATOM 2538 C C . PRO A 1 376 ? 45.732 2.232 -15.733 1.00 14.64 376 PRO A C 1
ATOM 2539 O O . PRO A 1 376 ? 44.988 1.258 -15.949 1.00 14.59 376 PRO A O 1
ATOM 2543 N N . GLY A 1 377 ? 46.516 2.289 -14.652 1.00 13.86 377 GLY A N 1
ATOM 2544 C CA . GLY A 1 377 ? 46.480 1.159 -13.726 1.00 13.82 377 GLY A CA 1
ATOM 2545 C C . GLY A 1 377 ? 45.137 0.942 -13.077 1.00 17.08 377 GLY A C 1
ATOM 2546 O O . GLY A 1 377 ? 44.845 -0.186 -12.681 1.00 14.12 377 GLY A O 1
ATOM 2547 N N . ILE A 1 378 ? 44.287 1.978 -13.003 1.00 13.12 378 ILE A N 1
ATOM 2548 C CA . ILE A 1 378 ? 43.014 1.844 -12.276 1.00 17.90 378 ILE A CA 1
ATOM 2549 C C . ILE A 1 378 ? 42.152 0.760 -12.916 1.00 16.93 378 ILE A C 1
ATOM 2550 O O . ILE A 1 378 ? 41.321 0.135 -12.251 1.00 16.55 378 ILE A O 1
ATOM 2555 N N . ALA A 1 379 ? 42.291 0.570 -14.231 1.00 17.13 379 ALA A N 1
ATOM 2556 C CA . ALA A 1 379 ? 41.451 -0.361 -14.978 1.00 14.11 379 ALA A CA 1
ATOM 2557 C C . ALA A 1 379 ? 42.262 -1.511 -15.555 1.00 15.70 379 ALA A C 1
ATOM 2558 O O . ALA A 1 379 ? 41.817 -2.165 -16.499 1.00 19.02 379 ALA A O 1
ATOM 2560 N N . ASN A 1 380 ? 43.451 -1.745 -15.015 1.00 13.03 380 ASN A N 1
ATOM 2561 C CA . ASN A 1 380 ? 44.399 -2.681 -15.596 1.00 15.52 380 ASN A CA 1
ATOM 2562 C C . ASN A 1 380 ? 44.131 -4.144 -15.219 1.00 17.27 380 ASN A C 1
ATOM 2563 O O . ASN A 1 380 ? 44.671 -5.037 -15.880 1.00 18.47 380 ASN A O 1
ATOM 2568 N N . SER A 1 381 ? 43.307 -4.406 -14.207 1.00 17.72 381 SER A N 1
ATOM 2569 C CA . SER A 1 381 ? 43.038 -5.782 -13.784 1.00 16.02 381 SER A CA 1
ATOM 2570 C C . SER A 1 381 ? 42.270 -6.519 -14.870 1.00 15.68 381 SER A C 1
ATOM 2571 O O . SER A 1 381 ? 41.234 -6.022 -15.332 1.00 14.45 381 SER A O 1
ATOM 2574 N N . THR A 1 382 ? 42.796 -7.670 -15.320 1.00 15.36 382 THR A N 1
ATOM 2575 C CA . THR A 1 382 ? 42.032 -8.458 -16.289 1.00 19.01 382 THR A CA 1
ATOM 2576 C C . THR A 1 382 ? 40.746 -9.028 -15.672 1.00 22.70 382 THR A C 1
ATOM 2577 O O . THR A 1 382 ? 39.819 -9.379 -16.415 1.00 19.75 382 THR A O 1
ATOM 2581 N N . GLU A 1 383 ? 40.656 -9.091 -14.340 1.00 15.70 383 GLU A N 1
ATOM 2582 C CA . GLU A 1 383 ? 39.481 -9.611 -13.634 1.00 17.32 383 GLU A CA 1
ATOM 2583 C C . GLU A 1 383 ? 38.437 -8.522 -13.308 1.00 16.64 383 GLU A C 1
ATOM 2584 O O . GLU A 1 383 ? 37.363 -8.835 -12.743 1.00 16.46 383 GLU A O 1
ATOM 2590 N N . LEU A 1 384 ? 38.718 -7.252 -13.636 1.00 13.29 384 LEU A N 1
ATOM 2591 C CA . LEU A 1 384 ? 37.827 -6.160 -13.229 1.00 13.60 384 LEU A CA 1
ATOM 2592 C C . LEU A 1 384 ? 36.429 -6.369 -13.806 1.00 14.22 384 LEU A C 1
ATOM 2593 O O . LEU A 1 384 ? 36.271 -6.404 -15.026 1.00 20.61 384 LEU A O 1
ATOM 2598 N N . THR A 1 385 ? 35.393 -6.383 -12.950 1.00 13.28 385 THR A N 1
ATOM 2599 C CA . THR A 1 385 ? 34.024 -6.427 -13.467 1.00 14.28 385 THR A CA 1
ATOM 2600 C C . THR A 1 385 ? 33.208 -5.182 -13.161 1.00 16.14 385 THR A C 1
ATOM 2601 O O . THR A 1 385 ? 32.213 -4.912 -13.863 1.00 13.75 385 THR A O 1
ATOM 2605 N N . VAL A 1 386 ? 33.527 -4.465 -12.094 1.00 12.85 386 VAL A N 1
ATOM 2606 C CA . VAL A 1 386 ? 32.760 -3.281 -11.727 1.00 14.16 386 VAL A CA 1
ATOM 2607 C C . VAL A 1 386 ? 33.729 -2.154 -11.405 1.00 16.79 386 VAL A C 1
ATOM 2608 O O . VAL A 1 386 ? 34.542 -2.276 -10.483 1.00 14.88 386 VAL A O 1
ATOM 2612 N N . LEU A 1 387 ? 33.605 -1.035 -12.119 1.00 14.53 387 LEU A N 1
ATOM 2613 C CA . LEU A 1 387 ? 34.438 0.142 -11.880 1.00 11.09 387 LEU A CA 1
ATOM 2614 C C . LEU A 1 387 ? 33.462 1.275 -11.599 1.00 16.05 387 LEU A C 1
ATOM 2615 O O . LEU A 1 387 ? 32.722 1.695 -12.496 1.00 14.45 387 LEU A O 1
ATOM 2620 N N . GLN A 1 388 ? 33.439 1.747 -10.347 1.00 12.83 388 GLN A N 1
ATOM 2621 C CA . GLN A 1 388 ? 32.383 2.645 -9.886 1.00 13.51 388 GLN A CA 1
ATOM 2622 C C . GLN A 1 388 ? 33.051 3.931 -9.376 1.00 14.69 388 GLN A C 1
ATOM 2623 O O . GLN A 1 388 ? 33.695 3.943 -8.311 1.00 13.36 388 GLN A O 1
ATOM 2629 N N . LEU A 1 389 ? 32.951 5.007 -10.182 1.00 11.99 389 LEU A N 1
ATOM 2630 C CA . LEU A 1 389 ? 33.685 6.264 -9.945 1.00 15.12 389 LEU A CA 1
ATOM 2631 C C . LEU A 1 389 ? 32.769 7.473 -9.861 1.00 12.47 389 LEU A C 1
ATOM 2632 O O . LEU A 1 389 ? 33.261 8.620 -9.856 1.00 12.52 389 LEU A O 1
ATOM 2637 N N . ASP A 1 390 ? 31.464 7.256 -9.739 1.00 12.58 390 ASP A N 1
ATOM 2638 C CA . ASP A 1 390 ? 30.483 8.353 -9.819 1.00 14.67 390 ASP A CA 1
ATOM 2639 C C . ASP A 1 390 ? 30.708 9.385 -8.720 1.00 12.78 390 ASP A C 1
ATOM 2640 O O . ASP A 1 390 ? 31.182 9.056 -7.624 1.00 15.74 390 ASP A O 1
ATOM 2645 N N . THR A 1 391 ? 30.309 10.623 -8.997 1.00 13.85 391 THR A N 1
ATOM 2646 C CA . THR A 1 391 ? 30.262 11.694 -7.990 1.00 15.54 391 THR A CA 1
ATOM 2647 C C . THR A 1 391 ? 31.641 11.904 -7.352 1.00 16.82 391 THR A C 1
ATOM 2648 O O . THR A 1 391 ? 31.836 11.825 -6.137 1.00 16.79 391 THR A O 1
ATOM 2652 N N . ASN A 1 392 ? 32.607 12.171 -8.222 1.00 12.27 392 ASN A N 1
ATOM 2653 C CA . ASN A 1 392 ? 33.964 12.619 -7.887 1.00 12.41 392 ASN A CA 1
ATOM 2654 C C . ASN A 1 392 ? 34.250 13.755 -8.863 1.00 18.86 392 ASN A C 1
ATOM 2655 O O . ASN A 1 392 ? 33.320 14.301 -9.448 1.00 16.20 392 ASN A O 1
ATOM 2660 N N . ASN A 1 393 ? 35.502 14.191 -8.976 1.00 12.97 393 ASN A N 1
ATOM 2661 C CA . ASN A 1 393 ? 35.865 15.221 -9.936 1.00 13.49 393 ASN A CA 1
ATOM 2662 C C . ASN A 1 393 ? 36.978 14.766 -10.840 1.00 15.69 393 ASN A C 1
ATOM 2663 O O . ASN A 1 393 ? 37.938 15.522 -11.112 1.00 14.25 393 ASN A O 1
ATOM 2668 N N . PHE A 1 394 ? 36.878 13.523 -11.322 1.00 15.46 394 PHE A N 1
ATOM 2669 C CA . PHE A 1 394 ? 37.912 13.051 -12.236 1.00 12.15 394 PHE A CA 1
ATOM 2670 C C . PHE A 1 394 ? 37.885 13.814 -13.554 1.00 16.65 394 PHE A C 1
ATOM 2671 O O . PHE A 1 394 ? 36.823 14.250 -14.014 1.00 15.41 394 PHE A O 1
ATOM 2679 N N . THR A 1 395 ? 39.061 13.880 -14.205 1.00 12.47 395 THR A N 1
ATOM 2680 C CA . THR A 1 395 ? 39.253 14.573 -15.461 1.00 13.14 395 THR A CA 1
ATOM 2681 C C . THR A 1 395 ? 39.948 13.661 -16.470 1.00 16.03 395 THR A C 1
ATOM 2682 O O . THR A 1 395 ? 40.327 12.519 -16.162 1.00 15.43 395 THR A O 1
ATOM 2686 N N . GLY A 1 396 ? 40.078 14.177 -17.712 1.00 12.62 396 GLY A N 1
ATOM 2687 C CA . GLY A 1 396 ? 40.846 13.506 -18.784 1.00 13.56 396 GLY A CA 1
ATOM 2688 C C . GLY A 1 396 ? 40.079 12.332 -19.383 1.00 16.00 396 GLY A C 1
ATOM 2689 O O . GLY A 1 396 ? 38.860 12.213 -19.247 1.00 12.32 396 GLY A O 1
ATOM 2690 N N . PHE A 1 397 ? 40.818 11.466 -20.079 1.00 13.31 397 PHE A N 1
ATOM 2691 C CA . PHE A 1 397 ? 40.271 10.381 -20.892 1.00 12.71 397 PHE A CA 1
ATOM 2692 C C . PHE A 1 397 ? 40.149 9.108 -20.048 1.00 19.36 397 PHE A C 1
ATOM 2693 O O . PHE A 1 397 ? 40.859 8.921 -19.052 1.00 14.89 397 PHE A O 1
ATOM 2701 N N . LEU A 1 398 ? 39.266 8.213 -20.484 1.00 14.38 398 LEU A N 1
ATOM 2702 C CA . LEU A 1 398 ? 39.313 6.844 -19.996 1.00 14.07 398 LEU A CA 1
ATOM 2703 C C . LEU A 1 398 ? 40.590 6.188 -20.518 1.00 14.59 398 LEU A C 1
ATOM 2704 O O . LEU A 1 398 ? 41.053 6.504 -21.613 1.00 15.94 398 LEU A O 1
ATOM 2709 N N . PRO A 1 399 ? 41.189 5.279 -19.760 1.00 14.34 399 PRO A N 1
ATOM 2710 C CA . PRO A 1 399 ? 42.419 4.643 -20.240 1.00 15.11 399 PRO A CA 1
ATOM 2711 C C . PRO A 1 399 ? 42.177 3.500 -21.229 1.00 15.13 399 PRO A C 1
ATOM 2712 O O . PRO A 1 399 ? 41.142 2.824 -21.222 1.00 15.16 399 PRO A O 1
ATOM 2716 N N . ASP A 1 400 ? 43.204 3.267 -22.055 1.00 14.78 400 ASP A N 1
ATOM 2717 C CA . ASP A 1 400 ? 43.155 2.177 -23.025 1.00 16.99 400 ASP A CA 1
ATOM 2718 C C . ASP A 1 400 ? 43.303 0.801 -22.404 1.00 18.74 400 ASP A C 1
ATOM 2719 O O . ASP A 1 400 ? 43.101 -0.195 -23.109 1.00 18.90 400 ASP A O 1
ATOM 2724 N N . THR A 1 401 ? 43.608 0.713 -21.111 1.00 14.87 401 THR A N 1
ATOM 2725 C CA . THR A 1 401 ? 43.566 -0.559 -20.406 1.00 15.37 401 THR A CA 1
ATOM 2726 C C . THR A 1 401 ? 42.147 -1.038 -20.136 1.00 18.05 401 THR A C 1
ATOM 2727 O O . THR A 1 401 ? 41.973 -2.191 -19.752 1.00 18.31 401 THR A O 1
ATOM 2731 N N . ILE A 1 402 ? 41.125 -0.199 -20.329 1.00 13.95 402 ILE A N 1
ATOM 2732 C CA . ILE A 1 402 ? 39.807 -0.554 -19.803 1.00 16.91 402 ILE A CA 1
ATOM 2733 C C . ILE A 1 402 ? 39.257 -1.785 -20.532 1.00 20.95 402 ILE A C 1
ATOM 2734 O O . ILE A 1 402 ? 39.364 -1.926 -21.758 1.00 15.63 402 ILE A O 1
ATOM 2739 N N . CYS A 1 403 ? 38.720 -2.713 -19.758 1.00 16.10 403 CYS A N 1
ATOM 2740 C CA . CYS A 1 403 ? 38.195 -3.982 -20.262 1.00 16.16 403 CYS A CA 1
ATOM 2741 C C . CYS A 1 403 ? 39.228 -4.782 -21.071 1.00 21.07 403 CYS A C 1
ATOM 2742 O O . CYS A 1 403 ? 38.870 -5.561 -21.964 1.00 17.19 403 CYS A O 1
ATOM 2745 N N . ARG A 1 404 ? 40.529 -4.671 -20.752 1.00 16.41 404 ARG A N 1
ATOM 2746 C CA . ARG A 1 404 ? 41.475 -5.451 -21.533 1.00 20.82 404 ARG A CA 1
ATOM 2747 C C . ARG A 1 404 ? 41.338 -6.954 -21.242 1.00 21.78 404 ARG A C 1
ATOM 2748 O O . ARG A 1 404 ? 41.612 -7.765 -22.126 1.00 26.37 404 ARG A O 1
ATOM 2756 N N . GLY A 1 405 ? 40.809 -7.319 -20.084 1.00 22.48 405 GLY A N 1
ATOM 2757 C CA . GLY A 1 405 ? 40.522 -8.729 -19.867 1.00 25.93 405 GLY A CA 1
ATOM 2758 C C . GLY A 1 405 ? 39.219 -9.251 -20.448 1.00 28.19 405 GLY A C 1
ATOM 2759 O O . GLY A 1 405 ? 38.948 -10.444 -20.300 1.00 22.76 405 GLY A O 1
ATOM 2760 N N . GLY A 1 406 ? 38.384 -8.408 -21.078 1.00 28.13 406 GLY A N 1
ATOM 2761 C CA . GLY A 1 406 ? 37.138 -8.896 -21.661 1.00 19.73 406 GLY A CA 1
ATOM 2762 C C . GLY A 1 406 ? 36.082 -9.306 -20.643 1.00 18.51 406 GLY A C 1
ATOM 2763 O O . GLY A 1 406 ? 35.217 -10.116 -20.951 1.00 22.30 406 GLY A O 1
ATOM 2764 N N . LYS A 1 407 ? 36.142 -8.806 -19.422 1.00 15.35 407 LYS A N 1
ATOM 2765 C CA . LYS A 1 407 ? 35.173 -9.217 -18.411 1.00 15.16 407 LYS A CA 1
ATOM 2766 C C . LYS A 1 407 ? 34.465 -8.023 -17.752 1.00 14.53 407 LYS A C 1
ATOM 2767 O O . LYS A 1 407 ? 33.695 -8.239 -16.824 1.00 15.52 407 LYS A O 1
ATOM 2773 N N . LEU A 1 408 ? 34.795 -6.787 -18.114 1.00 13.64 408 LEU A N 1
ATOM 2774 C C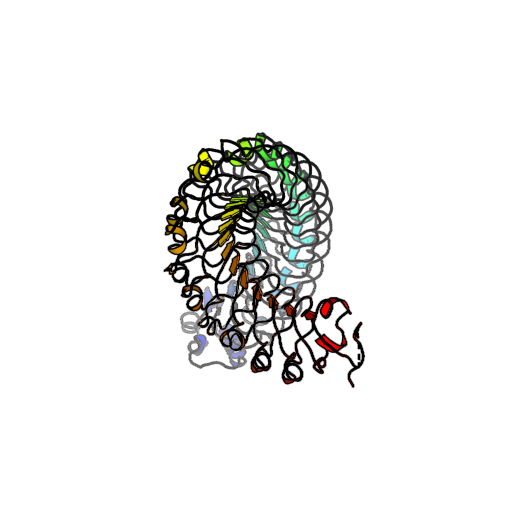A . LEU A 1 408 ? 34.153 -5.633 -17.453 1.00 14.03 408 LEU A CA 1
ATOM 2775 C C . LEU A 1 408 ? 32.629 -5.653 -17.683 1.00 16.19 408 LEU A C 1
ATOM 2776 O O . LEU A 1 408 ? 32.181 -5.836 -18.814 1.00 13.73 408 LEU A O 1
ATOM 2781 N N . GLU A 1 409 ? 31.839 -5.443 -16.629 1.00 13.39 409 GLU A N 1
ATOM 2782 C CA . GLU A 1 409 ? 30.368 -5.416 -16.719 1.00 15.15 409 GLU A CA 1
ATOM 2783 C C . GLU A 1 409 ? 29.746 -4.058 -16.439 1.00 13.00 409 GLU A C 1
ATOM 2784 O O . GLU A 1 409 ? 28.948 -3.599 -17.238 1.00 13.41 409 GLU A O 1
ATOM 2790 N N . ASN A 1 410 ? 30.119 -3.409 -15.332 1.00 14.38 410 ASN A N 1
ATOM 2791 C CA . ASN A 1 410 ? 29.440 -2.210 -14.850 1.00 16.04 410 ASN A CA 1
ATOM 2792 C C . ASN A 1 410 ? 30.472 -1.112 -14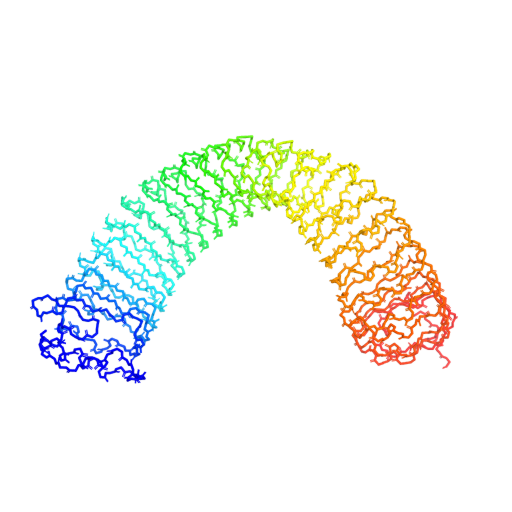.739 1.00 15.43 410 ASN A C 1
ATOM 2793 O O . ASN A 1 410 ? 31.390 -1.202 -13.923 1.00 15.83 410 ASN A O 1
ATOM 2798 N N . LEU A 1 411 ? 30.309 -0.089 -15.550 1.00 11.49 411 LEU A N 1
ATOM 2799 C CA . LEU A 1 411 ? 31.210 1.068 -15.610 1.00 11.93 411 LEU A CA 1
ATOM 2800 C C . LEU A 1 411 ? 30.369 2.306 -15.340 1.00 14.83 411 LEU A C 1
ATOM 2801 O O . LEU A 1 411 ? 29.564 2.698 -16.186 1.00 13.64 411 LEU A O 1
ATOM 2806 N N . THR A 1 412 ? 30.487 2.894 -14.154 1.00 12.03 412 THR A N 1
ATOM 2807 C CA . THR A 1 412 ? 29.624 4.016 -13.811 1.00 13.48 412 THR A CA 1
ATOM 2808 C C . THR A 1 412 ? 30.490 5.206 -13.407 1.00 16.39 412 THR A C 1
ATOM 2809 O O . THR A 1 412 ? 31.352 5.091 -12.531 1.00 14.66 412 THR A O 1
ATOM 2813 N N . LEU A 1 413 ? 30.267 6.333 -14.071 1.00 12.03 413 LEU A N 1
ATOM 2814 C CA . LEU A 1 413 ? 31.174 7.476 -14.038 1.00 13.45 413 LEU A CA 1
ATOM 2815 C C . LEU A 1 413 ? 30.432 8.784 -13.863 1.00 15.87 413 LEU A C 1
ATOM 2816 O O . LEU A 1 413 ? 30.990 9.843 -14.197 1.00 13.74 413 LEU A O 1
ATOM 2821 N N . ASP A 1 414 ? 29.127 8.700 -13.609 1.00 15.33 414 ASP A N 1
ATOM 2822 C CA . ASP A 1 414 ? 28.227 9.888 -13.593 1.00 17.53 414 ASP A CA 1
ATOM 2823 C C . ASP A 1 414 ? 28.791 11.082 -12.812 1.00 13.68 414 ASP A C 1
ATOM 2824 O O . ASP A 1 414 ? 29.342 10.831 -11.687 1.00 14.08 414 ASP A O 1
ATOM 2829 N N . ASP A 1 415 ? 28.670 12.292 -13.417 1.00 12.78 415 ASP A N 1
ATOM 2830 C CA . ASP A 1 415 ? 28.935 13.559 -12.768 1.00 15.27 415 ASP A CA 1
ATOM 2831 C C . ASP A 1 415 ? 30.430 13.721 -12.448 1.00 16.72 415 ASP A C 1
ATOM 2832 O O . ASP A 1 415 ? 30.789 14.238 -11.408 1.00 20.40 415 ASP A O 1
ATOM 2837 N N . ASN A 1 416 ? 31.287 13.209 -13.300 1.00 12.44 416 ASN A N 1
ATOM 2838 C CA . ASN A 1 416 ? 32.708 13.518 -13.340 1.00 14.53 416 ASN A CA 1
ATOM 2839 C C . ASN A 1 416 ? 32.907 14.493 -14.496 1.00 17.67 416 ASN A C 1
ATOM 2840 O O . ASN A 1 416 ? 31.924 15.075 -15.010 1.00 15.35 416 ASN A O 1
ATOM 2845 N N . HIS A 1 417 ? 34.169 14.760 -14.834 1.00 12.92 417 HIS A N 1
ATOM 2846 C CA . HIS A 1 417 ? 34.525 15.613 -15.974 1.00 17.70 417 HIS A CA 1
ATOM 2847 C C . HIS A 1 417 ? 35.330 14.855 -17.019 1.00 14.00 417 HIS A C 1
ATOM 2848 O O . HIS A 1 417 ? 36.212 15.433 -17.659 1.00 16.18 417 HIS A O 1
ATOM 2855 N N . PHE A 1 418 ? 35.024 13.575 -17.244 1.00 13.68 418 PHE A N 1
ATOM 2856 C CA . PHE A 1 418 ? 35.733 12.827 -18.275 1.00 12.85 418 PHE A CA 1
ATOM 2857 C C . PHE A 1 418 ? 35.438 13.411 -19.645 1.00 14.14 418 PHE A C 1
ATOM 2858 O O . PHE A 1 418 ? 34.421 14.085 -19.851 1.00 16.53 418 PHE A O 1
ATOM 2866 N N . GLU A 1 419 ? 36.389 13.226 -20.566 1.00 15.42 419 GLU A N 1
ATOM 2867 C CA . GLU A 1 419 ? 36.273 13.746 -21.917 1.00 14.48 419 GLU A CA 1
ATOM 2868 C C . GLU A 1 419 ? 37.006 12.790 -22.851 1.00 17.21 419 GLU A C 1
ATOM 2869 O O . GLU A 1 419 ? 37.483 11.722 -22.438 1.00 16.82 419 GLU A O 1
ATOM 2875 N N . GLY A 1 420 ? 37.055 13.156 -24.127 1.00 17.57 420 GLY A N 1
ATOM 2876 C CA . GLY A 1 420 ? 37.815 12.416 -25.106 1.00 18.12 420 GLY A CA 1
ATOM 2877 C C . GLY A 1 420 ? 36.973 11.298 -25.677 1.00 17.22 420 GLY A C 1
ATOM 2878 O O . GLY A 1 420 ? 35.776 11.140 -25.348 1.00 16.91 420 GLY A O 1
ATOM 2879 N N . PRO A 1 421 ? 37.573 10.528 -26.579 1.00 17.31 421 PRO A N 1
ATOM 2880 C CA . PRO A 1 421 ? 36.827 9.456 -27.235 1.00 16.99 421 PRO A CA 1
ATOM 2881 C C . PRO A 1 421 ? 36.770 8.226 -26.342 1.00 18.55 421 PRO A C 1
ATOM 2882 O O . PRO A 1 421 ? 37.579 8.047 -25.434 1.00 18.87 421 PRO A O 1
ATOM 2886 N N . VAL A 1 422 ? 35.787 7.395 -26.610 1.00 16.47 422 VAL A N 1
ATOM 2887 C CA . VAL A 1 422 ? 35.673 6.092 -25.939 1.00 16.70 422 VAL A CA 1
ATOM 2888 C C . VAL A 1 422 ? 36.840 5.212 -26.386 1.00 17.06 422 VAL A C 1
ATOM 2889 O O . VAL A 1 422 ? 37.055 5.081 -27.597 1.00 16.43 422 VAL A O 1
ATOM 2893 N N . PRO A 1 423 ? 37.605 4.603 -25.481 1.00 16.42 423 PRO A N 1
ATOM 2894 C CA . PRO A 1 423 ? 38.697 3.705 -25.912 1.00 18.34 423 PRO A CA 1
ATOM 2895 C C . PRO A 1 423 ? 38.161 2.542 -26.741 1.00 19.38 423 PRO A C 1
ATOM 2896 O O . PRO A 1 423 ? 37.054 2.045 -26.524 1.00 14.96 423 PRO A O 1
ATOM 2900 N N . LYS A 1 424 ? 38.972 2.093 -27.695 1.00 16.44 424 LYS A N 1
ATOM 2901 C CA . LYS A 1 424 ? 38.544 0.997 -28.568 1.00 18.35 424 LYS A CA 1
ATOM 2902 C C . LYS A 1 424 ? 38.332 -0.289 -27.792 1.00 17.39 424 LYS A C 1
ATOM 2903 O O . LYS A 1 424 ? 37.466 -1.083 -28.154 1.00 18.27 424 LYS A O 1
ATOM 2909 N N . SER A 1 425 ? 39.044 -0.472 -26.670 1.00 16.87 425 SER A N 1
ATOM 2910 C CA . SER A 1 425 ? 38.834 -1.658 -25.856 1.00 16.83 425 SER A CA 1
ATOM 2911 C C . SER A 1 425 ? 37.470 -1.619 -25.133 1.00 16.15 425 SER A C 1
ATOM 2912 O O . SER A 1 425 ? 36.940 -2.676 -24.746 1.00 17.88 425 SER A O 1
ATOM 2915 N N . LEU A 1 426 ? 36.870 -0.427 -24.965 1.00 13.82 426 LEU A N 1
ATOM 2916 C CA . LEU A 1 426 ? 35.470 -0.363 -24.487 1.00 16.65 426 LEU A CA 1
ATOM 2917 C C . LEU A 1 426 ? 34.461 -0.553 -25.623 1.00 15.65 426 LEU A C 1
ATOM 2918 O O . LEU A 1 426 ? 33.431 -1.216 -25.447 1.00 16.72 426 LEU A O 1
ATOM 2923 N N . ARG A 1 427 ? 34.760 -0.012 -26.809 1.00 16.27 427 ARG A N 1
ATOM 2924 C CA . ARG A 1 427 ? 33.991 -0.360 -28.000 1.00 17.22 427 ARG A CA 1
ATOM 2925 C C . ARG A 1 427 ? 33.860 -1.867 -28.135 1.00 20.55 427 ARG A C 1
ATOM 2926 O O . ARG A 1 427 ? 32.783 -2.384 -28.466 1.00 19.82 427 ARG A O 1
ATOM 2934 N N . ASP A 1 428 ? 34.948 -2.598 -27.853 1.00 19.36 428 ASP A N 1
ATOM 2935 C CA . ASP A 1 428 ? 35.012 -4.017 -28.134 1.00 20.65 428 ASP A CA 1
ATOM 2936 C C . ASP A 1 428 ? 34.684 -4.858 -26.897 1.00 20.57 428 ASP A C 1
ATOM 2937 O O . ASP A 1 428 ? 34.829 -6.072 -26.939 1.00 21.45 428 ASP A O 1
ATOM 2942 N N . CYS A 1 429 ? 34.189 -4.231 -25.819 1.00 18.87 429 CYS A N 1
ATOM 2943 C CA . CYS A 1 429 ? 33.980 -4.872 -24.515 1.00 18.59 429 CYS A CA 1
ATOM 2944 C C . CYS A 1 429 ? 32.615 -5.572 -24.538 1.00 18.65 429 CYS A C 1
ATOM 2945 O O . CYS A 1 429 ? 31.598 -5.007 -24.141 1.00 18.52 429 CYS A O 1
ATOM 2948 N N . LYS A 1 430 ? 32.583 -6.814 -25.011 1.00 20.05 430 LYS A N 1
ATOM 2949 C CA . LYS A 1 430 ? 31.291 -7.508 -25.175 1.00 26.39 430 LYS A CA 1
ATOM 2950 C C . LYS A 1 430 ? 30.582 -7.874 -23.867 1.00 25.37 430 LYS A C 1
ATOM 2951 O O . LYS A 1 430 ? 29.402 -8.246 -23.907 1.00 22.15 430 LYS A O 1
ATOM 2957 N N . SER A 1 431 ? 31.266 -7.820 -22.722 1.00 23.91 431 SER A N 1
ATOM 2958 C CA . SER A 1 431 ? 30.708 -8.242 -21.432 1.00 20.37 431 SER A CA 1
ATOM 2959 C C . SER A 1 431 ? 29.880 -7.138 -20.732 1.00 19.07 431 SER A C 1
ATOM 2960 O O . SER A 1 431 ? 29.343 -7.375 -19.641 1.00 18.87 431 SER A O 1
ATOM 2963 N N . LEU A 1 432 ? 29.791 -5.940 -21.299 1.00 17.45 432 LEU A N 1
ATOM 2964 C CA . LEU A 1 432 ? 29.187 -4.808 -20.591 1.00 16.28 432 LEU A CA 1
ATOM 2965 C C . LEU A 1 432 ? 27.708 -5.057 -20.296 1.00 18.23 432 LEU A C 1
ATOM 2966 O O . LEU A 1 432 ? 26.970 -5.616 -21.118 1.00 20.44 432 LEU A O 1
ATOM 2971 N N . ILE A 1 433 ? 27.293 -4.682 -19.085 1.00 16.21 433 ILE A N 1
ATOM 2972 C CA . ILE A 1 433 ? 25.896 -4.780 -18.659 1.00 16.47 433 ILE A CA 1
ATOM 2973 C C . ILE A 1 433 ? 25.320 -3.409 -18.333 1.00 16.32 433 ILE A C 1
ATOM 2974 O O . ILE A 1 433 ? 24.158 -3.114 -18.670 1.00 17.56 433 ILE A O 1
ATOM 2979 N N . ARG A 1 434 ? 26.101 -2.555 -17.639 1.00 15.97 434 ARG A N 1
ATOM 2980 C CA . ARG A 1 434 ? 25.623 -1.228 -17.211 1.00 16.76 434 ARG A CA 1
ATOM 2981 C C . ARG A 1 434 ? 26.687 -0.174 -17.528 1.00 17.01 434 ARG A C 1
ATOM 2982 O O . ARG A 1 434 ? 27.832 -0.304 -17.077 1.00 14.36 434 ARG A O 1
ATOM 2990 N N . VAL A 1 435 ? 26.317 0.849 -18.314 1.00 14.00 435 VAL A N 1
ATOM 2991 C CA . VAL A 1 435 ? 27.219 1.923 -18.712 1.00 14.88 435 VAL A CA 1
ATOM 2992 C C . VAL A 1 435 ? 26.540 3.243 -18.344 1.00 18.92 435 VAL A C 1
ATOM 2993 O O . VAL A 1 435 ? 25.452 3.552 -18.859 1.00 16.19 435 VAL A O 1
ATOM 2997 N N . ARG A 1 436 ? 27.150 4.000 -17.414 1.00 12.05 436 ARG A N 1
ATOM 2998 C CA . ARG A 1 436 ? 26.553 5.253 -16.926 1.00 13.96 436 ARG A CA 1
ATOM 2999 C C . ARG A 1 436 ? 27.633 6.332 -17.036 1.00 14.76 436 ARG A C 1
ATOM 3000 O O . ARG A 1 436 ? 28.622 6.316 -16.278 1.00 13.39 436 ARG A O 1
ATOM 3008 N N . PHE A 1 437 ? 27.460 7.209 -18.044 1.00 11.29 437 PHE A N 1
ATOM 3009 C CA . PHE A 1 437 ? 28.385 8.283 -18.367 1.00 12.18 437 PHE A CA 1
ATOM 3010 C C . PHE A 1 437 ? 27.747 9.656 -18.171 1.00 14.56 437 PHE A C 1
ATOM 3011 O O . PHE A 1 437 ? 28.300 10.657 -18.642 1.00 13.90 437 PHE A O 1
ATOM 3019 N N . LYS A 1 438 ? 26.592 9.725 -17.511 1.00 14.42 438 LYS A N 1
ATOM 3020 C CA . LYS A 1 438 ? 25.817 10.960 -17.465 1.00 14.28 438 LYS A CA 1
ATOM 3021 C C . LYS A 1 438 ? 26.661 12.115 -16.932 1.00 12.69 438 LYS A C 1
ATOM 3022 O O . LYS A 1 438 ? 27.331 11.984 -15.901 1.00 13.24 438 LYS A O 1
ATOM 3028 N N . GLY A 1 439 ? 26.578 13.284 -17.599 1.00 12.93 439 GLY A N 1
ATOM 3029 C CA . GLY A 1 439 ? 27.200 14.466 -17.046 1.00 13.93 439 GLY A CA 1
ATOM 3030 C C . GLY A 1 439 ? 28.665 14.610 -17.386 1.00 16.05 439 GLY A C 1
ATOM 3031 O O . GLY A 1 439 ? 29.270 15.594 -16.990 1.00 18.94 439 GLY A O 1
ATOM 3032 N N . ASN A 1 440 ? 29.258 13.668 -18.109 1.00 13.92 440 ASN A N 1
ATOM 3033 C CA . ASN A 1 440 ? 30.651 13.846 -18.530 1.00 14.12 440 ASN A CA 1
ATOM 3034 C C . ASN A 1 440 ? 30.647 14.603 -19.854 1.00 20.43 440 ASN A C 1
ATOM 3035 O O . ASN A 1 440 ? 29.594 15.053 -20.299 1.00 17.73 440 ASN A O 1
ATOM 3040 N N . SER A 1 441 ? 31.808 14.702 -20.515 1.00 16.25 441 SER A N 1
ATOM 3041 C CA . SER A 1 441 ? 31.881 15.290 -21.857 1.00 17.94 441 SER A CA 1
ATOM 3042 C C . SER A 1 441 ? 32.585 14.358 -22.845 1.00 16.10 441 SER A C 1
ATOM 3043 O O . SER A 1 441 ? 33.468 14.789 -23.588 1.00 17.05 441 SER A O 1
ATOM 3046 N N . PHE A 1 442 ? 32.241 13.072 -22.862 1.00 14.36 442 PHE A N 1
ATOM 3047 C CA . PHE A 1 442 ? 32.792 12.221 -23.906 1.00 14.51 442 PHE A CA 1
ATOM 3048 C C . PHE A 1 442 ? 32.369 12.709 -25.294 1.00 19.01 442 PHE A C 1
ATOM 3049 O O . PHE A 1 442 ? 31.318 13.327 -25.456 1.00 14.82 442 PHE A O 1
ATOM 3057 N N . SER A 1 443 ? 33.246 12.502 -26.297 1.00 18.95 443 SER A N 1
ATOM 3058 C CA . SER A 1 443 ? 32.952 12.953 -27.655 1.00 20.82 443 SER A CA 1
ATOM 3059 C C . SER A 1 443 ? 33.246 11.822 -28.670 1.00 19.80 443 SER A C 1
ATOM 3060 O O . SER A 1 443 ? 33.693 10.723 -28.316 1.00 20.48 443 SER A O 1
ATOM 3063 N N . GLY A 1 444 ? 32.999 12.110 -29.940 1.00 21.41 444 GLY A N 1
ATOM 3064 C CA . GLY A 1 444 ? 33.202 11.191 -31.043 1.00 20.40 444 GLY A CA 1
ATOM 3065 C C . GLY A 1 444 ? 31.891 10.837 -31.726 1.00 23.31 444 GLY A C 1
ATOM 3066 O O . GLY A 1 444 ? 30.803 11.123 -31.238 1.00 18.30 444 GLY A O 1
ATOM 3067 N N . ASP A 1 445 ? 32.028 10.192 -32.881 1.00 19.70 445 ASP A N 1
ATOM 3068 C CA . ASP A 1 445 ? 30.875 9.650 -33.597 1.00 21.21 445 ASP A CA 1
ATOM 3069 C C . ASP A 1 445 ? 30.307 8.476 -32.794 1.00 20.99 445 ASP A C 1
ATOM 3070 O O . ASP A 1 445 ? 31.009 7.500 -32.538 1.00 21.40 445 ASP A O 1
ATOM 3075 N N . ILE A 1 446 ? 29.026 8.570 -32.433 1.00 17.63 446 ILE A N 1
ATOM 3076 C CA . ILE A 1 446 ? 28.399 7.565 -31.564 1.00 19.83 446 ILE A CA 1
ATOM 3077 C C . ILE A 1 446 ? 28.435 6.181 -32.217 1.00 22.17 446 ILE A C 1
ATOM 3078 O O . ILE A 1 446 ? 28.543 5.156 -31.531 1.00 25.14 446 ILE A O 1
ATOM 3083 N N . SER A 1 447 ? 28.308 6.120 -33.539 1.00 24.36 447 SER A N 1
ATOM 3084 C CA . SER A 1 447 ? 28.351 4.801 -34.165 1.00 29.38 447 SER A CA 1
ATOM 3085 C C . SER A 1 447 ? 29.768 4.264 -34.325 1.00 30.38 447 SER A C 1
ATOM 3086 O O . SER A 1 447 ? 29.936 3.066 -34.566 1.00 31.91 447 SER A O 1
ATOM 3089 N N . GLU A 1 448 ? 30.800 5.083 -34.153 1.00 29.53 448 GLU A N 1
ATOM 3090 C CA . GLU A 1 448 ? 32.155 4.529 -34.058 1.00 27.65 448 GLU A CA 1
ATOM 3091 C C . GLU A 1 448 ? 32.556 4.219 -32.628 1.00 21.55 448 GLU A C 1
ATOM 3092 O O . GLU A 1 448 ? 33.450 3.402 -32.394 1.00 27.80 448 GLU A O 1
ATOM 3098 N N . ALA A 1 449 ? 31.969 4.925 -31.668 1.00 20.95 449 ALA A N 1
ATOM 3099 C CA . ALA A 1 449 ? 32.455 4.833 -30.310 1.00 20.27 449 ALA A CA 1
ATOM 3100 C C . ALA A 1 449 ? 32.075 3.492 -29.681 1.00 20.17 449 ALA A C 1
ATOM 3101 O O . ALA A 1 449 ? 32.855 2.908 -28.921 1.00 23.70 449 ALA A O 1
ATOM 3103 N N . PHE A 1 450 ? 30.866 3.014 -29.956 1.00 17.47 450 PHE A N 1
ATOM 3104 C CA . PHE A 1 450 ? 30.297 1.854 -29.287 1.00 18.75 450 PHE A CA 1
ATOM 3105 C C . PHE A 1 450 ? 30.157 0.703 -30.280 1.00 24.14 450 PHE A C 1
ATOM 3106 O O . PHE A 1 450 ? 29.839 0.927 -31.451 1.00 19.94 450 PHE A O 1
ATOM 3114 N N . GLY A 1 451 ? 30.435 -0.515 -29.817 1.00 17.07 451 GLY A N 1
ATOM 3115 C CA . GLY A 1 451 ? 30.304 -1.747 -30.618 1.00 22.32 451 GLY A CA 1
ATOM 3116 C C . GLY A 1 451 ? 28.988 -2.445 -30.312 1.00 23.73 451 GLY A C 1
ATOM 3117 O O . GLY A 1 451 ? 27.945 -1.814 -30.123 1.00 26.52 451 GLY A O 1
ATOM 3118 N N . VAL A 1 452 ? 29.048 -3.758 -30.173 1.00 19.11 452 VAL A N 1
ATOM 3119 C CA . VAL A 1 452 ? 27.866 -4.579 -29.953 1.00 19.30 452 VAL A CA 1
ATOM 3120 C C . VAL A 1 452 ? 27.950 -5.150 -28.549 1.00 19.21 452 VAL A C 1
ATOM 3121 O O . VAL A 1 452 ? 28.996 -5.708 -28.152 1.00 20.11 452 VAL A O 1
ATOM 3125 N N . TYR A 1 453 ? 26.846 -5.031 -27.805 1.00 21.48 453 TYR A N 1
ATOM 3126 C CA . TYR A 1 453 ? 26.784 -5.394 -26.383 1.00 19.52 453 TYR A CA 1
ATOM 3127 C C . TYR A 1 453 ? 25.604 -6.328 -26.136 1.00 19.34 453 TYR A C 1
ATOM 3128 O O . TYR A 1 453 ? 24.520 -5.875 -25.741 1.00 17.89 453 TYR A O 1
ATOM 3137 N N . PRO A 1 454 ? 25.790 -7.627 -26.335 1.00 20.12 454 PRO A N 1
ATOM 3138 C CA . PRO A 1 454 ? 24.654 -8.565 -26.222 1.00 23.84 454 PRO A CA 1
ATOM 3139 C C . PRO A 1 454 ? 24.003 -8.594 -24.856 1.00 26.37 454 PRO A C 1
ATOM 3140 O O . PRO A 1 454 ? 22.823 -8.952 -24.768 1.00 23.87 454 PRO A O 1
ATOM 3144 N N . THR A 1 455 ? 24.731 -8.314 -23.770 1.00 20.31 455 THR A N 1
ATOM 3145 C CA . THR A 1 455 ? 24.123 -8.409 -22.438 1.00 23.07 455 THR A CA 1
ATOM 3146 C C . THR A 1 455 ? 23.910 -7.036 -21.802 1.00 20.43 455 THR A C 1
ATOM 3147 O O . THR A 1 455 ? 23.632 -6.958 -20.601 1.00 21.65 455 THR A O 1
ATOM 3151 N N . LEU A 1 456 ? 23.992 -5.966 -22.591 1.00 17.46 456 LEU A N 1
ATOM 3152 C CA . LEU A 1 456 ? 23.756 -4.628 -22.079 1.00 16.39 456 LEU A CA 1
ATOM 3153 C C . LEU A 1 456 ? 22.334 -4.526 -21.542 1.00 17.83 456 LEU A C 1
ATOM 3154 O O . LEU A 1 456 ? 21.365 -4.963 -22.180 1.00 16.88 456 LEU A O 1
ATOM 3159 N N . ASN A 1 457 ? 22.223 -4.003 -20.325 1.00 15.98 457 ASN A N 1
ATOM 3160 C CA . ASN A 1 457 ? 20.946 -3.838 -19.651 1.00 17.87 457 ASN A CA 1
ATOM 3161 C C . ASN A 1 457 ? 20.557 -2.375 -19.523 1.00 16.33 457 ASN A C 1
ATOM 3162 O O . ASN A 1 457 ? 19.380 -2.036 -19.679 1.00 17.51 457 ASN A O 1
ATOM 3167 N N . PHE A 1 458 ? 21.534 -1.498 -19.365 1.00 15.40 458 PHE A N 1
ATOM 3168 C CA . PHE A 1 458 ? 21.243 -0.104 -19.049 1.00 13.56 458 PHE A CA 1
ATOM 3169 C C . PHE A 1 458 ? 22.397 0.750 -19.545 1.00 17.75 458 PHE A C 1
ATOM 3170 O O . PHE A 1 458 ? 23.575 0.471 -19.267 1.00 13.99 458 PHE A O 1
ATOM 3178 N N . ILE A 1 459 ? 22.073 1.786 -20.297 1.00 13.84 459 ILE A N 1
ATOM 3179 C CA . ILE A 1 459 ? 23.109 2.704 -20.757 1.00 12.64 459 ILE A CA 1
ATOM 3180 C C . ILE A 1 459 ? 22.571 4.122 -20.719 1.00 16.86 459 ILE A C 1
ATOM 3181 O O . ILE A 1 459 ? 21.481 4.396 -21.232 1.00 16.21 459 ILE A O 1
ATOM 3186 N N . ASP A 1 460 ? 23.326 5.016 -20.082 1.00 14.38 460 ASP A N 1
ATOM 3187 C CA . ASP A 1 460 ? 22.956 6.427 -19.973 1.00 13.15 460 ASP A CA 1
ATOM 3188 C C . ASP A 1 460 ? 24.142 7.270 -20.415 1.00 17.38 460 ASP A C 1
ATOM 3189 O O . ASP A 1 460 ? 25.153 7.344 -19.697 1.00 16.19 460 ASP A O 1
ATOM 3194 N N . LEU A 1 461 ? 23.985 7.971 -21.535 1.00 12.90 461 LEU A N 1
ATOM 3195 C CA . LEU A 1 461 ? 24.997 8.885 -22.079 1.00 12.19 461 LEU A CA 1
ATOM 3196 C C . LEU A 1 461 ? 24.554 10.338 -22.032 1.00 15.61 461 LEU A C 1
ATOM 3197 O O . LEU A 1 461 ? 25.115 11.180 -22.764 1.00 13.54 461 LEU A O 1
ATOM 3202 N N . SER A 1 462 ? 23.621 10.661 -21.142 1.00 12.89 462 SER A N 1
ATOM 3203 C CA . SER A 1 462 ? 23.008 11.992 -21.110 1.00 13.31 462 SER A CA 1
ATOM 3204 C C . SER A 1 462 ? 24.051 13.089 -20.915 1.00 14.50 462 SER A C 1
ATOM 3205 O O . SER A 1 462 ? 24.957 12.965 -20.086 1.00 14.87 462 SER A O 1
ATOM 3208 N N . ASN A 1 463 ? 23.906 14.150 -21.698 1.00 14.27 463 ASN A N 1
ATOM 3209 C CA . ASN A 1 463 ? 24.652 15.400 -21.559 1.00 14.64 463 ASN A CA 1
ATOM 3210 C C . ASN A 1 463 ? 26.118 15.243 -21.905 1.00 14.32 463 ASN A C 1
ATOM 3211 O O . ASN A 1 463 ? 26.913 16.115 -21.589 1.00 21.29 463 ASN A O 1
ATOM 3216 N N . ASN A 1 464 ? 26.462 14.217 -22.648 1.00 12.38 464 ASN A N 1
ATOM 3217 C CA . ASN A 1 464 ? 27.794 14.124 -23.238 1.00 14.21 464 ASN A CA 1
ATOM 3218 C C . ASN A 1 464 ? 27.788 14.861 -24.578 1.00 15.14 464 ASN A C 1
ATOM 3219 O O . ASN A 1 464 ? 26.882 15.651 -24.880 1.00 18.09 464 ASN A O 1
ATOM 3224 N N . ASN A 1 465 ? 28.853 14.684 -25.346 1.00 15.11 465 ASN A N 1
ATOM 3225 C CA . ASN A 1 465 ? 29.059 15.479 -26.547 1.00 16.49 465 ASN A CA 1
ATOM 3226 C C . ASN A 1 465 ? 29.194 14.545 -27.764 1.00 20.82 465 ASN A C 1
ATOM 3227 O O . ASN A 1 465 ? 29.920 14.837 -28.721 1.00 18.43 465 ASN A O 1
ATOM 3232 N N . PHE A 1 466 ? 28.521 13.397 -27.737 1.00 15.00 466 PHE A N 1
ATOM 3233 C CA . PHE A 1 466 ? 28.589 12.518 -28.909 1.00 16.45 466 PHE A CA 1
ATOM 3234 C C . PHE A 1 466 ? 27.859 13.131 -30.092 1.00 20.81 466 PHE A C 1
ATOM 3235 O O . PHE A 1 466 ? 26.839 13.811 -29.927 1.00 17.48 466 PHE A O 1
ATOM 3243 N N . HIS A 1 467 ? 28.389 12.878 -31.300 1.00 19.16 467 HIS A N 1
ATOM 3244 C CA . HIS A 1 467 ? 27.729 13.273 -32.550 1.00 18.17 467 HIS A CA 1
ATOM 3245 C C . HIS A 1 467 ? 27.515 12.035 -33.401 1.00 21.13 467 HIS A C 1
ATOM 3246 O O . HIS A 1 467 ? 27.767 10.920 -32.960 1.00 19.72 467 HIS A O 1
ATOM 3253 N N . GLY A 1 468 ? 27.028 12.249 -34.616 1.00 20.65 468 GLY A N 1
ATOM 3254 C CA . GLY A 1 468 ? 26.777 11.158 -35.552 1.00 26.68 468 GLY A CA 1
ATOM 3255 C C . GLY A 1 468 ? 25.362 10.628 -35.448 1.00 24.54 468 GLY A C 1
ATOM 3256 O O . GLY A 1 468 ? 24.488 11.160 -34.748 1.00 18.24 468 GLY A O 1
ATOM 3257 N N . GLN A 1 469 ? 25.141 9.565 -36.211 1.00 20.00 469 GLN A N 1
ATOM 3258 C CA . GLN A 1 469 ? 23.852 8.900 -36.337 1.00 25.76 469 GLN A CA 1
ATOM 3259 C C . GLN A 1 469 ? 23.872 7.601 -35.561 1.00 25.31 469 GLN A C 1
ATOM 3260 O O . GLN A 1 469 ? 24.860 6.862 -35.592 1.00 28.17 469 GLN A O 1
ATOM 3266 N N . LEU A 1 470 ? 22.744 7.288 -34.959 1.00 22.03 470 LEU A N 1
ATOM 3267 C CA . LEU A 1 470 ? 22.581 6.012 -34.268 1.00 24.57 470 LEU A CA 1
ATOM 3268 C C . LEU A 1 470 ? 22.804 4.836 -35.213 1.00 24.68 470 LEU A C 1
ATOM 3269 O O . LEU A 1 470 ? 22.355 4.856 -36.355 1.00 25.83 470 LEU A O 1
ATOM 3274 N N . SER A 1 471 ? 23.445 3.785 -34.708 1.00 24.40 471 SER A N 1
ATOM 3275 C CA . SER A 1 471 ? 23.666 2.577 -35.496 1.00 32.57 471 SER A CA 1
ATOM 3276 C C . SER A 1 471 ? 22.556 1.551 -35.239 1.00 22.15 471 SER A C 1
ATOM 3277 O O . SER A 1 471 ? 22.033 1.445 -34.133 1.00 22.71 471 SER A O 1
ATOM 3280 N N . ALA A 1 472 ? 22.247 0.744 -36.251 1.00 30.31 472 ALA A N 1
ATOM 3281 C CA . ALA A 1 472 ? 21.407 -0.430 -35.998 1.00 33.50 472 ALA A CA 1
ATOM 3282 C C . ALA A 1 472 ? 22.077 -1.458 -35.065 1.00 33.99 472 ALA A C 1
ATOM 3283 O O . ALA A 1 472 ? 21.387 -2.366 -34.598 1.00 35.71 472 ALA A O 1
ATOM 3285 N N . ASN A 1 473 ? 23.376 -1.324 -34.766 1.00 29.63 473 ASN A N 1
ATOM 3286 C CA . ASN A 1 473 ? 24.059 -2.228 -33.830 1.00 33.33 473 ASN A CA 1
ATOM 3287 C C . ASN A 1 473 ? 23.395 -2.303 -32.465 1.00 30.73 473 ASN A C 1
ATOM 3288 O O . ASN A 1 473 ? 23.508 -3.336 -31.773 1.00 26.81 473 ASN A O 1
ATOM 3293 N N . TRP A 1 474 ? 22.719 -1.227 -32.043 1.00 23.64 474 TRP A N 1
ATOM 3294 C CA . TRP A 1 474 ? 22.093 -1.231 -30.729 1.00 18.32 474 TRP A CA 1
ATOM 3295 C C . TRP A 1 474 ? 21.056 -2.335 -30.624 1.00 22.29 474 TRP A C 1
ATOM 3296 O O . TRP A 1 474 ? 20.813 -2.834 -29.520 1.00 22.62 474 TRP A O 1
ATOM 3307 N N . GLU A 1 475 ? 20.458 -2.735 -31.763 1.00 22.51 475 GLU A N 1
ATOM 3308 C CA . GLU A 1 475 ? 19.440 -3.795 -31.763 1.00 25.84 475 GLU A CA 1
ATOM 3309 C C . GLU A 1 475 ? 20.001 -5.124 -31.242 1.00 27.29 475 GLU A C 1
ATOM 3310 O O . GLU A 1 475 ? 19.250 -5.968 -30.754 1.00 22.83 475 GLU A O 1
ATOM 3316 N N . GLN A 1 476 ? 21.306 -5.333 -31.340 1.00 24.37 476 GLN A N 1
ATOM 3317 C CA . GLN A 1 476 ? 21.881 -6.559 -30.794 1.00 27.59 476 GLN A CA 1
ATOM 3318 C C . GLN A 1 476 ? 21.898 -6.590 -29.258 1.00 26.22 476 GLN A C 1
ATOM 3319 O O . GLN A 1 476 ? 22.151 -7.655 -28.680 1.00 26.18 476 GLN A O 1
ATOM 3325 N N . SER A 1 477 ? 21.588 -5.478 -28.580 1.00 19.64 477 SER A N 1
ATOM 3326 C CA . SER A 1 477 ? 21.340 -5.519 -27.137 1.00 22.74 477 SER A CA 1
ATOM 3327 C C . SER A 1 477 ? 19.877 -5.893 -26.892 1.00 24.56 477 SER A C 1
ATOM 3328 O O . SER A 1 477 ? 19.049 -5.074 -26.476 1.00 21.82 477 SER A O 1
ATOM 3331 N N . GLN A 1 478 ? 19.573 -7.175 -27.131 1.00 22.95 478 GLN A N 1
ATOM 3332 C CA . GLN A 1 478 ? 18.182 -7.604 -27.082 1.00 23.69 478 GLN A CA 1
ATOM 3333 C C . GLN A 1 478 ? 17.598 -7.572 -25.656 1.00 31.60 478 GLN A C 1
ATOM 3334 O O . GLN A 1 478 ? 16.377 -7.547 -25.509 1.00 29.23 478 GLN A O 1
ATOM 3340 N N . LYS A 1 479 ? 18.417 -7.518 -24.603 1.00 21.87 479 LYS A N 1
ATOM 3341 C CA . LYS A 1 479 ? 17.895 -7.403 -23.239 1.00 23.45 479 LYS A CA 1
ATOM 3342 C C . LYS A 1 479 ? 17.961 -5.974 -22.689 1.00 22.19 479 LYS A C 1
ATOM 3343 O O . LYS A 1 479 ? 17.754 -5.775 -21.489 1.00 22.31 479 LYS A O 1
ATOM 3349 N N . LEU A 1 480 ? 18.249 -4.993 -23.525 1.00 21.15 480 LEU A N 1
ATOM 3350 C CA . LEU A 1 480 ? 18.394 -3.630 -23.034 1.00 16.37 480 LEU A CA 1
ATOM 3351 C C . LEU A 1 480 ? 17.042 -3.114 -22.530 1.00 20.84 480 LEU A C 1
ATOM 3352 O O . LEU A 1 480 ? 16.024 -3.164 -23.246 1.00 19.20 480 LEU A O 1
ATOM 3357 N N . VAL A 1 481 ? 17.013 -2.627 -21.288 1.00 19.14 481 VAL A N 1
ATOM 3358 C CA . VAL A 1 481 ? 15.767 -2.080 -20.753 1.00 16.59 481 VAL A CA 1
ATOM 3359 C C . VAL A 1 481 ? 15.778 -0.537 -20.699 1.00 19.17 481 VAL A C 1
ATOM 3360 O O . VAL A 1 481 ? 14.704 0.076 -20.702 1.00 19.08 481 VAL A O 1
ATOM 3364 N N . ALA A 1 482 ? 16.942 0.102 -20.673 1.00 14.45 482 ALA A N 1
ATOM 3365 C CA . ALA A 1 482 ? 16.966 1.569 -20.693 1.00 16.85 482 ALA A CA 1
ATOM 3366 C C . ALA A 1 482 ? 18.026 2.065 -21.667 1.00 16.95 482 ALA A C 1
ATOM 3367 O O . ALA A 1 482 ? 19.191 1.668 -21.598 1.00 13.64 482 ALA A O 1
ATOM 3369 N N . PHE A 1 483 ? 17.633 2.970 -22.545 1.00 14.46 483 PHE A N 1
ATOM 3370 C CA . PHE A 1 483 ? 18.500 3.505 -23.597 1.00 17.21 483 PHE A CA 1
ATOM 3371 C C . PHE A 1 483 ? 18.391 5.012 -23.499 1.00 20.05 483 PHE A C 1
ATOM 3372 O O . PHE A 1 483 ? 17.374 5.576 -23.928 1.00 15.41 483 PHE A O 1
ATOM 3380 N N . ILE A 1 484 ? 19.363 5.663 -22.863 1.00 13.23 484 ILE A N 1
ATOM 3381 C CA . ILE A 1 484 ? 19.230 7.084 -22.491 1.00 16.80 484 ILE A CA 1
ATOM 3382 C C . ILE A 1 484 ? 20.377 7.856 -23.134 1.00 19.02 484 ILE A C 1
ATOM 3383 O O . ILE A 1 484 ? 21.550 7.654 -22.784 1.00 14.11 484 ILE A O 1
ATOM 3388 N N . LEU A 1 485 ? 20.045 8.703 -24.106 1.00 13.76 485 LEU A N 1
ATOM 3389 C CA . LEU A 1 485 ? 21.027 9.428 -24.916 1.00 13.72 485 LEU A CA 1
ATOM 3390 C C . LEU A 1 485 ? 20.686 10.904 -25.006 1.00 13.68 485 LEU A C 1
ATOM 3391 O O . LEU A 1 485 ? 21.006 11.565 -26.009 1.00 17.84 485 LEU A O 1
ATOM 3396 N N . SER A 1 486 ? 20.077 11.428 -23.955 1.00 13.70 486 SER A N 1
ATOM 3397 C CA . SER A 1 486 ? 19.566 12.787 -23.967 1.00 10.78 486 SER A CA 1
ATOM 3398 C C . SER A 1 486 ? 20.693 13.816 -24.137 1.00 14.24 486 SER A C 1
ATOM 3399 O O . SER A 1 486 ? 21.773 13.696 -23.541 1.00 15.63 486 SER A O 1
ATOM 3402 N N . ASN A 1 487 ? 20.409 14.830 -24.941 1.00 14.00 487 ASN A N 1
ATOM 3403 C CA . ASN A 1 487 ? 21.179 16.079 -25.010 1.00 15.28 487 ASN A CA 1
ATOM 3404 C C . ASN A 1 487 ? 22.657 15.899 -25.411 1.00 19.44 487 ASN A C 1
ATOM 3405 O O . ASN A 1 487 ? 23.570 16.448 -24.788 1.00 17.16 487 ASN A O 1
ATOM 3410 N N . ASN A 1 488 ? 22.899 15.040 -26.364 1.00 17.11 488 ASN A N 1
ATOM 3411 C CA . ASN A 1 488 ? 24.127 14.939 -27.143 1.00 16.00 488 ASN A CA 1
ATOM 3412 C C . ASN A 1 488 ? 23.940 15.778 -28.405 1.00 23.51 488 ASN A C 1
ATOM 3413 O O . ASN A 1 488 ? 23.285 16.826 -28.357 1.00 19.56 488 ASN A O 1
ATOM 3418 N N . SER A 1 489 ? 24.755 15.513 -29.420 1.00 16.46 489 SER A N 1
ATOM 3419 C CA . SER A 1 489 ? 24.594 16.128 -30.725 1.00 18.35 489 SER A CA 1
ATOM 3420 C C . SER A 1 489 ? 24.264 15.100 -31.802 1.00 19.61 489 SER A C 1
ATOM 3421 O O . SER A 1 489 ? 24.825 15.146 -32.911 1.00 16.45 489 SER A O 1
ATOM 3424 N N . ILE A 1 490 ? 23.360 14.160 -31.488 1.00 15.35 490 ILE A N 1
ATOM 3425 C CA . ILE A 1 490 ? 23.023 13.092 -32.428 1.00 17.72 490 ILE A CA 1
ATOM 3426 C C . ILE A 1 490 ? 22.167 13.652 -33.568 1.00 19.79 490 ILE A C 1
ATOM 3427 O O . ILE A 1 490 ? 21.267 14.475 -33.359 1.00 17.01 490 ILE A O 1
ATOM 3432 N N . THR A 1 491 ? 22.444 13.207 -34.789 1.00 16.92 491 THR A N 1
ATOM 3433 C CA . THR A 1 491 ? 21.735 13.671 -35.975 1.00 21.05 491 THR A CA 1
ATOM 3434 C C . THR A 1 491 ? 21.207 12.439 -36.728 1.00 17.38 491 THR A C 1
ATOM 3435 O O . THR A 1 491 ? 21.351 11.308 -36.272 1.00 19.28 491 THR A O 1
ATOM 3439 N N . GLY A 1 492 ? 20.583 12.666 -37.880 1.00 27.33 492 GLY A N 1
ATOM 3440 C CA . GLY A 1 492 ? 20.131 11.568 -38.716 1.00 24.49 492 GLY A CA 1
ATOM 3441 C C . GLY A 1 492 ? 18.870 10.910 -38.163 1.00 23.93 492 GLY A C 1
ATOM 3442 O O . GLY A 1 492 ? 18.209 11.400 -37.251 1.00 17.36 492 GLY A O 1
ATOM 3443 N N . ALA A 1 493 ? 18.585 9.733 -38.702 1.00 21.00 493 ALA A N 1
ATOM 3444 C CA . ALA A 1 493 ? 17.342 9.010 -38.482 1.00 25.80 493 ALA A CA 1
ATOM 3445 C C . ALA A 1 493 ? 17.469 8.013 -37.314 1.00 20.90 493 ALA A C 1
ATOM 3446 O O . ALA A 1 493 ? 18.567 7.597 -36.924 1.00 22.37 493 ALA A O 1
ATOM 3448 N N . ILE A 1 494 ? 16.326 7.674 -36.724 1.00 19.58 494 ILE A N 1
ATOM 3449 C CA . ILE A 1 494 ? 16.262 6.557 -35.781 1.00 17.57 494 ILE A CA 1
ATOM 3450 C C . ILE A 1 494 ? 16.226 5.276 -36.608 1.00 20.68 494 ILE A C 1
ATOM 3451 O O . ILE A 1 494 ? 15.280 5.092 -37.387 1.00 21.97 494 ILE A O 1
ATOM 3456 N N . PRO A 1 495 ? 17.225 4.386 -36.501 1.00 24.39 495 PRO A N 1
ATOM 3457 C CA . PRO A 1 495 ? 17.182 3.123 -37.249 1.00 22.36 495 PRO A CA 1
ATOM 3458 C C . PRO A 1 495 ? 15.904 2.371 -36.931 1.00 21.57 495 PRO A C 1
ATOM 3459 O O . PRO A 1 495 ? 15.487 2.317 -35.767 1.00 22.50 495 PRO A O 1
ATOM 3463 N N . PRO A 1 496 ? 15.237 1.828 -37.948 1.00 26.06 496 PRO A N 1
ATOM 3464 C CA . PRO A 1 496 ? 13.999 1.066 -37.710 1.00 28.77 496 PRO A CA 1
ATOM 3465 C C . PRO A 1 496 ? 14.203 -0.131 -36.793 1.00 25.85 496 PRO A C 1
ATOM 3466 O O . PRO A 1 496 ? 13.249 -0.544 -36.129 1.00 25.45 496 PRO A O 1
ATOM 3470 N N . GLU A 1 497 ? 15.428 -0.663 -36.698 1.00 23.89 497 GLU A N 1
ATOM 3471 C CA . GLU A 1 497 ? 15.713 -1.744 -35.750 1.00 28.45 497 GLU A CA 1
ATOM 3472 C C . GLU A 1 497 ? 15.481 -1.349 -34.291 1.00 25.24 497 GLU A C 1
ATOM 3473 O O . GLU A 1 497 ? 15.228 -2.227 -33.453 1.00 24.39 497 GLU A O 1
ATOM 3479 N N . ILE A 1 498 ? 15.564 -0.055 -33.956 1.00 22.20 498 ILE A N 1
ATOM 3480 C CA . ILE A 1 498 ? 15.370 0.346 -32.561 1.00 23.52 498 ILE A CA 1
ATOM 3481 C C . ILE A 1 498 ? 14.008 -0.136 -32.056 1.00 22.01 498 ILE A C 1
ATOM 3482 O O . ILE A 1 498 ? 13.872 -0.534 -30.893 1.00 20.55 498 ILE A O 1
ATOM 3487 N N . TRP A 1 499 ? 12.974 -0.118 -32.925 1.00 17.62 499 TRP A N 1
ATOM 3488 C CA . TRP A 1 499 ? 11.622 -0.453 -32.480 1.00 19.47 499 TRP A CA 1
ATOM 3489 C C . TRP A 1 499 ? 11.479 -1.946 -32.281 1.00 24.64 499 TRP A C 1
ATOM 3490 O O . TRP A 1 499 ? 10.449 -2.368 -31.770 1.00 32.19 499 TRP A O 1
ATOM 3501 N N . ASN A 1 500 ? 12.502 -2.731 -32.650 1.00 22.95 500 ASN A N 1
ATOM 3502 C CA . ASN A 1 500 ? 12.551 -4.162 -32.349 1.00 26.27 500 ASN A CA 1
ATOM 3503 C C . ASN A 1 500 ? 13.283 -4.471 -31.054 1.00 29.17 500 ASN A C 1
ATOM 3504 O O . ASN A 1 500 ? 13.527 -5.648 -30.765 1.00 30.43 500 ASN A O 1
ATOM 3509 N N . MET A 1 501 ? 13.666 -3.446 -30.285 1.00 25.37 501 MET A N 1
ATOM 3510 C CA . MET A 1 501 ? 14.270 -3.656 -28.969 1.00 25.23 501 MET A CA 1
ATOM 3511 C C . MET A 1 501 ? 13.117 -3.809 -27.965 1.00 26.24 501 MET A C 1
ATOM 3512 O O . MET A 1 501 ? 12.742 -2.888 -27.240 1.00 23.74 501 MET A O 1
ATOM 3517 N N . THR A 1 502 ? 12.506 -4.994 -27.979 1.00 21.19 502 THR A N 1
ATOM 3518 C CA . THR A 1 502 ? 11.189 -5.173 -27.351 1.00 27.81 502 THR A CA 1
ATOM 3519 C C . THR A 1 502 ? 11.249 -5.236 -25.825 1.00 27.33 502 THR A C 1
ATOM 3520 O O . THR A 1 502 ? 10.190 -5.224 -25.179 1.00 24.89 502 THR A O 1
ATOM 3524 N N . GLN A 1 503 ? 12.427 -5.335 -25.225 1.00 24.14 503 GLN A N 1
ATOM 3525 C CA . GLN A 1 503 ? 12.526 -5.249 -23.768 1.00 25.22 503 GLN A CA 1
ATOM 3526 C C . GLN A 1 503 ? 12.683 -3.812 -23.278 1.00 19.36 503 GLN A C 1
ATOM 3527 O O . GLN A 1 503 ? 12.762 -3.595 -22.077 1.00 23.88 503 GLN A O 1
ATOM 3533 N N . LEU A 1 504 ? 12.794 -2.840 -24.171 1.00 18.14 504 LEU A N 1
ATOM 3534 C CA . LEU A 1 504 ? 12.970 -1.456 -23.749 1.00 16.79 504 LEU A CA 1
ATOM 3535 C C . LEU A 1 504 ? 11.810 -1.004 -22.868 1.00 19.84 504 LEU A C 1
ATOM 3536 O O . LEU A 1 504 ? 10.623 -1.142 -23.222 1.00 18.13 504 LEU A O 1
ATOM 3541 N N . SER A 1 505 ? 12.162 -0.455 -21.725 1.00 17.81 505 SER A N 1
ATOM 3542 C CA . SER A 1 505 ? 11.199 0.176 -20.858 1.00 23.00 505 SER A CA 1
ATOM 3543 C C . SER A 1 505 ? 11.360 1.696 -20.832 1.00 17.08 505 SER A C 1
ATOM 3544 O O . SER A 1 505 ? 10.368 2.419 -20.690 1.00 18.47 505 SER A O 1
ATOM 3547 N N . GLN A 1 506 ? 12.581 2.189 -20.989 1.00 15.14 506 GLN A N 1
ATOM 3548 C CA . GLN A 1 506 ? 12.841 3.626 -21.100 1.00 16.47 506 GLN A CA 1
ATOM 3549 C C . GLN A 1 506 ? 13.647 3.890 -22.340 1.00 14.99 506 GLN A C 1
ATOM 3550 O O . GLN A 1 506 ? 14.752 3.338 -22.497 1.00 15.78 506 GLN A O 1
ATOM 3556 N N . LEU A 1 507 ? 13.152 4.816 -23.159 1.00 13.45 507 LEU A N 1
ATOM 3557 C CA . LEU A 1 507 ? 13.866 5.253 -24.349 1.00 15.72 507 LEU A CA 1
ATOM 3558 C C . LEU A 1 507 ? 13.872 6.762 -24.330 1.00 14.91 507 LEU A C 1
ATOM 3559 O O . LEU A 1 507 ? 12.804 7.403 -24.413 1.00 14.51 507 LEU A O 1
ATOM 3564 N N . ASP A 1 508 ? 15.057 7.332 -24.231 1.00 11.48 508 ASP A N 1
ATOM 3565 C CA . ASP A 1 508 ? 15.181 8.782 -24.114 1.00 12.24 508 ASP A CA 1
ATOM 3566 C C . ASP A 1 508 ? 16.214 9.242 -25.128 1.00 13.67 508 ASP A C 1
ATOM 3567 O O . ASP A 1 508 ? 17.422 9.098 -24.892 1.00 13.76 508 ASP A O 1
ATOM 3572 N N . LEU A 1 509 ? 15.744 9.747 -26.282 1.00 15.96 509 LEU A N 1
ATOM 3573 C CA . LEU A 1 509 ? 16.620 10.374 -27.267 1.00 11.59 509 LEU A CA 1
ATOM 3574 C C . LEU A 1 509 ? 16.444 11.883 -27.313 1.00 14.31 509 LEU A C 1
ATOM 3575 O O . LEU A 1 509 ? 16.740 12.529 -28.335 1.00 16.31 509 LEU A O 1
ATOM 3580 N N . SER A 1 510 ? 15.967 12.460 -26.230 1.00 11.65 510 SER A N 1
ATOM 3581 C CA . SER A 1 510 ? 15.552 13.851 -26.245 1.00 15.35 510 SER A CA 1
ATOM 3582 C C . SER A 1 510 ? 16.741 14.790 -26.452 1.00 14.47 510 SER A C 1
ATOM 3583 O O . SER A 1 510 ? 17.898 14.470 -26.125 1.00 11.58 510 SER A O 1
ATOM 3586 N N . SER A 1 511 ? 16.425 15.977 -26.979 1.00 12.44 511 SER A N 1
ATOM 3587 C CA . SER A 1 511 ? 17.338 17.132 -27.043 1.00 17.76 511 SER A CA 1
ATOM 3588 C C . SER A 1 511 ? 18.579 16.830 -27.894 1.00 19.28 511 SER A C 1
ATOM 3589 O O . SER A 1 511 ? 19.697 17.188 -27.532 1.00 17.41 511 SER A O 1
ATOM 3592 N N . ASN A 1 512 ? 18.364 16.169 -29.033 1.00 15.00 512 ASN A N 1
ATOM 3593 C CA . ASN A 1 512 ? 19.355 15.872 -30.082 1.00 19.89 512 ASN A CA 1
ATOM 3594 C C . ASN A 1 512 ? 18.836 16.603 -31.331 1.00 18.47 512 ASN A C 1
ATOM 3595 O O . ASN A 1 512 ? 18.208 17.665 -31.190 1.00 15.99 512 ASN A O 1
ATOM 3600 N N . ARG A 1 513 ? 19.377 16.270 -32.507 1.00 18.14 513 ARG A N 1
ATOM 3601 C CA . ARG A 1 513 ? 18.908 16.816 -33.788 1.00 17.42 513 ARG A CA 1
ATOM 3602 C C . ARG A 1 513 ? 18.406 15.728 -34.741 1.00 18.14 513 ARG A C 1
ATOM 3603 O O . ARG A 1 513 ? 18.703 15.710 -35.951 1.00 16.75 513 ARG A O 1
ATOM 3611 N N . ILE A 1 514 ? 17.692 14.802 -34.205 1.00 15.23 514 ILE A N 1
ATOM 3612 C CA . ILE A 1 514 ? 17.275 13.617 -34.938 1.00 17.53 514 ILE A CA 1
ATOM 3613 C C . ILE A 1 514 ? 16.122 13.976 -35.867 1.00 19.87 514 ILE A C 1
ATOM 3614 O O . ILE A 1 514 ? 15.231 14.766 -35.508 1.00 14.30 514 ILE A O 1
ATOM 3619 N N . THR A 1 515 ? 16.146 13.423 -37.070 1.00 17.55 515 THR A N 1
ATOM 3620 C CA . THR A 1 515 ? 15.176 13.767 -38.091 1.00 15.75 515 THR A CA 1
ATOM 3621 C C . THR A 1 515 ? 14.387 12.521 -38.493 1.00 18.85 515 THR A C 1
ATOM 3622 O O . THR A 1 515 ? 14.640 11.420 -38.016 1.00 17.16 515 THR A O 1
ATOM 3626 N N . GLY A 1 516 ? 13.411 12.714 -39.375 1.00 18.51 516 GLY A N 1
ATOM 3627 C CA . GLY A 1 516 ? 12.644 11.621 -39.934 1.00 18.57 516 GLY A CA 1
ATOM 3628 C C . GLY A 1 516 ? 11.294 11.491 -39.257 1.00 15.68 516 GLY A C 1
ATOM 3629 O O . GLY A 1 516 ? 10.903 12.284 -38.402 1.00 16.15 516 GLY A O 1
ATOM 3630 N N . GLU A 1 517 ? 10.536 10.502 -39.714 1.00 16.23 517 GLU A N 1
ATOM 3631 C CA . GLU A 1 517 ? 9.183 10.270 -39.248 1.00 17.28 517 GLU A CA 1
ATOM 3632 C C . GLU A 1 517 ? 9.178 9.032 -38.361 1.00 16.23 517 GLU A C 1
ATOM 3633 O O . GLU A 1 517 ? 9.928 8.083 -38.617 1.00 16.07 517 GLU A O 1
ATOM 3639 N N . LEU A 1 518 ? 8.321 9.025 -37.379 1.00 17.68 518 LEU A N 1
ATOM 3640 C CA . LEU A 1 518 ? 8.152 7.809 -36.576 1.00 14.47 518 LEU A CA 1
ATOM 3641 C C . LEU A 1 518 ? 7.281 6.815 -37.328 1.00 16.49 518 LEU A C 1
ATOM 3642 O O . LEU A 1 518 ? 6.190 7.179 -37.780 1.00 17.64 518 LEU A O 1
ATOM 3647 N N . PRO A 1 519 ? 7.719 5.567 -37.474 1.00 19.79 519 PRO A N 1
ATOM 3648 C CA . PRO A 1 519 ? 6.927 4.573 -38.213 1.00 20.78 519 PRO A CA 1
ATOM 3649 C C . PRO A 1 519 ? 5.825 3.968 -37.340 1.00 18.48 519 PRO A C 1
ATOM 3650 O O . PRO A 1 519 ? 5.853 4.058 -36.103 1.00 19.14 519 PRO A O 1
ATOM 3654 N N . GLU A 1 520 ? 4.850 3.316 -38.004 1.00 19.18 520 GLU A N 1
ATOM 3655 C CA . GLU A 1 520 ? 3.788 2.631 -37.251 1.00 23.54 520 GLU A CA 1
ATOM 3656 C C . GLU A 1 520 ? 4.341 1.477 -36.424 1.00 23.49 520 GLU A C 1
ATOM 3657 O O . GLU A 1 520 ? 3.762 1.146 -35.383 1.00 21.26 520 GLU A O 1
ATOM 3663 N N . SER A 1 521 ? 5.476 0.906 -36.827 1.00 21.42 521 SER A N 1
ATOM 3664 C CA . SER A 1 521 ? 6.061 -0.188 -36.065 1.00 22.34 521 SER A CA 1
ATOM 3665 C C . SER A 1 521 ? 6.636 0.270 -34.743 1.00 21.65 521 SER A C 1
ATOM 3666 O O . SER A 1 521 ? 7.153 -0.566 -33.987 1.00 20.09 521 SER A O 1
ATOM 3669 N N . ILE A 1 522 ? 6.539 1.562 -34.425 1.00 17.84 522 ILE A N 1
ATOM 3670 C CA . ILE A 1 522 ? 6.801 1.995 -33.058 1.00 16.68 522 ILE A CA 1
ATOM 3671 C C . ILE A 1 522 ? 5.959 1.187 -32.060 1.00 18.61 522 ILE A C 1
ATOM 3672 O O . ILE A 1 522 ? 6.344 1.023 -30.898 1.00 20.46 522 ILE A O 1
ATOM 3677 N N . SER A 1 523 ? 4.824 0.632 -32.502 1.00 17.99 523 SER A N 1
ATOM 3678 C CA . SER A 1 523 ? 4.028 -0.174 -31.576 1.00 18.62 523 SER A CA 1
ATOM 3679 C C . SER A 1 523 ? 4.775 -1.412 -31.096 1.00 19.85 523 SER A C 1
ATOM 3680 O O . SER A 1 523 ? 4.347 -2.040 -30.133 1.00 20.42 523 SER A O 1
ATOM 3683 N N . ASN A 1 524 ? 5.881 -1.775 -31.730 1.00 20.44 524 ASN A N 1
ATOM 3684 C CA . ASN A 1 524 ? 6.576 -2.988 -31.330 1.00 23.87 524 ASN A CA 1
ATOM 3685 C C . ASN A 1 524 ? 7.302 -2.861 -29.991 1.00 24.59 524 ASN A C 1
ATOM 3686 O O . ASN A 1 524 ? 7.585 -3.902 -29.375 1.00 22.75 524 ASN A O 1
ATOM 3691 N N . ILE A 1 525 ? 7.599 -1.662 -29.489 1.00 19.72 525 ILE A N 1
ATOM 3692 C CA . ILE A 1 525 ? 8.242 -1.588 -28.160 1.00 21.31 525 ILE A CA 1
ATOM 3693 C C . ILE A 1 525 ? 7.095 -1.554 -27.158 1.00 25.08 525 ILE A C 1
ATOM 3694 O O . ILE A 1 525 ? 6.933 -0.607 -26.388 1.00 18.31 525 ILE A O 1
ATOM 3699 N N . ASN A 1 526 ? 6.533 -2.728 -26.920 1.00 21.29 526 ASN A N 1
ATOM 3700 C CA . ASN A 1 526 ? 5.269 -2.791 -26.192 1.00 25.03 526 ASN A CA 1
ATOM 3701 C C . ASN A 1 526 ? 5.462 -2.816 -24.677 1.00 21.29 526 ASN A C 1
ATOM 3702 O O . ASN A 1 526 ? 4.514 -2.557 -23.950 1.00 21.10 526 ASN A O 1
ATOM 3707 N N . ARG A 1 527 ? 6.690 -2.951 -24.193 1.00 21.70 527 ARG A N 1
ATOM 3708 C CA . ARG A 1 527 ? 6.944 -2.746 -22.771 1.00 21.97 527 ARG A CA 1
ATOM 3709 C C . ARG A 1 527 ? 7.304 -1.307 -22.403 1.00 20.35 527 ARG A C 1
ATOM 3710 O O . ARG A 1 527 ? 7.528 -1.026 -21.224 1.00 21.96 527 ARG A O 1
ATOM 3718 N N . ILE A 1 528 ? 7.370 -0.395 -23.370 1.00 18.87 528 ILE A N 1
ATOM 3719 C CA . ILE A 1 528 ? 7.880 0.945 -23.084 1.00 17.63 528 ILE A CA 1
ATOM 3720 C C . ILE A 1 528 ? 6.979 1.633 -22.057 1.00 18.83 528 ILE A C 1
ATOM 3721 O O . ILE A 1 528 ? 5.744 1.579 -22.136 1.00 17.07 528 ILE A O 1
ATOM 3726 N N . SER A 1 529 ? 7.596 2.194 -21.021 1.00 17.94 529 SER A N 1
ATOM 3727 C CA . SER A 1 529 ? 6.850 2.940 -20.016 1.00 17.96 529 SER A CA 1
ATOM 3728 C C . SER A 1 529 ? 7.205 4.410 -20.025 1.00 16.54 529 SER A C 1
ATOM 3729 O O . SER A 1 529 ? 6.334 5.233 -19.777 1.00 17.13 529 SER A O 1
ATOM 3732 N N . LYS A 1 530 ? 8.429 4.766 -20.419 1.00 18.38 530 LYS A N 1
ATOM 3733 C CA . LYS A 1 530 ? 8.814 6.170 -20.549 1.00 17.55 530 LYS A CA 1
ATOM 3734 C C . LYS A 1 530 ? 9.427 6.412 -21.922 1.00 20.93 530 LYS A C 1
ATOM 3735 O O . LYS A 1 530 ? 10.479 5.846 -22.249 1.00 16.17 530 LYS A O 1
ATOM 3741 N N . LEU A 1 531 ? 8.775 7.248 -22.723 1.00 13.15 531 LEU A N 1
ATOM 3742 C CA . LEU A 1 531 ? 9.163 7.503 -24.098 1.00 14.30 531 LEU A CA 1
ATOM 3743 C C . LEU A 1 531 ? 9.422 9.009 -24.273 1.00 13.04 531 LEU A C 1
ATOM 3744 O O . LEU A 1 531 ? 8.489 9.818 -24.236 1.00 12.47 531 LEU A O 1
ATOM 3749 N N . GLN A 1 532 ? 10.674 9.391 -24.474 1.00 12.20 532 GLN A N 1
ATOM 3750 C CA . GLN A 1 532 ? 11.071 10.809 -24.502 1.00 12.43 532 GLN A CA 1
ATOM 3751 C C . GLN A 1 532 ? 11.822 11.043 -25.800 1.00 11.84 532 GLN A C 1
ATOM 3752 O O . GLN A 1 532 ? 13.014 10.701 -25.930 1.00 12.48 532 GLN A O 1
ATOM 3758 N N . LEU A 1 533 ? 11.108 11.599 -26.763 1.00 11.20 533 LEU A N 1
ATOM 3759 C CA . LEU A 1 533 ? 11.697 11.960 -28.061 1.00 13.11 533 LEU A CA 1
ATOM 3760 C C . LEU A 1 533 ? 11.666 13.467 -28.269 1.00 11.09 533 LEU A C 1
ATOM 3761 O O . LEU A 1 533 ? 11.873 13.950 -29.376 1.00 11.83 533 LEU A O 1
ATOM 3766 N N . ASN A 1 534 ? 11.432 14.208 -27.202 1.00 13.19 534 ASN A N 1
ATOM 3767 C CA . ASN A 1 534 ? 11.275 15.651 -27.271 1.00 11.22 534 ASN A CA 1
ATOM 3768 C C . ASN A 1 534 ? 12.568 16.348 -27.668 1.00 15.14 534 ASN A C 1
ATOM 3769 O O . ASN A 1 534 ? 13.683 15.933 -27.305 1.00 13.20 534 ASN A O 1
ATOM 3774 N N . GLY A 1 535 ? 12.406 17.493 -28.344 1.00 14.01 535 GLY A N 1
ATOM 3775 C CA . GLY A 1 535 ? 13.520 18.413 -28.584 1.00 12.98 535 GLY A CA 1
ATOM 3776 C C . GLY A 1 535 ? 14.375 17.907 -29.731 1.00 17.17 535 GLY A C 1
ATOM 3777 O O . GLY A 1 535 ? 15.592 17.925 -29.639 1.00 18.39 535 GLY A O 1
ATOM 3778 N N . ASN A 1 536 ? 13.740 17.351 -30.772 1.00 13.89 536 ASN A N 1
ATOM 3779 C CA . ASN A 1 536 ? 14.429 16.824 -31.949 1.00 13.09 536 ASN A CA 1
ATOM 3780 C C . ASN A 1 536 ? 13.806 17.485 -33.174 1.00 17.84 536 ASN A C 1
ATOM 3781 O O . ASN A 1 536 ? 13.241 18.575 -33.054 1.00 14.06 536 ASN A O 1
ATOM 3786 N N . ARG A 1 537 ? 14.087 16.974 -34.361 1.00 13.66 537 ARG A N 1
ATOM 3787 C CA . ARG A 1 537 ? 13.464 17.527 -35.557 1.00 14.11 537 ARG A CA 1
ATOM 3788 C C . ARG A 1 537 ? 12.563 16.529 -36.255 1.00 15.39 537 ARG A C 1
ATOM 3789 O O . ARG A 1 537 ? 12.490 16.535 -37.500 1.00 14.67 537 ARG A O 1
ATOM 3797 N N . LEU A 1 538 ? 11.886 15.681 -35.478 1.00 13.05 538 LEU A N 1
ATOM 3798 C CA . LEU A 1 538 ? 11.053 14.640 -36.065 1.00 14.97 538 LEU A CA 1
ATOM 3799 C C . LEU A 1 538 ? 9.859 15.285 -36.789 1.00 16.47 538 LEU A C 1
ATOM 3800 O O . LEU A 1 538 ? 9.261 16.242 -36.309 1.00 13.06 538 LEU A O 1
ATOM 3805 N N . SER A 1 539 ? 9.510 14.749 -37.947 1.00 14.13 539 SER A N 1
ATOM 3806 C CA . SER A 1 539 ? 8.461 15.338 -38.774 1.00 15.72 539 SER 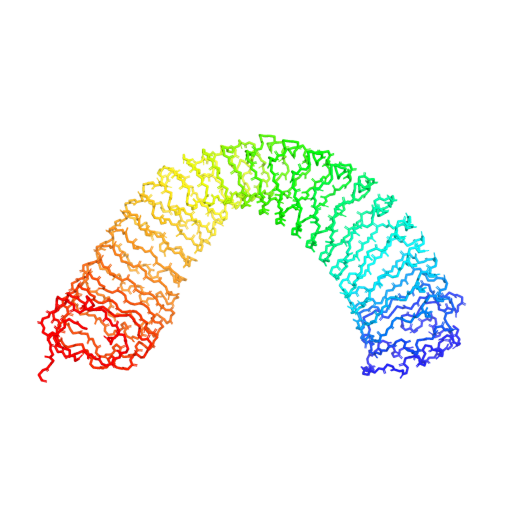A CA 1
ATOM 3807 C C . SER A 1 539 ? 7.404 14.288 -39.118 1.00 18.47 539 SER A C 1
ATOM 3808 O O . SER A 1 539 ? 7.390 13.225 -38.506 1.00 17.53 539 SER A O 1
ATOM 3811 N N . GLY A 1 540 ? 6.452 14.600 -40.023 1.00 18.01 540 GLY A N 1
ATOM 3812 C CA . GLY A 1 540 ? 5.367 13.670 -40.294 1.00 19.19 540 GLY A CA 1
ATOM 3813 C C . GLY A 1 540 ? 4.303 13.640 -39.188 1.00 19.18 540 GLY A C 1
ATOM 3814 O O . GLY A 1 540 ? 4.302 14.414 -38.220 1.00 16.20 540 GLY A O 1
ATOM 3815 N N . LYS A 1 541 ? 3.360 12.737 -39.343 1.00 17.89 541 LYS A N 1
ATOM 3816 C CA . LYS A 1 541 ? 2.282 12.661 -38.373 1.00 17.82 541 LYS A CA 1
ATOM 3817 C C . LYS A 1 541 ? 2.702 11.770 -37.197 1.00 14.68 541 LYS A C 1
ATOM 3818 O O . LYS A 1 541 ? 3.567 10.897 -37.320 1.00 18.20 541 LYS A O 1
ATOM 3824 N N . ILE A 1 542 ? 2.119 12.044 -36.036 1.00 14.42 542 ILE A N 1
ATOM 3825 C CA . ILE A 1 542 ? 2.331 11.135 -34.879 1.00 14.03 542 ILE A CA 1
ATOM 3826 C C . ILE A 1 542 ? 1.721 9.784 -35.225 1.00 18.25 542 ILE A C 1
ATOM 3827 O O . ILE A 1 542 ? 0.567 9.734 -35.645 1.00 15.79 542 ILE A O 1
ATOM 3832 N N . PRO A 1 543 ? 2.446 8.676 -35.155 1.00 17.36 543 PRO A N 1
ATOM 3833 C CA . PRO A 1 543 ? 1.865 7.414 -35.635 1.00 19.46 543 PRO A CA 1
ATOM 3834 C C . PRO A 1 543 ? 0.722 6.915 -34.754 1.00 16.82 543 PRO A C 1
ATOM 3835 O O . PRO A 1 543 ? 0.736 7.031 -33.525 1.00 17.70 543 PRO A O 1
ATOM 3839 N N . SER A 1 544 ? -0.279 6.346 -35.410 1.00 17.70 544 SER A N 1
ATOM 3840 C CA . SER A 1 544 ? -1.385 5.748 -34.690 1.00 21.60 544 SER A CA 1
ATOM 3841 C C . SER A 1 544 ? -0.926 4.582 -33.815 1.00 24.45 544 SER A C 1
ATOM 3842 O O . SER A 1 544 ? -1.536 4.322 -32.767 1.00 24.62 544 SER A O 1
ATOM 3845 N N . GLY A 1 545 ? 0.197 3.933 -34.164 1.00 22.12 545 GLY A N 1
ATOM 3846 C CA . GLY A 1 545 ? 0.653 2.768 -33.406 1.00 20.60 545 GLY A CA 1
ATOM 3847 C C . GLY A 1 545 ? 1.009 3.050 -31.952 1.00 24.06 545 GLY A C 1
ATOM 3848 O O . GLY A 1 545 ? 1.105 2.116 -31.149 1.00 19.86 545 GLY A O 1
ATOM 3849 N N . ILE A 1 546 ? 1.215 4.315 -31.586 1.00 14.84 546 ILE A N 1
ATOM 3850 C CA . ILE A 1 546 ? 1.411 4.631 -30.164 1.00 17.47 546 ILE A CA 1
ATOM 3851 C C . ILE A 1 546 ? 0.195 4.181 -29.334 1.00 16.61 546 ILE A C 1
ATOM 3852 O O . ILE A 1 546 ? 0.321 3.935 -28.136 1.00 17.25 546 ILE A O 1
ATOM 3857 N N . ARG A 1 547 ? -0.984 4.059 -29.955 1.00 17.75 547 ARG A N 1
ATOM 3858 C CA . ARG A 1 547 ? -2.169 3.616 -29.229 1.00 17.03 547 ARG A CA 1
ATOM 3859 C C . ARG A 1 547 ? -1.972 2.235 -28.621 1.00 20.28 547 ARG A C 1
ATOM 3860 O O . ARG A 1 547 ? -2.659 1.904 -27.654 1.00 17.35 547 ARG A O 1
ATOM 3868 N N . LEU A 1 548 ? -1.062 1.426 -29.160 1.00 17.49 548 LEU A N 1
ATOM 3869 C CA . LEU A 1 548 ? -0.841 0.073 -28.650 1.00 20.77 548 LEU A CA 1
ATOM 3870 C C . LEU A 1 548 ? 0.215 0.019 -27.537 1.00 19.98 548 LEU A C 1
ATOM 3871 O O . LEU A 1 548 ? 0.499 -1.065 -27.020 1.00 19.44 548 LEU A O 1
ATOM 3876 N N . LEU A 1 549 ? 0.825 1.140 -27.188 1.00 17.55 549 LEU A N 1
ATOM 3877 C CA . LEU A 1 549 ? 1.864 1.142 -26.148 1.00 18.37 549 LEU A CA 1
ATOM 3878 C C . LEU A 1 549 ? 1.190 1.258 -24.783 1.00 18.17 549 LEU A C 1
ATOM 3879 O O . LEU A 1 549 ? 1.314 2.258 -24.081 1.00 18.40 549 LEU A O 1
ATOM 3884 N N . THR A 1 550 ? 0.500 0.193 -24.394 1.00 18.13 550 THR A N 1
ATOM 3885 C CA . THR A 1 550 ? -0.395 0.281 -23.226 1.00 19.75 550 THR A CA 1
ATOM 3886 C C . THR A 1 550 ? 0.348 0.271 -21.891 1.00 20.12 550 THR A C 1
ATOM 3887 O O . THR A 1 550 ? -0.272 0.491 -20.855 1.00 22.02 550 THR A O 1
ATOM 3891 N N . ASN A 1 551 ? 1.653 0.061 -21.877 1.00 20.01 551 ASN A N 1
ATOM 3892 C CA . ASN A 1 551 ? 2.412 0.280 -20.656 1.00 20.60 551 ASN A CA 1
ATOM 3893 C C . ASN A 1 551 ? 2.904 1.716 -20.463 1.00 22.37 551 ASN A C 1
ATOM 3894 O O . ASN A 1 551 ? 3.635 1.964 -19.486 1.00 17.89 551 ASN A O 1
ATOM 3899 N N . LEU A 1 552 ? 2.594 2.626 -21.392 1.00 16.34 552 LEU A N 1
ATOM 3900 C CA . LEU A 1 552 ? 3.173 3.968 -21.345 1.00 17.46 552 LEU A CA 1
ATOM 3901 C C . LEU A 1 552 ? 2.687 4.714 -20.106 1.00 18.41 552 LEU A C 1
ATOM 3902 O O . LEU A 1 552 ? 1.484 4.760 -19.828 1.00 15.81 552 LEU A O 1
ATOM 3907 N N . GLU A 1 553 ? 3.626 5.278 -19.360 1.00 15.21 553 GLU A N 1
ATOM 3908 C CA . GLU A 1 553 ? 3.322 6.166 -18.243 1.00 15.40 553 GLU A CA 1
ATOM 3909 C C . GLU A 1 553 ? 3.590 7.609 -18.595 1.00 15.30 553 GLU A C 1
ATOM 3910 O O . GLU A 1 553 ? 2.951 8.512 -18.054 1.00 15.92 553 GLU A O 1
ATOM 3916 N N . TYR A 1 554 ? 4.597 7.846 -19.433 1.00 13.76 554 TYR A N 1
ATOM 3917 C CA . TYR A 1 554 ? 5.125 9.189 -19.621 1.00 13.15 554 TYR A CA 1
ATOM 3918 C C . TYR A 1 554 ? 5.526 9.313 -21.080 1.00 12.55 554 TYR A C 1
ATOM 3919 O O . TYR A 1 554 ? 6.385 8.563 -21.539 1.00 14.61 554 TYR A O 1
ATOM 3928 N N . LEU A 1 555 ? 4.852 10.192 -21.820 1.00 11.48 555 LEU A N 1
ATOM 3929 C CA . LEU A 1 555 ? 5.072 10.348 -23.257 1.00 11.42 555 LEU A CA 1
ATOM 3930 C C . LEU A 1 555 ? 5.429 11.795 -23.529 1.00 16.09 555 LEU A C 1
ATOM 3931 O O . LEU A 1 555 ? 4.619 12.701 -23.275 1.00 11.63 555 LEU A O 1
ATOM 3936 N N . ASP A 1 556 ? 6.637 12.025 -24.033 1.00 10.55 556 ASP A N 1
ATOM 3937 C CA . ASP A 1 556 ? 7.029 13.387 -24.390 1.00 10.32 556 ASP A CA 1
ATOM 3938 C C . ASP A 1 556 ? 7.466 13.398 -25.845 1.00 14.83 556 ASP A C 1
ATOM 3939 O O . ASP A 1 556 ? 8.555 12.914 -26.161 1.00 11.49 556 ASP A O 1
ATOM 3944 N N . LEU A 1 557 ? 6.619 13.955 -26.725 1.00 10.06 557 LEU A N 1
ATOM 3945 C CA . LEU A 1 557 ? 6.927 14.175 -28.135 1.00 12.26 557 LEU A CA 1
ATOM 3946 C C . LEU A 1 557 ? 7.076 15.653 -28.465 1.00 12.87 557 LEU A C 1
ATOM 3947 O O . LEU A 1 557 ? 7.020 16.061 -29.639 1.00 12.47 557 LEU A O 1
ATOM 3952 N N . SER A 1 558 ? 7.289 16.477 -27.454 1.00 10.10 558 SER A N 1
ATOM 3953 C CA . SER A 1 558 ? 7.204 17.906 -27.635 1.00 10.77 558 SER A CA 1
ATOM 3954 C C . SER A 1 558 ? 8.461 18.455 -28.322 1.00 10.94 558 SER A C 1
ATOM 3955 O O . SER A 1 558 ? 9.500 17.782 -28.429 1.00 10.99 558 SER A O 1
ATOM 3958 N N . SER A 1 559 ? 8.375 19.712 -28.810 1.00 11.47 559 SER A N 1
ATOM 3959 C CA . SER A 1 559 ? 9.521 20.401 -29.443 1.00 12.52 559 SER A CA 1
ATOM 3960 C C . SER A 1 559 ? 10.136 19.551 -30.564 1.00 14.16 559 SER A C 1
ATOM 3961 O O . SER A 1 559 ? 11.322 19.241 -30.569 1.00 12.32 559 SER A O 1
ATOM 3964 N N . ASN A 1 560 ? 9.301 19.260 -31.555 1.00 11.87 560 ASN A N 1
ATOM 3965 C CA . ASN A 1 560 ? 9.634 18.497 -32.745 1.00 14.15 560 ASN A CA 1
ATOM 3966 C C . ASN A 1 560 ? 8.942 19.250 -33.868 1.00 18.41 560 ASN A C 1
ATOM 3967 O O . ASN A 1 560 ? 8.721 20.457 -33.759 1.00 13.10 560 ASN A O 1
ATOM 3972 N N . ARG A 1 561 ? 8.796 18.628 -35.017 1.00 13.16 561 ARG A N 1
ATOM 3973 C CA . ARG A 1 561 ? 8.042 19.235 -36.118 1.00 15.21 561 ARG A CA 1
ATOM 3974 C C . ARG A 1 561 ? 6.919 18.286 -36.543 1.00 15.79 561 ARG A C 1
ATOM 3975 O O . ARG A 1 561 ? 6.714 18.046 -37.732 1.00 15.41 561 ARG A O 1
ATOM 3983 N N . PHE A 1 562 ? 6.260 17.649 -35.591 1.00 12.75 562 PHE A N 1
ATOM 3984 C CA . PHE A 1 562 ? 5.107 16.828 -35.946 1.00 13.06 562 PHE A CA 1
ATOM 3985 C C . PHE A 1 562 ? 3.988 17.668 -36.544 1.00 16.17 562 PHE A C 1
ATOM 3986 O O . PHE A 1 562 ? 3.700 18.789 -36.107 1.00 13.74 562 PHE A O 1
ATOM 3994 N N . SER A 1 563 ? 3.341 17.106 -37.546 1.00 16.04 563 SER A N 1
ATOM 3995 C CA . SER A 1 563 ? 2.330 17.793 -38.320 1.00 17.77 563 SER A CA 1
ATOM 3996 C C . SER A 1 563 ? 1.061 16.944 -38.294 1.00 17.13 563 SER A C 1
ATOM 3997 O O . SER A 1 563 ? 1.085 15.796 -37.842 1.00 15.47 563 SER A O 1
ATOM 4000 N N . PHE A 1 564 ? -0.033 17.526 -38.788 1.00 17.24 564 PHE A N 1
ATOM 4001 C CA . PHE A 1 564 ? -1.346 16.886 -38.964 1.00 21.74 564 PHE A CA 1
ATOM 4002 C C . PHE A 1 564 ? -2.002 16.585 -37.612 1.00 23.66 564 PHE A C 1
ATOM 4003 O O . PHE A 1 564 ? -1.721 17.257 -36.624 1.00 15.66 564 PHE A O 1
ATOM 4011 N N . GLU A 1 565 ? -2.979 15.694 -37.576 1.00 19.03 565 GLU A N 1
ATOM 4012 C CA . GLU A 1 565 ? -3.852 15.585 -36.400 1.00 21.94 565 GLU A CA 1
ATOM 4013 C C . GLU A 1 565 ? -3.270 14.689 -35.314 1.00 19.84 565 GLU A C 1
ATOM 4014 O O . GLU A 1 565 ? -2.473 13.769 -35.580 1.00 18.03 565 GLU A O 1
ATOM 4020 N N . ILE A 1 566 ? -3.646 14.992 -34.073 1.00 14.71 566 ILE A N 1
ATOM 4021 C CA . ILE A 1 566 ? -3.431 14.041 -32.960 1.00 13.42 566 ILE A CA 1
ATOM 4022 C C . ILE A 1 566 ? -4.261 12.790 -33.221 1.00 15.50 566 ILE A C 1
ATOM 4023 O O . ILE A 1 566 ? -5.478 12.903 -33.507 1.00 15.20 566 ILE A O 1
ATOM 4028 N N . PRO A 1 567 ? -3.671 11.594 -33.205 1.00 19.32 567 PRO A N 1
ATOM 4029 C CA . PRO A 1 567 ? -4.434 10.362 -33.567 1.00 17.77 567 PRO A CA 1
ATOM 4030 C C . PRO A 1 567 ? -5.679 10.237 -32.696 1.00 17.37 567 PRO A C 1
ATOM 4031 O O . PRO A 1 567 ? -5.601 10.382 -31.458 1.00 18.13 567 PRO A O 1
ATOM 4035 N N . PRO A 1 568 ? -6.846 10.037 -33.304 1.00 19.39 568 PRO A N 1
ATOM 4036 C CA . PRO A 1 568 ? -8.091 9.905 -32.523 1.00 18.72 568 PRO A CA 1
ATOM 4037 C C . PRO A 1 568 ? -8.222 8.579 -31.776 1.00 22.96 568 PRO A C 1
ATOM 4038 O O . PRO A 1 568 ? -9.175 8.435 -31.006 1.00 24.03 568 PRO A O 1
ATOM 4042 N N . THR A 1 569 ? -7.294 7.631 -31.958 1.00 22.98 569 THR A N 1
ATOM 4043 C CA . THR A 1 569 ? -7.303 6.335 -31.292 1.00 24.97 569 THR A CA 1
ATOM 4044 C C . THR A 1 569 ? -6.489 6.305 -29.989 1.00 23.37 569 THR A C 1
ATOM 4045 O O . THR A 1 569 ? -6.388 5.243 -29.361 1.00 26.31 569 THR A O 1
ATOM 4049 N N . LEU A 1 570 ? -5.855 7.412 -29.588 1.00 20.10 570 LEU A N 1
ATOM 4050 C CA . LEU A 1 570 ? -5.110 7.475 -28.332 1.00 19.89 570 LEU A CA 1
ATOM 4051 C C . LEU A 1 570 ? -6.114 7.649 -27.203 1.00 26.89 570 LEU A C 1
ATOM 4052 O O . LEU A 1 570 ? -6.309 8.743 -26.663 1.00 22.45 570 LEU A O 1
ATOM 4057 N N . ASN A 1 571 ? -6.737 6.541 -26.835 1.00 19.35 571 ASN A N 1
ATOM 4058 C CA . ASN A 1 571 ? -7.784 6.560 -25.827 1.00 17.41 571 ASN A CA 1
ATOM 4059 C C . ASN A 1 571 ? -7.668 5.400 -24.854 1.00 18.75 571 ASN A C 1
ATOM 4060 O O . ASN A 1 571 ? -8.609 5.153 -24.115 1.00 18.57 571 ASN A O 1
ATOM 4065 N N . ASN A 1 572 ? -6.632 4.593 -24.957 1.00 16.82 572 ASN A N 1
ATOM 4066 C CA . ASN A 1 572 ? -6.540 3.341 -24.230 1.00 24.97 572 ASN A CA 1
ATOM 4067 C C . ASN A 1 572 ? -5.144 3.175 -23.636 1.00 19.71 572 ASN A C 1
ATOM 4068 O O . ASN A 1 572 ? -4.444 2.223 -23.958 1.00 20.14 572 ASN A O 1
ATOM 4073 N N . LEU A 1 573 ? -4.629 4.200 -22.962 1.00 17.02 573 LEU A N 1
ATOM 4074 C CA . LEU A 1 573 ? -3.311 4.117 -22.301 1.00 16.49 573 LEU A CA 1
ATOM 4075 C C . LEU A 1 573 ? -3.554 4.243 -20.791 1.00 20.15 573 LEU A C 1
ATOM 4076 O O . LEU A 1 573 ? -3.508 5.348 -20.211 1.00 17.76 573 LEU A O 1
ATOM 4081 N N . PRO A 1 574 ? -3.897 3.145 -20.131 1.00 18.55 574 PRO A N 1
ATOM 4082 C CA . PRO A 1 574 ? -4.479 3.264 -18.790 1.00 22.01 574 PRO A CA 1
ATOM 4083 C C . PRO A 1 574 ? -3.462 3.608 -17.707 1.00 20.74 574 PRO A C 1
ATOM 4084 O O . PRO A 1 574 ? -3.868 3.860 -16.577 1.00 22.64 574 PRO A O 1
ATOM 4088 N N . ARG A 1 575 ? -2.163 3.643 -18.005 1.00 17.87 575 ARG A N 1
ATOM 4089 C CA . ARG A 1 575 ? -1.147 4.070 -17.025 1.00 18.43 575 ARG A CA 1
ATOM 4090 C C . ARG A 1 575 ? -0.580 5.459 -17.336 1.00 16.63 575 ARG A C 1
ATOM 4091 O O . ARG A 1 575 ? 0.316 5.923 -16.632 1.00 17.32 575 ARG A O 1
ATOM 4099 N N . LEU A 1 576 ? -1.044 6.099 -18.388 1.00 17.26 576 LEU A N 1
ATOM 4100 C CA . LEU A 1 576 ? -0.408 7.327 -18.865 1.00 17.61 576 LEU A CA 1
ATOM 4101 C C . LEU A 1 576 ? -0.765 8.488 -17.935 1.00 17.96 576 LEU A C 1
ATOM 4102 O O . LEU A 1 576 ? -1.940 8.854 -17.820 1.00 14.94 576 LEU A O 1
ATOM 4107 N N . TYR A 1 577 ? 0.214 9.041 -17.243 1.00 14.65 577 TYR A N 1
ATOM 4108 C CA . TYR A 1 577 ? -0.062 10.179 -16.386 1.00 14.97 577 TYR A CA 1
ATOM 4109 C C . TYR A 1 577 ? 0.486 11.489 -16.962 1.00 15.81 577 TYR A C 1
ATOM 4110 O O . TYR A 1 577 ? 0.090 12.556 -16.491 1.00 15.60 577 TYR A O 1
ATOM 4119 N N . TYR A 1 578 ? 1.348 11.445 -17.993 1.00 13.31 578 TYR A N 1
ATOM 4120 C CA . TYR A 1 578 ? 1.982 12.654 -18.538 1.00 12.74 578 TYR A CA 1
ATOM 4121 C C . TYR A 1 578 ? 2.000 12.579 -20.052 1.00 15.61 578 TYR A C 1
ATOM 4122 O O . TYR A 1 578 ? 2.520 11.607 -20.620 1.00 12.17 578 TYR A O 1
ATOM 4131 N N . MET A 1 579 ? 1.408 13.584 -20.717 1.00 11.39 579 MET A N 1
ATOM 4132 C CA . 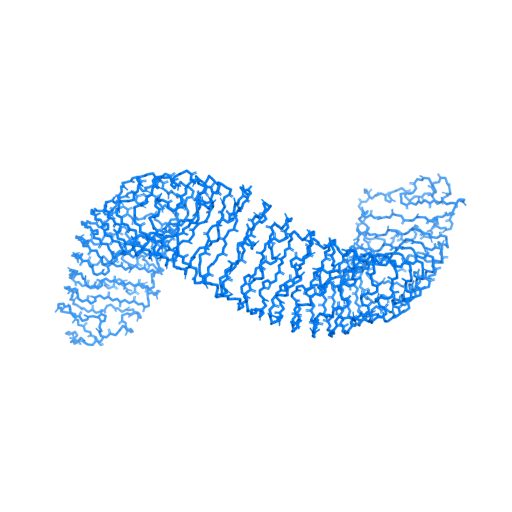MET A 1 579 ? 1.420 13.625 -22.176 1.00 11.83 579 MET A CA 1
ATOM 4133 C C . MET A 1 579 ? 1.828 15.040 -22.548 1.00 11.89 579 MET A C 1
ATOM 4134 O O . MET A 1 579 ? 1.087 15.981 -22.255 1.00 11.07 579 MET A O 1
ATOM 4139 N N . ASN A 1 580 ? 2.919 15.188 -23.275 1.00 11.70 580 ASN A N 1
ATOM 4140 C CA . ASN A 1 580 ? 3.399 16.491 -23.717 1.00 10.96 580 ASN A CA 1
ATOM 4141 C C . ASN A 1 580 ? 3.611 16.443 -25.221 1.00 13.32 580 ASN A C 1
ATOM 4142 O O . ASN A 1 580 ? 4.558 15.794 -25.694 1.00 10.57 580 ASN A O 1
ATOM 4147 N N . LEU A 1 581 ? 2.719 17.114 -25.973 1.00 10.22 581 LEU A N 1
ATOM 4148 C CA . LEU A 1 581 ? 2.811 17.239 -27.428 1.00 13.63 581 LEU A CA 1
ATOM 4149 C C . LEU A 1 581 ? 3.084 18.678 -27.833 1.00 12.12 581 LEU A C 1
ATOM 4150 O O . LEU A 1 581 ? 2.924 19.052 -29.003 1.00 10.72 581 LEU A O 1
ATOM 4155 N N . SER A 1 582 ? 3.538 19.491 -26.888 1.00 12.00 582 SER A N 1
ATOM 4156 C CA . SER A 1 582 ? 3.633 20.902 -27.165 1.00 12.68 582 SER A CA 1
ATOM 4157 C C . SER A 1 582 ? 4.721 21.214 -28.195 1.00 11.76 582 SER A C 1
ATOM 4158 O O . SER A 1 582 ? 5.630 20.414 -28.455 1.00 13.35 582 SER A O 1
ATOM 4161 N N . ARG A 1 583 ? 4.614 22.403 -28.804 1.00 12.50 583 ARG A N 1
ATOM 4162 C CA . ARG A 1 583 ? 5.679 22.932 -29.675 1.00 15.76 583 ARG A CA 1
ATOM 4163 C C . ARG A 1 583 ? 5.917 21.974 -30.869 1.00 14.62 583 ARG A C 1
ATOM 4164 O O . ARG A 1 583 ? 7.011 21.474 -31.115 1.00 12.50 583 ARG A O 1
ATOM 4172 N N . ASN A 1 584 ? 4.849 21.766 -31.624 1.00 12.69 584 ASN A N 1
ATOM 4173 C CA . ASN A 1 584 ? 4.856 21.031 -32.876 1.00 15.44 584 ASN A CA 1
ATOM 4174 C C . ASN A 1 584 ? 3.992 21.845 -33.835 1.00 15.69 584 ASN A C 1
ATOM 4175 O O . ASN A 1 584 ? 3.874 23.067 -33.702 1.00 14.53 584 ASN A O 1
ATOM 4180 N N . ASP A 1 585 ? 3.557 21.257 -34.935 1.00 14.34 585 ASP A N 1
ATOM 4181 C CA . ASP A 1 585 ? 2.634 21.959 -35.827 1.00 15.33 585 ASP A CA 1
ATOM 4182 C C . ASP A 1 585 ? 1.312 21.184 -35.938 1.00 16.23 585 ASP A C 1
ATOM 4183 O O . ASP A 1 585 ? 0.734 21.087 -37.013 1.00 17.09 585 ASP A O 1
ATOM 4188 N N . LEU A 1 586 ? 0.852 20.586 -34.833 1.00 15.95 586 LEU A N 1
ATOM 4189 C CA . LEU A 1 586 ? -0.344 19.731 -34.854 1.00 14.34 586 LEU A CA 1
ATOM 4190 C C . LEU A 1 586 ? -1.607 20.564 -35.108 1.00 15.45 586 LEU A C 1
ATOM 4191 O O . LEU A 1 586 ? -1.722 21.705 -34.650 1.00 16.25 586 LEU A O 1
ATOM 4196 N N . ASP A 1 587 ? -2.535 20.021 -35.895 1.00 18.14 587 ASP A N 1
ATOM 4197 C CA . ASP A 1 587 ? -3.684 20.797 -36.327 1.00 19.26 587 ASP A CA 1
ATOM 4198 C C . ASP A 1 587 ? -4.977 19.979 -36.208 1.00 22.86 587 ASP A C 1
ATOM 4199 O O . ASP A 1 587 ? -4.975 18.848 -35.726 1.00 19.64 587 ASP A O 1
ATOM 4204 N N . GLN A 1 588 ? -6.103 20.614 -36.586 1.00 20.88 588 GLN A N 1
ATOM 4205 C CA . GLN A 1 588 ? -7.464 20.096 -36.477 1.00 24.09 588 GLN A CA 1
ATOM 4206 C C . GLN A 1 588 ? -7.830 20.034 -34.998 1.00 22.05 588 GLN A C 1
ATOM 4207 O O . GLN A 1 588 ? -7.199 20.713 -34.180 1.00 18.44 588 GLN A O 1
ATOM 4213 N N . THR A 1 589 ? -8.942 19.371 -34.671 1.00 21.85 589 THR A N 1
ATOM 4214 C CA . THR A 1 589 ? -9.515 19.449 -33.332 1.00 22.87 589 THR A CA 1
ATOM 4215 C C . THR A 1 589 ? -8.802 18.487 -32.392 1.00 21.51 589 THR A C 1
ATOM 4216 O O . THR A 1 589 ? -8.209 17.481 -32.816 1.00 18.89 589 THR A O 1
ATOM 4220 N N . ILE A 1 590 ? -8.857 18.804 -31.095 1.00 20.52 590 ILE A N 1
ATOM 4221 C CA . ILE A 1 590 ? -8.361 17.931 -30.025 1.00 17.46 590 ILE A CA 1
ATOM 4222 C C . ILE A 1 590 ? -9.318 16.748 -29.948 1.00 20.65 590 ILE A C 1
ATOM 4223 O O . ILE A 1 590 ? -10.523 16.946 -29.758 1.00 18.84 590 ILE A O 1
ATOM 4228 N N . PRO A 1 591 ? -8.853 15.522 -30.172 1.00 18.12 591 PRO A N 1
ATOM 4229 C CA . PRO A 1 591 ? -9.789 14.388 -30.219 1.00 18.80 591 PRO A CA 1
ATOM 4230 C C . PRO A 1 591 ? -10.315 14.015 -28.837 1.00 17.42 591 PRO A C 1
ATOM 4231 O O . PRO A 1 591 ? -9.586 14.028 -27.833 1.00 15.29 591 PRO A O 1
ATOM 4235 N N . GLU A 1 592 ? -11.584 13.596 -28.819 1.00 18.38 592 GLU A N 1
ATOM 4236 C CA . GLU A 1 592 ? -12.236 13.224 -27.567 1.00 22.71 592 GLU A CA 1
ATOM 4237 C C . GLU A 1 592 ? -11.623 11.980 -26.934 1.00 18.59 592 GLU A C 1
ATOM 4238 O O . GLU A 1 592 ? -11.787 11.782 -25.726 1.00 20.01 592 GLU A O 1
ATOM 4244 N N . GLY A 1 593 ? -10.910 11.148 -27.708 1.00 16.95 593 GLY A N 1
ATOM 4245 C CA . GLY A 1 593 ? -10.263 9.976 -27.124 1.00 21.18 593 GLY A CA 1
ATOM 4246 C C . GLY A 1 593 ? -9.299 10.291 -25.985 1.00 19.82 593 GLY A C 1
ATOM 4247 O O . GLY A 1 593 ? -9.163 9.490 -25.047 1.00 17.62 593 GLY A O 1
ATOM 4248 N N . LEU A 1 594 ? -8.639 11.463 -26.031 1.00 15.35 594 LEU A N 1
ATOM 4249 C CA . LEU A 1 594 ? -7.710 11.867 -24.970 1.00 15.60 594 LEU A CA 1
ATOM 4250 C C . LEU A 1 594 ? -8.418 11.992 -23.611 1.00 16.69 594 LEU A C 1
ATOM 4251 O O . LEU A 1 594 ? -7.773 11.811 -22.564 1.00 15.39 594 LEU A O 1
ATOM 4256 N N . THR A 1 595 ? -9.739 12.284 -23.603 1.00 15.24 595 THR A N 1
ATOM 4257 C CA . THR A 1 595 ? -10.457 12.403 -22.326 1.00 18.59 595 THR A CA 1
ATOM 4258 C C . THR A 1 595 ? -10.700 11.054 -21.675 1.00 18.15 595 THR A C 1
ATOM 4259 O O . THR A 1 595 ? -11.188 11.025 -20.529 1.00 18.74 595 THR A O 1
ATOM 4263 N N . LYS A 1 596 ? -10.351 9.963 -22.347 1.00 16.60 596 LYS A N 1
ATOM 4264 C CA . LYS A 1 596 ? -10.512 8.596 -21.784 1.00 17.21 596 LYS A CA 1
ATOM 4265 C C . LYS A 1 596 ? -9.191 8.144 -21.134 1.00 19.57 596 LYS A C 1
ATOM 4266 O O . LYS A 1 596 ? -9.115 7.032 -20.668 1.00 17.33 596 LYS A O 1
ATOM 4272 N N . LEU A 1 597 ? -8.175 8.996 -21.192 1.00 15.70 597 LEU A N 1
ATOM 4273 C CA . LEU A 1 597 ? -6.854 8.688 -20.615 1.00 15.03 597 LEU A CA 1
ATOM 4274 C C . LEU A 1 597 ? -6.938 9.029 -19.124 1.00 17.81 597 LEU A C 1
ATOM 4275 O O . LEU A 1 597 ? -6.451 10.070 -18.644 1.00 16.22 597 LEU A O 1
ATOM 4280 N N . SER A 1 598 ? -7.600 8.124 -18.395 1.00 16.71 598 SER A N 1
ATOM 4281 C CA . SER A 1 598 ? -8.133 8.457 -17.073 1.00 17.84 598 SER A CA 1
ATOM 4282 C C . SER A 1 598 ? -7.044 8.759 -16.061 1.00 18.80 598 SER A C 1
ATOM 4283 O O . SER A 1 598 ? -7.333 9.451 -15.079 1.00 20.72 598 SER A O 1
ATOM 4286 N N . GLN A 1 599 ? -5.806 8.272 -16.258 1.00 17.16 599 GLN A N 1
ATOM 4287 C CA . GLN A 1 599 ? -4.759 8.595 -15.274 1.00 17.42 599 GLN A CA 1
ATOM 4288 C C . GLN A 1 599 ? -3.986 9.877 -15.607 1.00 16.95 599 GLN A C 1
ATOM 4289 O O . GLN A 1 599 ? -3.034 10.220 -14.891 1.00 16.68 599 GLN A O 1
ATOM 4295 N N . LEU A 1 600 ? -4.332 10.592 -16.672 1.00 15.40 600 LEU A N 1
ATOM 4296 C CA . LEU A 1 600 ? -3.561 11.808 -17.014 1.00 15.50 600 LEU A CA 1
ATOM 4297 C C . LEU A 1 600 ? -3.558 12.797 -15.853 1.00 17.18 600 LEU A C 1
ATOM 4298 O O . LEU A 1 600 ? -4.607 13.123 -15.274 1.00 16.13 600 LEU A O 1
ATOM 4303 N N . GLN A 1 601 ? -2.367 13.211 -15.471 1.00 16.26 601 GLN A N 1
ATOM 4304 C CA . GLN A 1 601 ? -2.150 14.276 -14.518 1.00 16.30 601 GLN A CA 1
ATOM 4305 C C . GLN A 1 601 ? -1.698 15.572 -15.178 1.00 16.69 601 GLN A C 1
ATOM 4306 O O . GLN A 1 601 ? -2.007 16.658 -14.649 1.00 18.11 601 GLN A O 1
ATOM 4312 N N . MET A 1 602 ? -0.938 15.472 -16.274 1.00 14.63 602 MET A N 1
ATOM 4313 C CA . MET A 1 602 ? -0.465 16.643 -17.014 1.00 14.41 602 MET A CA 1
ATOM 4314 C C . MET A 1 602 ? -0.676 16.431 -18.499 1.00 16.99 602 MET A C 1
ATOM 4315 O O . MET A 1 602 ? -0.243 15.421 -19.065 1.00 15.84 602 MET A O 1
ATOM 4320 N N . LEU A 1 603 ? -1.335 17.390 -19.134 1.00 14.95 603 LEU A N 1
ATOM 4321 C CA . LEU A 1 603 ? -1.580 17.337 -20.566 1.00 16.29 603 LEU A CA 1
ATOM 4322 C C . LEU A 1 603 ? -1.169 18.682 -21.125 1.00 16.13 603 LEU A C 1
ATOM 4323 O O . LEU A 1 603 ? -1.749 19.712 -20.758 1.00 12.95 603 LEU A O 1
ATOM 4328 N N . ASP A 1 604 ? -0.145 18.681 -21.982 1.00 13.77 604 ASP A N 1
ATOM 4329 C CA . ASP A 1 604 ? 0.380 19.908 -22.568 1.00 15.81 604 ASP A CA 1
ATOM 4330 C C . ASP A 1 604 ? 0.311 19.754 -24.087 1.00 15.75 604 ASP A C 1
ATOM 4331 O O . ASP A 1 604 ? 1.081 18.983 -24.679 1.00 12.90 604 ASP A O 1
ATOM 4336 N N . LEU A 1 605 ? -0.615 20.491 -24.713 1.00 11.96 605 LEU A N 1
ATOM 4337 C CA . LEU A 1 605 ? -0.754 20.577 -26.167 1.00 11.82 605 LEU A CA 1
ATOM 4338 C C . LEU A 1 605 ? -0.458 21.985 -26.693 1.00 14.20 605 LEU A C 1
ATOM 4339 O O . LEU A 1 605 ? -0.833 22.320 -27.835 1.00 12.97 605 LEU A O 1
ATOM 4344 N N . SER A 1 606 ? 0.227 22.807 -25.896 1.00 13.51 606 SER A N 1
ATOM 4345 C CA . SER A 1 606 ? 0.436 24.217 -26.214 1.00 15.84 606 SER A CA 1
ATOM 4346 C C . SER A 1 606 ? 1.374 24.368 -27.416 1.00 14.02 606 SER A C 1
ATOM 4347 O O . SER A 1 606 ? 2.125 23.448 -27.776 1.00 14.47 606 SER A O 1
ATOM 4350 N N . TYR A 1 607 ? 1.306 25.540 -28.067 1.00 15.11 607 TYR A N 1
ATOM 4351 C CA . TYR A 1 607 ? 2.174 25.875 -29.211 1.00 15.70 607 TYR A CA 1
ATOM 4352 C C . TYR A 1 607 ? 2.009 24.874 -30.380 1.00 14.84 607 TYR A C 1
ATOM 4353 O O . TYR A 1 607 ? 2.969 24.250 -30.855 1.00 14.34 607 TYR A O 1
ATOM 4362 N N . ASN A 1 608 ? 0.782 24.793 -30.878 1.00 15.14 608 ASN A N 1
ATOM 4363 C CA . ASN A 1 608 ? 0.413 24.004 -32.048 1.00 15.04 608 ASN A CA 1
ATOM 4364 C C . ASN A 1 608 ? -0.552 24.866 -32.854 1.00 18.64 608 ASN A C 1
ATOM 4365 O O . ASN A 1 608 ? -0.568 26.102 -32.723 1.00 17.88 608 ASN A O 1
ATOM 4370 N N . GLN A 1 609 ? -1.246 24.277 -33.812 1.00 16.78 609 GLN A N 1
ATOM 4371 C CA . GLN A 1 609 ? -2.277 25.027 -34.510 1.00 18.33 609 GLN A CA 1
ATOM 4372 C C . GLN A 1 609 ? -3.622 24.317 -34.376 1.00 20.52 609 GLN A C 1
ATOM 4373 O O . GLN A 1 609 ? -4.418 24.252 -35.308 1.00 19.47 609 GLN A O 1
ATOM 4379 N N . LEU A 1 610 ? -3.886 23.783 -33.195 1.00 19.92 610 LEU A N 1
ATOM 4380 C CA . LEU A 1 610 ? -5.137 23.071 -32.972 1.00 19.73 610 LEU A CA 1
ATOM 4381 C C . LEU A 1 610 ? -6.316 24.024 -33.037 1.00 24.17 610 LEU A C 1
ATOM 4382 O O . LEU A 1 610 ? -6.239 25.147 -32.543 1.00 22.80 610 LEU A O 1
ATOM 4387 N N . ASP A 1 611 ? -7.441 23.566 -33.578 1.00 21.06 611 ASP A N 1
ATOM 4388 C CA . ASP A 1 611 ? -8.569 24.495 -33.680 1.00 23.31 611 ASP A CA 1
ATOM 4389 C C . ASP A 1 611 ? -9.875 23.813 -33.250 1.00 21.71 611 ASP A C 1
ATOM 4390 O O . ASP A 1 611 ? -9.874 22.734 -32.636 1.00 20.46 611 ASP A O 1
ATOM 4395 N N . GLY A 1 612 ? -10.999 24.502 -33.494 1.00 24.60 612 GLY A N 1
ATOM 4396 C CA . GLY A 1 612 ? -12.295 24.009 -33.048 1.00 27.78 612 GLY A CA 1
ATOM 4397 C C . GLY A 1 612 ? -12.440 24.207 -31.548 1.00 29.31 612 GLY A C 1
ATOM 4398 O O . GLY A 1 612 ? -11.693 24.962 -30.900 1.00 22.99 612 GLY A O 1
ATOM 4399 N N . GLU A 1 613 ? -13.378 23.463 -30.977 1.00 26.46 613 GLU A N 1
ATOM 4400 C CA . GLU A 1 613 ? -13.795 23.683 -29.607 1.00 27.09 613 GLU A CA 1
ATOM 4401 C C . GLU A 1 613 ? -13.090 22.739 -28.637 1.00 21.23 613 GLU A C 1
ATOM 4402 O O . GLU A 1 613 ? -12.665 21.652 -29.007 1.00 23.54 613 GLU A O 1
ATOM 4408 N N . ILE A 1 614 ? -12.973 23.172 -27.382 1.00 25.03 614 ILE A N 1
ATOM 4409 C CA . ILE A 1 614 ? -12.526 22.304 -26.290 1.00 20.60 614 ILE A CA 1
ATOM 4410 C C . ILE A 1 614 ? -13.704 21.433 -25.859 1.00 21.22 614 ILE A C 1
ATOM 4411 O O . ILE A 1 614 ? -14.761 21.945 -25.466 1.00 21.49 614 ILE A O 1
ATOM 4416 N N . SER A 1 615 ? -13.534 20.117 -25.947 1.00 19.45 615 SER A N 1
ATOM 4417 C CA . SER A 1 615 ? -14.648 19.214 -25.683 1.00 20.20 615 SER A CA 1
ATOM 4418 C C . SER A 1 615 ? -15.114 19.339 -24.233 1.00 21.75 615 SER A C 1
ATOM 4419 O O . SER A 1 615 ? -14.302 19.383 -23.301 1.00 19.74 615 SER A O 1
ATOM 4422 N N . SER A 1 616 ? -16.422 19.329 -24.033 1.00 21.92 616 SER A N 1
ATOM 4423 C CA . SER A 1 616 ? -16.878 19.297 -22.660 1.00 25.14 616 SER A CA 1
ATOM 4424 C C . SER A 1 616 ? -16.620 17.933 -22.014 1.00 25.71 616 SER A C 1
ATOM 4425 O O . SER A 1 616 ? -16.725 17.830 -20.786 1.00 21.94 616 SER A O 1
ATOM 4428 N N . GLN A 1 617 ? -16.240 16.903 -22.805 1.00 21.07 617 GLN A N 1
ATOM 4429 C CA . GLN A 1 617 ? -15.831 15.612 -22.222 1.00 25.64 617 GLN A CA 1
ATOM 4430 C C . GLN A 1 617 ? -14.499 15.691 -21.461 1.00 19.22 617 GLN A C 1
ATOM 4431 O O . GLN A 1 617 ? -14.116 14.710 -20.821 1.00 18.95 617 GLN A O 1
ATOM 4437 N N . PHE A 1 618 ? -13.790 16.831 -21.475 1.00 18.66 618 PHE A N 1
ATOM 4438 C CA . PHE A 1 618 ? -12.648 16.974 -20.594 1.00 17.95 618 PHE A CA 1
ATOM 4439 C C . PHE A 1 618 ? -12.981 16.756 -19.122 1.00 18.57 618 PHE A C 1
ATOM 4440 O O . PHE A 1 618 ? -12.072 16.393 -18.354 1.00 18.10 618 PHE A O 1
ATOM 4448 N N . ARG A 1 619 ? -14.250 16.906 -18.736 1.00 19.86 619 ARG A N 1
ATOM 4449 C CA . ARG A 1 619 ? -14.676 16.631 -17.356 1.00 21.68 619 ARG A CA 1
ATOM 4450 C C . ARG A 1 619 ? -14.296 15.227 -16.890 1.00 20.61 619 ARG A C 1
ATOM 4451 O O . ARG A 1 619 ? -14.145 14.991 -15.670 1.00 22.34 619 ARG A O 1
ATOM 4459 N N . SER A 1 620 ? -14.181 14.276 -17.832 1.00 20.03 620 SER A N 1
ATOM 4460 C CA . SER A 1 620 ? -13.793 12.890 -17.518 1.00 19.99 620 SER A CA 1
ATOM 4461 C C . SER A 1 620 ? -12.354 12.725 -17.022 1.00 19.08 620 SER A C 1
ATOM 4462 O O . SER A 1 620 ? -12.035 11.673 -16.439 1.00 19.90 620 SER A O 1
ATOM 4465 N N . LEU A 1 621 ? -11.493 13.717 -17.201 1.00 18.20 621 LEU A N 1
ATOM 4466 C CA . LEU A 1 621 ? -10.090 13.613 -16.760 1.00 17.51 621 LEU A CA 1
ATOM 4467 C C . LEU A 1 621 ? -10.045 14.058 -15.297 1.00 18.48 621 LEU A C 1
ATOM 4468 O O . LEU A 1 621 ? -9.616 15.162 -14.939 1.00 18.52 621 LEU A O 1
ATOM 4473 N N . GLN A 1 622 ? -10.498 13.167 -14.443 1.00 19.52 622 GLN A N 1
ATOM 4474 C CA . GLN A 1 622 ? -10.699 13.479 -13.047 1.00 20.85 622 GLN A CA 1
ATOM 4475 C C . GLN A 1 622 ? -9.395 13.497 -12.263 1.00 20.90 622 GLN A C 1
ATOM 4476 O O . GLN A 1 622 ? -9.387 13.986 -11.142 1.00 22.10 622 GLN A O 1
ATOM 4482 N N . ASN A 1 623 ? -8.297 13.013 -12.833 1.00 19.83 623 ASN A N 1
ATOM 4483 C CA . ASN A 1 623 ? -6.998 13.105 -12.173 1.00 19.98 623 ASN A CA 1
ATOM 4484 C C . ASN A 1 623 ? -6.158 14.239 -12.737 1.00 19.02 623 ASN A C 1
ATOM 4485 O O . ASN A 1 623 ? -5.046 14.480 -12.255 1.00 19.24 623 ASN A O 1
ATOM 4490 N N . LEU A 1 624 ? -6.670 14.949 -13.732 1.00 18.20 624 LEU A N 1
ATOM 4491 C CA . LEU A 1 624 ? -5.881 15.966 -14.413 1.00 17.37 624 LEU A CA 1
ATOM 4492 C C . LEU A 1 624 ? -5.582 17.126 -13.461 1.00 18.43 624 LEU A C 1
ATOM 4493 O O . LEU A 1 624 ? -6.503 17.734 -12.901 1.00 19.45 624 LEU A O 1
ATOM 4498 N N . GLU A 1 625 ? -4.305 17.418 -13.271 1.00 18.38 625 GLU A N 1
ATOM 4499 C CA . GLU A 1 625 ? -3.886 18.549 -12.445 1.00 19.58 625 GLU A CA 1
ATOM 4500 C C . GLU A 1 625 ? -3.471 19.758 -13.268 1.00 19.10 625 GLU A C 1
ATOM 4501 O O . GLU A 1 625 ? -3.731 20.898 -12.865 1.00 20.79 625 GLU A O 1
ATOM 4507 N N . ARG A 1 626 ? -2.780 19.539 -14.387 1.00 17.73 626 ARG A N 1
ATOM 4508 C CA . ARG A 1 626 ? -2.245 20.641 -15.176 1.00 18.88 626 ARG A CA 1
ATOM 4509 C C . ARG A 1 626 ? -2.678 20.477 -16.619 1.00 21.17 626 ARG A C 1
ATOM 4510 O O . ARG A 1 626 ? -2.484 19.407 -17.216 1.00 18.98 626 ARG A O 1
ATOM 4518 N N . LEU A 1 627 ? -3.200 21.556 -17.198 1.00 17.68 627 LEU A N 1
ATOM 4519 C CA . LEU A 1 627 ? -3.719 21.535 -18.564 1.00 15.55 627 LEU A CA 1
ATOM 4520 C C . LEU A 1 627 ? -3.184 22.775 -19.256 1.00 16.01 627 LEU A C 1
ATOM 4521 O O . LEU A 1 627 ? -3.376 23.894 -18.764 1.00 16.98 627 LEU A O 1
ATOM 4526 N N . ASP A 1 628 ? -2.432 22.585 -20.354 1.00 14.92 628 ASP A N 1
ATOM 4527 C CA . ASP A 1 628 ? -1.906 23.725 -21.089 1.00 15.49 628 ASP A CA 1
ATOM 4528 C C . ASP A 1 628 ? -2.368 23.592 -22.535 1.00 21.12 628 ASP A C 1
ATOM 4529 O O . ASP A 1 628 ? -1.919 22.703 -23.270 1.00 15.16 628 ASP A O 1
ATOM 4534 N N . LEU A 1 629 ? -3.289 24.458 -22.939 1.00 15.57 629 LEU A N 1
ATOM 4535 C CA . LEU A 1 629 ? -3.722 24.504 -24.329 1.00 15.48 629 LEU A CA 1
ATOM 4536 C C . LEU A 1 629 ? -3.321 25.804 -25.007 1.00 16.41 629 LEU A C 1
ATOM 4537 O O . LEU A 1 629 ? -3.880 26.148 -26.060 1.00 17.96 629 LEU A O 1
ATOM 4542 N N . SER A 1 630 ? -2.443 26.575 -24.390 1.00 16.97 630 SER A N 1
ATOM 4543 C CA . SER A 1 630 ? -2.181 27.925 -24.866 1.00 18.26 630 SER A CA 1
ATOM 4544 C C . SER A 1 630 ? -1.528 27.906 -26.259 1.00 17.98 630 SER A C 1
ATOM 4545 O O . SER A 1 630 ? -0.949 26.908 -26.704 1.00 19.88 630 SER A O 1
ATOM 4548 N N . HIS A 1 631 ? -1.611 29.048 -26.952 1.00 19.33 631 HIS A N 1
ATOM 4549 C CA . HIS A 1 631 ? -0.952 29.204 -28.248 1.00 19.48 631 HIS A CA 1
ATOM 4550 C C . HIS A 1 631 ? -1.429 28.145 -29.243 1.00 19.60 631 HIS A C 1
ATOM 4551 O O . HIS A 1 631 ? -0.664 27.375 -29.820 1.00 17.92 631 HIS A O 1
ATOM 4558 N N . ASN A 1 632 ? -2.727 28.188 -29.494 1.00 20.38 632 ASN A N 1
ATOM 4559 C CA . ASN A 1 632 ? -3.376 27.344 -30.486 1.00 18.80 632 ASN A CA 1
ATOM 4560 C C . ASN A 1 632 ? -4.394 28.237 -31.192 1.00 24.86 632 ASN A C 1
ATOM 4561 O O . ASN A 1 632 ? -4.318 29.475 -31.149 1.00 22.43 632 ASN A O 1
ATOM 4566 N N . ASN A 1 633 ? -5.280 27.628 -31.933 1.00 20.75 633 ASN A N 1
ATOM 4567 C CA . ASN A 1 633 ? -6.332 28.327 -32.634 1.00 22.58 633 ASN A CA 1
ATOM 4568 C C . ASN A 1 633 ? -7.718 27.871 -32.168 1.00 22.75 633 ASN A C 1
ATOM 4569 O O . ASN A 1 633 ? -8.660 27.848 -32.954 1.00 26.26 633 ASN A O 1
ATOM 4574 N N . LEU A 1 634 ? -7.903 27.619 -30.863 1.00 21.88 634 LEU A N 1
ATOM 4575 C CA . LEU A 1 634 ? -9.179 27.106 -30.338 1.00 22.05 634 LEU A CA 1
ATOM 4576 C C . LEU A 1 634 ? -10.252 28.192 -30.251 1.00 28.94 634 LEU A C 1
ATOM 4577 O O . LEU A 1 634 ? -9.968 29.365 -29.983 1.00 27.29 634 LEU A O 1
ATOM 4582 N N . SER A 1 635 ? -11.511 27.809 -30.486 1.00 26.08 635 SER A N 1
ATOM 4583 C CA . SER A 1 635 ? -12.571 28.807 -30.540 1.00 26.97 635 SER A CA 1
ATOM 4584 C C . SER A 1 635 ? -13.732 28.370 -29.651 1.00 27.71 635 SER A C 1
ATOM 4585 O O . SER A 1 635 ? -13.688 27.309 -29.020 1.00 27.53 635 SER A O 1
ATOM 4588 N N . GLY A 1 636 ? -14.747 29.232 -29.577 1.00 29.18 636 GLY A N 1
ATOM 4589 C CA . GLY A 1 636 ? -15.940 28.988 -28.794 1.00 29.84 636 GLY A CA 1
ATOM 4590 C C . GLY A 1 636 ? -15.646 29.232 -27.327 1.00 34.81 636 GLY A C 1
ATOM 4591 O O . GLY A 1 636 ? -14.738 29.985 -26.964 1.00 28.96 636 GLY A O 1
ATOM 4592 N N . GLN A 1 637 ? -16.453 28.618 -26.472 1.00 29.92 637 GLN A N 1
ATOM 4593 C CA . GLN A 1 637 ? -16.397 28.871 -25.039 1.00 33.47 637 GLN A CA 1
ATOM 4594 C C . GLN A 1 637 ? -15.616 27.777 -24.353 1.00 29.25 637 GLN A C 1
ATOM 4595 O O . GLN A 1 637 ? -15.536 26.646 -24.846 1.00 29.65 637 GLN A O 1
ATOM 4601 N N . ILE A 1 638 ? -14.986 28.134 -23.236 1.00 26.56 638 ILE A N 1
ATOM 4602 C CA . ILE A 1 638 ? -14.410 27.104 -22.376 1.00 24.99 638 ILE A CA 1
ATOM 4603 C C . ILE A 1 638 ? -15.587 26.363 -21.761 1.00 25.49 638 ILE A C 1
ATOM 4604 O O . ILE A 1 638 ? -16.436 27.006 -21.160 1.00 27.05 638 ILE A O 1
ATOM 4609 N N . PRO A 1 639 ? -15.676 25.048 -21.901 1.00 27.15 639 PRO A N 1
ATOM 4610 C CA . PRO A 1 639 ? -16.858 24.316 -21.441 1.00 28.07 639 PRO A CA 1
ATOM 4611 C C . PRO A 1 639 ? -17.112 24.559 -19.962 1.00 25.87 639 PRO A C 1
ATOM 4612 O O . PRO A 1 639 ? -16.189 24.415 -19.129 1.00 25.05 639 PRO A O 1
ATOM 4616 N N . PRO A 1 640 ? -18.348 24.900 -19.595 1.00 27.59 640 PRO A N 1
ATOM 4617 C CA . PRO A 1 640 ? -18.715 24.919 -18.164 1.00 28.47 640 PRO A CA 1
ATOM 4618 C C . PRO A 1 640 ? -18.436 23.603 -17.456 1.00 33.41 640 PRO A C 1
ATOM 4619 O O . PRO A 1 640 ? -18.207 23.613 -16.237 1.00 27.82 640 PRO A O 1
ATOM 4623 N N . SER A 1 641 ? -18.406 22.475 -18.183 1.00 26.41 641 SER A N 1
ATOM 4624 C CA . SER A 1 641 ? -18.085 21.196 -17.535 1.00 27.55 641 SER A CA 1
ATOM 4625 C C . SER A 1 641 ? -16.739 21.192 -16.799 1.00 24.55 641 SER A C 1
ATOM 4626 O O . SER A 1 641 ? -16.513 20.293 -15.984 1.00 24.36 641 SER A O 1
ATOM 4629 N N . PHE A 1 642 ? -15.831 22.164 -17.045 1.00 24.07 642 PHE A N 1
ATOM 4630 C CA . PHE A 1 642 ? -14.603 22.221 -16.248 1.00 23.45 642 PHE A CA 1
ATOM 4631 C C . PHE A 1 642 ? -14.894 22.379 -14.751 1.00 24.80 642 PHE A C 1
ATOM 4632 O O . PHE A 1 642 ? -14.053 21.993 -13.914 1.00 24.54 642 PHE A O 1
ATOM 4640 N N . LYS A 1 643 ? -16.098 22.813 -14.387 1.00 26.40 643 LYS A N 1
ATOM 4641 C CA . LYS A 1 643 ? -16.443 22.841 -12.959 1.00 27.88 643 LYS A CA 1
ATOM 4642 C C . LYS A 1 643 ? -16.372 21.452 -12.316 1.00 32.48 643 LYS A C 1
ATOM 4643 O O . LYS A 1 643 ? -16.206 21.352 -11.092 1.00 29.30 643 LYS A O 1
ATOM 4649 N N . ASP A 1 644 ? -16.417 20.378 -13.109 1.00 26.38 644 ASP A N 1
ATOM 4650 C CA . ASP A 1 644 ? -16.367 19.026 -12.551 1.00 26.28 644 ASP A CA 1
ATOM 4651 C C . ASP A 1 644 ? -14.960 18.574 -12.203 1.00 25.25 644 ASP A C 1
ATOM 4652 O O . ASP A 1 644 ? -14.803 17.527 -11.562 1.00 28.21 644 ASP A O 1
ATOM 4657 N N . MET A 1 645 ? -13.937 19.296 -12.658 1.00 24.28 645 MET A N 1
ATOM 4658 C CA . MET A 1 645 ? -12.556 18.852 -12.535 1.00 26.68 645 MET A CA 1
ATOM 4659 C C . MET A 1 645 ? -11.908 19.426 -11.281 1.00 31.75 645 MET A C 1
ATOM 4660 O O . MET A 1 645 ? -11.095 20.343 -11.338 1.00 26.35 645 MET A O 1
ATOM 4665 N N . LEU A 1 646 ? -12.261 18.838 -10.130 1.00 27.15 646 LEU A N 1
ATOM 4666 C CA . LEU A 1 646 ? -11.770 19.372 -8.867 1.00 30.77 646 LEU A CA 1
ATOM 4667 C C . LEU A 1 646 ? -10.266 19.178 -8.672 1.00 29.47 646 LEU A C 1
ATOM 4668 O O . LEU A 1 646 ? -9.670 19.955 -7.932 1.00 30.37 646 LEU A O 1
ATOM 4673 N N . ALA A 1 647 ? -9.623 18.211 -9.333 1.00 27.23 647 ALA A N 1
ATOM 4674 C CA . ALA A 1 647 ? -8.174 18.074 -9.186 1.00 29.49 647 ALA A CA 1
ATOM 4675 C C . ALA A 1 647 ? -7.370 19.094 -9.990 1.00 27.97 647 ALA A C 1
ATOM 4676 O O . ALA A 1 647 ? -6.161 19.199 -9.789 1.00 23.59 647 ALA A O 1
ATOM 4678 N N . LEU A 1 648 ? -7.984 19.844 -10.894 1.00 23.01 648 LEU A N 1
ATOM 4679 C CA . LEU A 1 648 ? -7.213 20.759 -11.714 1.00 22.23 648 LEU A CA 1
ATOM 4680 C C . LEU A 1 648 ? -6.617 21.870 -10.846 1.00 29.12 648 LEU A C 1
ATOM 4681 O O . LEU A 1 648 ? -7.315 22.488 -10.050 1.00 25.34 648 LEU A O 1
ATOM 4686 N N . THR A 1 649 ? -5.317 22.104 -10.968 1.00 23.65 649 THR A N 1
ATOM 4687 C CA . THR A 1 649 ? -4.692 23.214 -10.248 1.00 25.78 649 THR A CA 1
ATOM 4688 C C . THR A 1 649 ? -4.053 24.255 -11.167 1.00 26.45 649 THR A C 1
ATOM 4689 O O . THR A 1 649 ? -3.891 25.424 -10.755 1.00 26.11 649 THR A O 1
ATOM 4693 N N . HIS A 1 650 ? -3.643 23.867 -12.368 1.00 22.74 650 HIS A N 1
ATOM 4694 C CA . HIS A 1 650 ? -2.929 24.751 -13.298 1.00 22.92 650 HIS A CA 1
ATOM 4695 C C . HIS A 1 650 ? -3.630 24.678 -14.638 1.00 22.22 650 HIS A C 1
ATOM 4696 O O . HIS A 1 650 ? -3.869 23.581 -15.143 1.00 21.28 650 HIS A O 1
ATOM 4703 N N . VAL A 1 651 ? -3.995 25.833 -15.202 1.00 21.57 651 VAL A N 1
ATOM 4704 C CA . VAL A 1 651 ? -4.648 25.859 -16.505 1.00 21.98 651 VAL A CA 1
ATOM 4705 C C . VAL A 1 651 ? -4.138 27.069 -17.271 1.00 30.07 651 VAL A C 1
ATOM 4706 O O . VAL A 1 651 ? -3.820 28.115 -16.690 1.00 23.74 651 VAL A O 1
ATOM 4710 N N . ASP A 1 652 ? -3.965 26.889 -18.574 1.00 20.29 652 ASP A N 1
ATOM 4711 C CA . ASP A 1 652 ? -3.510 27.984 -19.421 1.00 20.54 652 ASP A CA 1
ATOM 4712 C C . ASP A 1 652 ? -4.215 27.817 -20.753 1.00 20.38 652 ASP A C 1
ATOM 4713 O O . ASP A 1 652 ? -4.090 26.769 -21.399 1.00 19.24 652 ASP A O 1
ATOM 4718 N N . VAL A 1 653 ? -5.007 28.816 -21.124 1.00 21.10 653 VAL A N 1
ATOM 4719 C CA . VAL A 1 653 ? -5.714 28.808 -22.392 1.00 20.94 653 VAL A CA 1
ATOM 4720 C C . VAL A 1 653 ? -5.362 30.042 -23.204 1.00 22.11 653 VAL A C 1
ATOM 4721 O O . VAL A 1 653 ? -6.060 30.375 -24.150 1.00 22.83 653 VAL A O 1
ATOM 4725 N N . SER A 1 654 ? -4.270 30.714 -22.850 1.00 22.68 654 SER A N 1
ATOM 4726 C CA . SER A 1 654 ? -3.956 31.998 -23.479 1.0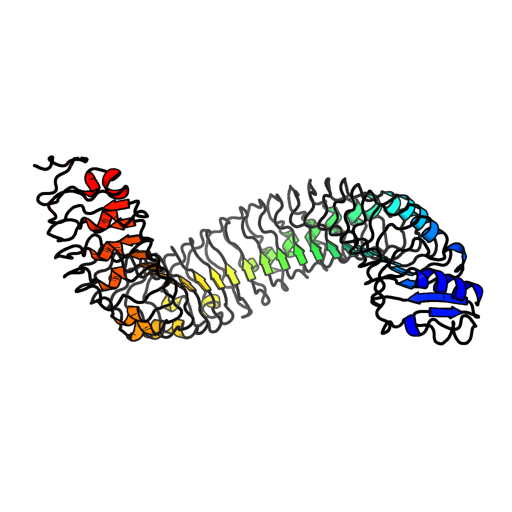0 25.51 654 SER A CA 1
ATOM 4727 C C . SER A 1 654 ? -3.651 31.829 -24.976 1.00 23.64 654 SER A C 1
ATOM 4728 O O . SER A 1 654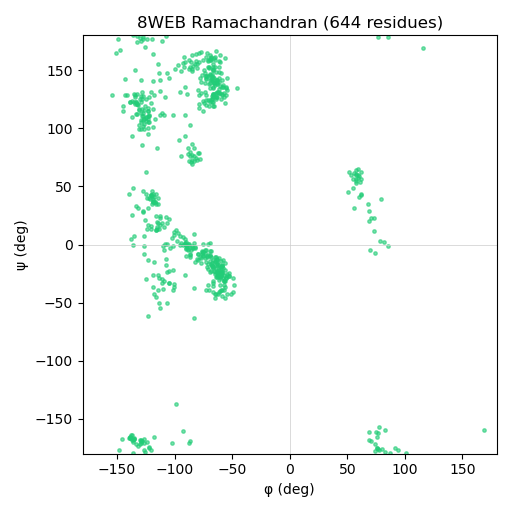 ? -3.315 30.746 -25.453 1.00 24.54 654 SER A O 1
ATOM 4731 N N . HIS A 1 655 ? -3.781 32.935 -25.717 1.00 27.65 655 HIS A N 1
ATOM 4732 C CA . HIS A 1 655 ? -3.443 33.005 -27.153 1.00 29.46 655 HIS A CA 1
ATOM 4733 C C . HIS A 1 655 ? -4.178 31.929 -27.963 1.00 24.10 655 HIS A C 1
ATOM 4734 O O . HIS A 1 655 ? -3.595 31.121 -28.668 1.00 24.67 655 HIS A O 1
ATOM 4741 N N . ASN A 1 656 ? -5.503 31.967 -27.835 1.00 24.73 656 ASN A N 1
ATOM 4742 C CA . ASN A 1 656 ? -6.459 31.175 -28.592 1.00 25.37 656 ASN A CA 1
ATOM 4743 C C . ASN A 1 656 ? -7.485 32.157 -29.138 1.00 33.97 656 ASN A C 1
ATOM 4744 O O . ASN A 1 656 ? -7.216 33.369 -29.184 1.00 29.74 656 ASN A O 1
ATOM 4749 N N . ASN A 1 657 ? -8.592 31.651 -29.673 1.00 27.80 657 ASN A N 1
ATOM 4750 C CA . ASN A 1 657 ? -9.705 32.478 -30.149 1.00 28.92 657 ASN A CA 1
ATOM 4751 C C . ASN A 1 657 ? -10.970 32.253 -29.311 1.00 33.48 657 ASN A C 1
ATOM 4752 O O . ASN A 1 657 ? -12.080 32.130 -29.838 1.00 36.17 657 ASN A O 1
ATOM 4757 N N . LEU A 1 658 ? -10.805 32.118 -28.001 1.00 28.44 658 LEU A N 1
ATOM 4758 C CA . LEU A 1 658 ? -11.863 31.735 -27.076 1.00 28.62 658 LEU A CA 1
ATOM 4759 C C . LEU A 1 658 ? -12.661 32.952 -26.633 1.00 36.42 658 LEU A C 1
ATOM 4760 O O . LEU A 1 658 ? -12.157 34.074 -26.635 1.00 34.29 658 LEU A O 1
ATOM 4765 N N . GLN A 1 659 ? -13.900 32.705 -26.197 1.00 31.54 659 GLN A N 1
ATOM 4766 C CA . GLN A 1 659 ? -14.839 33.756 -25.789 1.00 33.94 659 GLN A CA 1
ATOM 4767 C C . GLN A 1 659 ? -15.786 33.229 -24.731 1.00 36.31 659 GLN A C 1
ATOM 4768 O O . GLN A 1 659 ? -15.904 32.021 -24.527 1.00 33.80 659 GLN A O 1
ATOM 4774 N N . GLY A 1 660 ? -16.462 34.151 -24.055 1.00 38.80 660 GLY A N 1
ATOM 4775 C CA . GLY A 1 660 ? -17.395 33.766 -23.033 1.00 40.66 660 GLY A CA 1
ATOM 4776 C C . GLY A 1 660 ? -16.802 33.754 -21.640 1.00 36.09 660 GLY A C 1
ATOM 4777 O O . GLY A 1 660 ? -15.636 34.108 -21.420 1.00 40.25 660 GLY A O 1
ATOM 4778 N N . PRO A 1 661 ? -17.603 33.341 -20.668 1.00 36.74 661 PRO A N 1
ATOM 4779 C CA . PRO A 1 661 ? -17.166 33.417 -19.277 1.00 40.01 661 PRO A CA 1
ATOM 4780 C C . PRO A 1 661 ? -16.231 32.274 -18.935 1.00 36.02 661 PRO A C 1
ATOM 4781 O O . PRO A 1 661 ? -16.124 31.282 -19.655 1.00 33.11 661 PRO A O 1
ATOM 4785 N N . ILE A 1 662 ? -15.545 32.448 -17.813 1.00 38.50 662 ILE A N 1
ATOM 4786 C CA . ILE A 1 662 ? -14.555 31.499 -17.303 1.00 31.90 662 ILE A CA 1
ATOM 4787 C C . ILE A 1 662 ? -15.281 30.500 -16.416 1.00 38.19 662 ILE A C 1
ATOM 4788 O O . ILE A 1 662 ? -16.044 30.920 -15.543 1.00 33.46 662 ILE A O 1
ATOM 4793 N N . PRO A 1 663 ? -15.100 29.192 -16.600 1.00 37.82 663 PRO A N 1
ATOM 4794 C CA . PRO A 1 663 ? -15.801 28.228 -15.748 1.00 34.24 663 PRO A CA 1
ATOM 4795 C C . PRO A 1 663 ? -15.418 28.415 -14.287 1.00 37.90 663 PRO A C 1
ATOM 4796 O O . PRO A 1 663 ? -14.383 28.987 -13.939 1.00 37.32 663 PRO A O 1
ATOM 4800 N N . ASP A 1 664 ? -16.230 27.856 -13.430 1.00 32.22 664 ASP A N 1
ATOM 4801 C CA . ASP A 1 664 ? -16.046 27.968 -11.991 1.00 39.40 664 ASP A CA 1
ATOM 4802 C C . ASP A 1 664 ? -15.304 26.719 -11.508 1.00 37.04 664 ASP A C 1
ATOM 4803 O O . ASP A 1 664 ? -15.922 25.707 -11.167 1.00 38.31 664 ASP A O 1
ATOM 4808 N N . ASN A 1 665 ? -13.969 26.776 -11.492 1.00 33.69 665 ASN A N 1
ATOM 4809 C CA . ASN A 1 665 ? -13.233 25.835 -10.655 1.00 42.87 665 ASN A CA 1
ATOM 4810 C C . ASN A 1 665 ? -11.972 26.527 -10.162 1.00 38.82 665 ASN A C 1
ATOM 4811 O O . ASN A 1 665 ? -11.593 27.587 -10.663 1.00 37.79 665 ASN A O 1
ATOM 4816 N N . ALA A 1 666 ? -11.319 25.904 -9.168 1.00 36.35 666 ALA A N 1
ATOM 4817 C CA . ALA A 1 666 ? -10.229 26.568 -8.458 1.00 46.75 666 ALA A CA 1
ATOM 4818 C C . ALA A 1 666 ? -9.091 26.960 -9.398 1.00 35.51 666 ALA A C 1
ATOM 4819 O O . ALA A 1 666 ? -8.512 28.036 -9.248 1.00 38.68 666 ALA A O 1
ATOM 4821 N N . ALA A 1 667 ? -8.756 26.109 -10.375 1.00 31.80 667 ALA A N 1
ATOM 4822 C CA . ALA A 1 667 ? -7.648 26.437 -11.268 1.00 29.75 667 ALA A CA 1
ATOM 4823 C C . ALA A 1 667 ? -7.910 27.749 -11.997 1.00 29.47 667 ALA A C 1
ATOM 4824 O O . ALA A 1 667 ? -7.011 28.590 -12.112 1.00 33.03 667 ALA A O 1
ATOM 4826 N N . PHE A 1 668 ? -9.133 27.932 -12.506 1.00 29.12 668 PHE A N 1
ATOM 4827 C CA . PHE A 1 668 ? -9.460 29.154 -13.239 1.00 30.69 668 PHE A CA 1
ATOM 4828 C C . PHE A 1 668 ? -9.547 30.348 -12.304 1.00 35.38 668 PHE A C 1
ATOM 4829 O O . PHE A 1 668 ? -9.164 31.467 -12.680 1.00 38.78 668 PHE A O 1
ATOM 4837 N N . ARG A 1 669 ? -10.038 30.130 -11.076 1.00 32.56 669 ARG A N 1
ATOM 4838 C CA . ARG A 1 669 ? -10.111 31.224 -10.110 1.00 36.20 669 ARG A CA 1
ATOM 4839 C C . ARG A 1 669 ? -8.720 31.693 -9.687 1.00 41.24 669 ARG A C 1
ATOM 4840 O O . ARG A 1 669 ? -8.499 32.890 -9.479 1.00 47.63 669 ARG A O 1
ATOM 4848 N N . ASN A 1 670 ? -7.764 30.773 -9.578 1.00 36.12 670 ASN A N 1
ATOM 4849 C CA . ASN A 1 670 ? -6.417 31.082 -9.119 1.00 38.35 670 ASN A CA 1
ATOM 4850 C C . ASN A 1 670 ? -5.469 31.450 -10.239 1.00 44.04 670 ASN A C 1
ATOM 4851 O O . ASN A 1 670 ? -4.314 31.787 -9.954 1.00 41.32 670 ASN A O 1
ATOM 4856 N N . ALA A 1 671 ? -5.920 31.388 -11.490 1.00 34.93 671 ALA A N 1
ATOM 4857 C CA . ALA A 1 671 ? -5.019 31.585 -12.616 1.00 34.12 671 ALA A CA 1
ATOM 4858 C C . ALA A 1 671 ? -4.626 33.058 -12.741 1.00 37.84 671 ALA A C 1
ATOM 4859 O O . ALA A 1 671 ? -5.454 33.948 -12.502 1.00 38.63 671 ALA A O 1
ATOM 4861 N N . PRO A 1 672 ? -3.378 33.339 -13.118 1.00 40.68 672 PRO A N 1
ATOM 4862 C CA . PRO A 1 672 ? -2.933 34.737 -13.342 1.00 41.94 672 PRO A CA 1
ATOM 4863 C C . PRO A 1 672 ? -3.533 35.287 -14.625 1.00 40.08 672 PRO A C 1
ATOM 4864 O O . PRO A 1 672 ? -3.963 34.510 -15.493 1.00 33.87 672 PRO A O 1
ATOM 4868 N N . PRO A 1 673 ? -3.561 36.607 -14.796 1.00 42.93 673 PRO A N 1
ATOM 4869 C CA . PRO A 1 673 ? -4.049 37.187 -16.065 1.00 36.90 673 PRO A CA 1
ATOM 4870 C C . PRO A 1 673 ? -3.440 36.560 -17.315 1.00 38.14 673 PRO A C 1
ATOM 4871 O O . PRO A 1 673 ? -4.152 36.380 -18.305 1.00 36.69 673 PRO A O 1
ATOM 4875 N N . ASP A 1 674 ? -2.175 36.155 -17.304 1.00 33.96 674 ASP A N 1
ATOM 4876 C CA . ASP 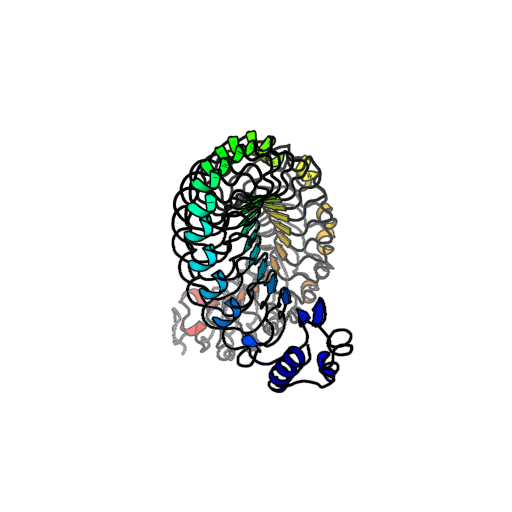A 1 674 ? -1.615 35.672 -18.564 1.00 39.21 674 ASP A CA 1
ATOM 4877 C C . ASP A 1 674 ? -2.074 34.261 -18.936 1.00 32.95 674 ASP A C 1
ATOM 4878 O O . ASP A 1 674 ? -1.760 33.806 -20.038 1.00 29.22 674 ASP A O 1
ATOM 4883 N N . ALA A 1 675 ? -2.819 33.570 -18.070 1.00 32.43 675 ALA A N 1
ATOM 4884 C CA . ALA A 1 675 ? -3.417 32.303 -18.458 1.00 28.40 675 ALA A CA 1
ATOM 4885 C C . ALA A 1 675 ? -4.613 32.519 -19.374 1.00 31.77 675 ALA A C 1
ATOM 4886 O O . ALA A 1 675 ? -5.105 31.553 -19.959 1.00 25.60 675 ALA A O 1
ATOM 4888 N N . PHE A 1 676 ? -5.054 33.776 -19.539 1.00 28.74 676 PHE A N 1
ATOM 4889 C CA . PHE A 1 676 ? -6.221 34.121 -20.341 1.00 32.41 676 PHE A CA 1
ATOM 4890 C C . PHE A 1 676 ? -5.952 35.112 -21.465 1.00 32.36 676 PHE A C 1
ATOM 4891 O O . PHE A 1 676 ? -6.806 35.230 -22.354 1.00 32.98 676 PHE A O 1
ATOM 4899 N N . GLU A 1 677 ? -4.799 35.793 -21.481 1.00 31.14 677 GLU A N 1
ATOM 4900 C CA . GLU A 1 677 ? -4.567 36.897 -22.412 1.00 32.73 677 GLU A CA 1
ATOM 4901 C C . GLU A 1 677 ? -4.547 36.404 -23.862 1.00 31.47 677 GLU A C 1
ATOM 4902 O O . GLU A 1 677 ? -4.394 35.212 -24.138 1.00 29.94 677 GLU A O 1
ATOM 4908 N N . GLY A 1 678 ? -4.724 37.340 -24.794 1.00 33.12 678 GLY A N 1
ATOM 4909 C CA . GLY A 1 678 ? -4.640 37.013 -26.204 1.00 35.26 678 GLY A CA 1
ATOM 4910 C C . GLY A 1 678 ? -5.800 36.235 -26.799 1.00 31.54 678 GLY A C 1
ATOM 4911 O O . GLY A 1 678 ? -5.619 35.582 -27.827 1.00 33.13 678 GLY A O 1
ATOM 4912 N N . ASN A 1 679 ? -6.989 36.289 -26.195 1.00 32.18 679 ASN A N 1
ATOM 4913 C CA . ASN A 1 679 ? -8.157 35.557 -26.676 1.00 31.62 679 ASN A CA 1
ATOM 4914 C C . ASN A 1 679 ? -9.158 36.516 -27.307 1.00 38.96 679 ASN A C 1
ATOM 4915 O O . ASN A 1 679 ? -8.920 37.717 -27.397 1.00 36.09 679 ASN A O 1
ATOM 4920 N N . LYS A 1 680 ? -10.275 35.970 -27.804 1.00 34.00 680 LYS A N 1
ATOM 4921 C CA . LYS A 1 680 ? -11.155 36.830 -28.587 1.00 42.62 680 LYS A CA 1
ATOM 4922 C C . LYS A 1 680 ? -12.099 37.674 -27.719 1.00 41.29 680 LYS A C 1
ATOM 4923 O O . LYS A 1 680 ? -12.083 38.913 -27.769 1.00 44.25 680 LYS A O 1
ATOM 4929 N N . ASP A 1 681 ? -12.981 37.028 -26.964 1.00 37.88 681 ASP A N 1
ATOM 4930 C CA . ASP A 1 681 ? -13.929 37.780 -26.143 1.00 39.93 681 ASP A CA 1
ATOM 4931 C C . ASP A 1 681 ? -14.142 37.148 -24.767 1.00 40.47 681 ASP A C 1
ATOM 4932 O O . ASP A 1 681 ? -15.285 36.996 -24.321 1.00 39.78 681 ASP A O 1
ATOM 4937 N N . LEU A 1 682 ? -13.085 36.701 -24.098 1.00 37.52 682 LEU A N 1
ATOM 4938 C CA . LEU A 1 682 ? -13.261 36.156 -22.757 1.00 36.27 682 LEU A CA 1
ATOM 4939 C C . LEU A 1 682 ? -13.722 37.258 -21.810 1.00 40.98 682 LEU A C 1
ATOM 4940 O O . LEU A 1 682 ? -13.319 38.414 -21.941 1.00 43.15 682 LEU A O 1
ATOM 4945 N N . CYS A 1 683 ? -14.592 36.908 -20.867 1.00 39.06 683 CYS A N 1
ATOM 4946 C CA . CYS A 1 683 ? -15.067 37.883 -19.899 1.00 44.74 683 CYS A CA 1
ATOM 4947 C C . CYS A 1 683 ? -15.032 37.267 -18.507 1.00 45.12 683 CYS A C 1
ATOM 4948 O O . CYS A 1 683 ? -15.142 36.052 -18.351 1.00 40.07 683 CYS A O 1
ATOM 4951 N N . GLY A 1 684 ? -14.837 38.103 -17.491 1.00 52.06 684 GLY A N 1
ATOM 4952 C CA . GLY A 1 684 ? -14.701 37.539 -16.158 1.00 63.08 684 GLY A CA 1
ATOM 4953 C C . GLY A 1 684 ? -15.664 38.039 -15.095 1.00 72.98 684 GLY A C 1
ATOM 4954 O O . GLY A 1 684 ? -16.617 38.776 -15.389 1.00 72.45 684 GLY A O 1
ATOM 4955 N N . SER A 1 685 ? -15.397 37.676 -13.840 1.00 77.11 685 SER A N 1
ATOM 4956 C CA . SER A 1 685 ? -16.164 38.218 -12.718 1.00 81.54 685 SER A CA 1
ATOM 4957 C C . SER A 1 685 ? -15.246 38.604 -11.553 1.00 91.68 685 SER A C 1
ATOM 4958 O O . SER A 1 685 ? -14.143 38.057 -11.409 1.00 99.70 685 SER A O 1
ATOM 4961 N N . GLN A 1 690 ? -8.372 36.796 -14.121 1.00 54.02 690 GLN A N 1
ATOM 4962 C CA . GLN A 1 690 ? -8.272 38.252 -14.040 1.00 71.68 690 GLN A CA 1
ATOM 4963 C C . GLN A 1 690 ? -7.798 38.839 -15.378 1.00 63.29 690 GLN A C 1
ATOM 4964 O O . GLN A 1 690 ? -7.507 38.110 -16.342 1.00 63.12 690 GLN A O 1
ATOM 4970 N N . GLY A 1 691 ? -7.708 40.160 -15.425 1.00 59.92 691 GLY A N 1
ATOM 4971 C CA . GLY A 1 691 ? -7.369 40.864 -16.644 1.00 61.23 691 GLY A CA 1
ATOM 4972 C C . GLY A 1 691 ? -8.450 40.922 -17.696 1.00 52.51 691 GLY A C 1
ATOM 4973 O O . GLY A 1 691 ? -8.161 41.285 -18.838 1.00 58.43 691 GLY A O 1
ATOM 4974 N N . LEU A 1 692 ? -9.679 40.552 -17.367 1.00 54.20 692 LEU A N 1
ATOM 4975 C CA . LEU A 1 692 ? -10.743 40.419 -18.344 1.00 51.02 692 LEU A CA 1
ATOM 4976 C C . LEU A 1 692 ? -11.821 41.459 -18.099 1.00 53.20 692 LEU A C 1
ATOM 4977 O O . LEU A 1 692 ? -12.131 41.795 -16.954 1.00 57.92 692 LEU A O 1
ATOM 4982 N N . LYS A 1 693 ? -12.440 41.903 -19.181 1.00 51.67 693 LYS A N 1
ATOM 4983 C CA . LYS A 1 693 ? -13.624 42.735 -19.060 1.00 55.64 693 LYS A CA 1
ATOM 4984 C C . LYS A 1 693 ? -14.728 41.914 -18.395 1.00 63.80 693 LYS A C 1
ATOM 4985 O O . LYS A 1 693 ? -14.828 40.695 -18.631 1.00 50.11 693 LYS A O 1
ATOM 4991 N N . PRO A 1 694 ? -15.527 42.517 -17.520 1.00 59.18 694 PRO A N 1
ATOM 4992 C CA . PRO A 1 694 ? -16.578 41.747 -16.848 1.00 65.89 694 PRO A CA 1
ATOM 4993 C C . PRO A 1 694 ? -17.633 41.288 -17.844 1.00 64.29 694 PRO A C 1
ATOM 4994 O O . PRO A 1 694 ? -17.859 41.914 -18.885 1.00 57.55 694 PRO A O 1
ATOM 4998 N N . CYS A 1 695 ? -18.240 40.143 -17.543 1.00 59.81 695 CYS A N 1
ATOM 4999 C CA . CYS A 1 695 ? -19.339 39.680 -18.378 1.00 68.45 695 CYS A CA 1
ATOM 5000 C C . CYS A 1 695 ? -20.561 40.568 -18.182 1.00 77.20 695 CYS A C 1
ATOM 5001 O O . CYS A 1 695 ? -20.750 41.179 -17.126 1.00 75.27 695 CYS A O 1
ATOM 5004 N N . SER A 1 696 ? -21.387 40.632 -19.223 1.00 82.02 696 SER A N 1
ATOM 5005 C CA . SER A 1 696 ? -22.631 41.390 -19.218 1.00 82.64 696 SER A CA 1
ATOM 5006 C C . SER A 1 696 ? -23.520 41.053 -18.021 1.00 86.44 696 SER A C 1
ATOM 5007 O O . SER A 1 696 ? -23.536 39.912 -17.550 1.00 92.43 696 SER A O 1
#

Solvent-accessible surface area: 25502 Å² total; per-residue (Å²): 55,70,121,7,0,71,18,0,46,134,0,62,89,58,16,69,117,63,96,100,93,15,125,1,78,35,9,104,68,34,82,62,93,16,0,30,104,72,6,81,21,17,39,33,52,183,21,12,0,45,98,0,58,0,44,99,19,39,0,40,10,52,5,147,53,6,14,21,85,19,0,84,34,0,14,51,0,25,0,8,87,10,104,0,46,28,80,6,27,65,66,0,3,111,1,68,105,0,68,75,0,12,0,5,68,9,86,0,72,20,109,4,10,57,53,0,4,129,0,61,49,0,60,12,0,34,0,10,71,4,108,0,65,15,52,6,20,62,65,0,3,163,0,69,100,0,27,37,0,3,0,55,41,5,88,0,64,15,72,4,14,64,30,0,19,92,0,71,94,0,24,25,0,36,0,37,63,13,47,0,42,29,66,5,15,60,72,1,0,86,2,81,70,1,123,50,0,6,0,2,91,9,63,0,59,20,125,4,15,64,20,0,7,87,2,101,75,0,50,34,0,28,0,32,74,4,65,0,40,14,84,4,14,79,68,0,2,70,0,51,28,0,66,24,0,3,0,18,49,12,101,0,52,10,66,3,12,51,54,0,3,75,0,85,64,0,11,32,0,37,0,49,84,11,73,0,70,27,60,4,12,79,80,0,1,62,0,104,40,0,57,18,0,18,0,4,40,11,104,0,56,20,74,3,16,113,25,2,19,121,2,94,34,2,49,96,0,43,0,105,67,10,93,0,43,20,92,10,13,81,13,1,1,39,10,54,59,6,24,19,0,16,0,17,68,6,68,0,54,22,119,7,10,114,29,0,15,135,27,46,106,1,60,36,0,11,0,10,83,2,97,0,86,8,77,12,9,144,32,0,77,77,2,147,28,0,55,86,1,62,0,77,32,2,61,0,35,24,36,2,47,128,9,8,15,41,2,59,56,0,52,27,0,8,0,4,67,8,83,0,94,11,100,10,23,43,56,7,50,98,1,86,126,1,54,0,0,24,1,19,72,14,49,1,60,16,55,18,15,96,59,0,2,72,1,45,62,0,36,66,0,17,0,6,49,4,114,2,38,29,125,9,51,84,47,0,24,65,0,71,109,0,20,81,0,33,0,27,16,6,98,2,32,14,108,2,2,34,2,0,83,91,0,57,58,0,53,40,0,9,0,10,44,13,116,0,30,113,66,2,8,91,54,1,63,88,1,77,94,0,80,35,1,19,0,2,113,19,72,0,34,98,78,10,17,95,5,0,2,114,0,55,80,0,70,70,1,30,0,1,94,19,81,0,43,24,116,5,27,52,68,0,104,57,1,93,63,0,69,104,3,39,0,4,61,17,84,0,39,15,89,3,8,101,7,0,132,49,1,159,39,3,76,85,11,38,1,4,66,14,62,0,57,11,74,38,13,98,8,42,1,7,156,114,12,73,74,81,3,2,88,49,31,121,74,4,19,14,156,142,69,40,132,111,50,161

Secondary structure (DSSP, 8-state):
-HHHHHHHHHHHHT--S--SSSGGGG----STTTTTTTSTTEEEETTEEEEEE-TTS--EEESTT--GGG-TT--EEE--SSEEEE---GGGGG-TT--EEE--SSEEEEEPPGGGGG-TT-SEEE--SSEEESBPPGGGGG-TT--EEE--SS--BSPPPGGGGG-TT--EEE--SS---SBPPGGGGG-TT--EEE--SS--BSPPPGGGGG-TT--EEE--SS---SPPPGGGGG-TT-SEEE--SS--EEPPPGGGGG-TT--EEE--SSEE-SPPPGGGGG-TT--EEE--SS--EEPPPGGGGG-TT--EEE--SSEEEEEPPGGGG--TT--EEE--SSEEEEPPPTTTTTTS---EEE-TTSEEEEEPPHHHHT-TT--EEE-TTSEEEEEHHHH----TT--EEE-TT-EEEEE--GGGGG-TT--EEE-TTSEEEEEPPGGGGG-TT-SEEE--SSEEEEE--GGGGG-TT--EEE--SSEEESBPPGGGGG-TT-SEEE--SS--EEEPPTT----TT--EEE--SSEEEEEPPGGGGG-TT-SEEE--SSEEEEPPPGGGGG-TT--EEE--SSEEEEPPPGGGGG-TT--EEE--SSEEEEEPPSSHHHHH--GGGT-S-SEEEB---SPBP-